Protein AF-A0A5E4BQX2-F1 (afdb_monomer)

Structure (mmCIF, N/CA/C/O backbone):
data_AF-A0A5E4BQX2-F1
#
_entry.id   AF-A0A5E4BQX2-F1
#
loop_
_atom_site.group_PDB
_atom_site.id
_atom_site.type_symbol
_atom_site.label_atom_id
_atom_site.label_alt_id
_atom_site.label_comp_id
_atom_site.label_asym_id
_atom_site.label_entity_id
_atom_site.label_seq_id
_atom_site.pdbx_PDB_ins_code
_atom_site.Cartn_x
_atom_site.Cartn_y
_atom_site.Cartn_z
_atom_site.occupancy
_atom_site.B_iso_or_equiv
_atom_site.auth_seq_id
_atom_site.auth_comp_id
_atom_site.auth_asym_id
_atom_site.auth_atom_id
_atom_site.pdbx_PDB_model_num
ATOM 1 N N . MET A 1 1 ? 11.439 10.051 -59.048 1.00 25.05 1 MET A N 1
ATOM 2 C CA . MET A 1 1 ? 12.408 10.274 -57.954 1.00 25.05 1 MET A CA 1
ATOM 3 C C . MET A 1 1 ? 11.651 10.339 -56.633 1.00 25.05 1 MET A C 1
ATOM 5 O O . MET A 1 1 ? 10.939 11.315 -56.433 1.00 25.05 1 MET A O 1
ATOM 9 N N . PRO A 1 2 ? 11.728 9.311 -55.774 1.00 29.28 2 PRO A N 1
ATOM 10 C CA . PRO A 1 2 ? 11.222 9.378 -54.408 1.00 29.28 2 PRO A CA 1
ATOM 11 C C . PRO A 1 2 ? 12.263 10.013 -53.472 1.00 29.28 2 PRO A C 1
ATOM 13 O O . PRO A 1 2 ? 13.463 9.804 -53.636 1.00 29.28 2 PRO A O 1
ATOM 16 N N . LEU A 1 3 ? 11.793 10.791 -52.496 1.00 24.75 3 LEU A N 1
ATOM 17 C CA . LEU A 1 3 ? 12.626 11.412 -51.460 1.00 24.75 3 LEU A CA 1
ATOM 18 C C . LEU A 1 3 ? 13.238 10.340 -50.529 1.00 24.75 3 LEU A C 1
ATOM 20 O O . LEU A 1 3 ? 12.574 9.336 -50.255 1.00 24.75 3 LEU A O 1
ATOM 24 N N . PRO A 1 4 ? 14.475 10.528 -50.028 1.00 33.22 4 PRO A N 1
ATOM 25 C CA . PRO A 1 4 ? 15.143 9.542 -49.183 1.00 33.22 4 PRO A CA 1
ATOM 26 C C . PRO A 1 4 ? 14.468 9.407 -47.812 1.00 33.22 4 PRO A C 1
ATOM 28 O O . PRO A 1 4 ? 13.877 10.356 -47.291 1.00 33.22 4 PRO A O 1
ATOM 31 N N . LEU A 1 5 ? 14.578 8.215 -47.215 1.00 31.66 5 LEU A N 1
ATOM 32 C CA . LEU A 1 5 ? 13.945 7.889 -45.938 1.00 31.66 5 LEU A CA 1
ATOM 33 C C . LEU A 1 5 ? 14.363 8.873 -44.834 1.00 31.66 5 LEU A C 1
ATOM 35 O O . LEU A 1 5 ? 15.545 9.068 -44.547 1.00 31.66 5 LEU A O 1
ATOM 39 N N . ARG A 1 6 ? 13.362 9.442 -44.159 1.00 27.41 6 ARG A N 1
ATOM 40 C CA . ARG A 1 6 ? 13.540 10.292 -42.981 1.00 27.41 6 ARG A CA 1
ATOM 41 C C . ARG A 1 6 ? 13.937 9.407 -41.793 1.00 27.41 6 ARG A C 1
ATOM 43 O O . ARG A 1 6 ? 13.094 8.717 -41.225 1.00 27.41 6 ARG A O 1
ATOM 50 N N . TRP A 1 7 ? 15.224 9.402 -41.451 1.00 36.97 7 TRP A N 1
ATOM 51 C CA . TRP A 1 7 ? 15.783 8.638 -40.330 1.00 36.97 7 TRP A CA 1
ATOM 52 C C . TRP A 1 7 ? 15.070 8.982 -39.008 1.00 36.97 7 TRP A C 1
ATOM 54 O O . TRP A 1 7 ? 14.795 10.151 -38.736 1.00 36.97 7 TRP A O 1
ATOM 64 N N . PHE A 1 8 ? 14.782 7.983 -38.165 1.00 37.06 8 PHE A N 1
ATOM 65 C CA . PHE A 1 8 ? 14.185 8.196 -36.839 1.00 37.06 8 PHE A CA 1
ATOM 66 C C . PHE A 1 8 ? 15.278 8.427 -35.780 1.00 37.06 8 PHE A C 1
ATOM 68 O O . PHE A 1 8 ? 15.897 7.492 -35.279 1.00 37.06 8 PHE A O 1
ATOM 75 N N . TRP A 1 9 ? 15.480 9.689 -35.397 1.00 45.75 9 TRP A N 1
ATOM 76 C CA . TRP A 1 9 ? 16.615 10.178 -34.594 1.00 45.75 9 TRP A CA 1
ATOM 77 C C . TRP A 1 9 ? 16.699 9.699 -33.124 1.00 45.75 9 TRP A C 1
ATOM 79 O O . TRP A 1 9 ? 17.651 10.050 -32.429 1.00 45.75 9 TRP A O 1
ATOM 89 N N . LYS A 1 10 ? 15.753 8.889 -32.619 1.00 49.62 10 LYS A N 1
ATOM 90 C CA . LYS A 1 10 ? 15.571 8.635 -31.167 1.00 49.62 10 LYS A CA 1
ATOM 91 C C . LYS A 1 10 ? 16.731 7.887 -30.472 1.00 49.62 10 LYS A C 1
ATOM 93 O O . LYS A 1 10 ? 16.771 7.860 -29.248 1.00 49.62 10 LYS A O 1
ATOM 98 N N . ASN A 1 11 ? 17.668 7.306 -31.230 1.00 59.59 11 ASN A N 1
ATOM 99 C CA . A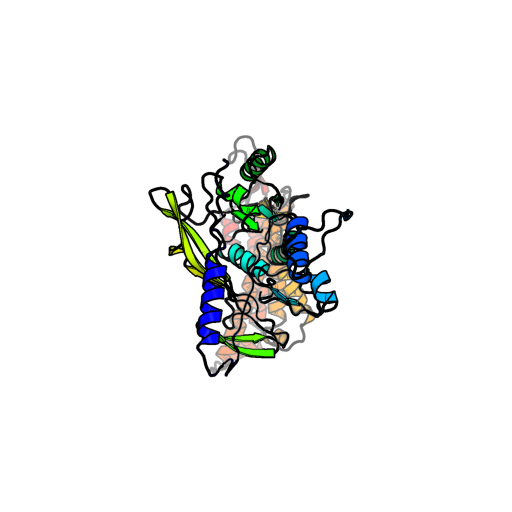SN A 1 11 ? 18.823 6.553 -30.711 1.00 59.59 11 ASN A CA 1
ATOM 100 C C . ASN A 1 11 ? 20.198 7.110 -31.147 1.00 59.59 11 ASN A C 1
ATOM 102 O O . ASN A 1 11 ? 21.220 6.526 -30.794 1.00 59.59 11 ASN A O 1
ATOM 106 N N . TYR A 1 12 ? 20.255 8.226 -31.888 1.00 67.25 12 TYR A N 1
ATOM 107 C CA . TYR A 1 12 ? 21.514 8.743 -32.456 1.00 67.25 12 TYR A CA 1
ATOM 108 C C . TYR A 1 12 ? 22.558 9.110 -31.383 1.00 67.25 12 TYR A C 1
ATOM 110 O O . TYR A 1 12 ? 23.755 8.932 -31.583 1.00 67.25 12 TYR A O 1
ATOM 118 N N . GLN A 1 13 ? 22.104 9.523 -30.196 1.00 67.81 13 GLN A N 1
ATOM 119 C CA . GLN A 1 13 ? 22.974 9.802 -29.050 1.00 67.81 13 GLN A CA 1
ATOM 120 C C . GLN A 1 13 ? 23.785 8.578 -28.583 1.00 67.81 13 GLN A C 1
ATOM 122 O O . GLN A 1 13 ? 24.919 8.761 -28.158 1.00 67.81 13 GLN A O 1
ATOM 127 N N . TYR A 1 14 ? 23.275 7.342 -28.708 1.00 71.44 14 TYR A N 1
ATOM 128 C CA . TYR A 1 14 ? 24.058 6.137 -28.369 1.00 71.44 14 TYR A CA 1
ATOM 129 C C . TYR A 1 14 ? 25.166 5.879 -29.379 1.00 71.44 14 TYR A C 1
ATOM 131 O O . TYR A 1 14 ? 26.259 5.491 -28.988 1.00 71.44 14 TYR A O 1
ATOM 139 N N . VAL A 1 15 ? 24.898 6.139 -30.661 1.00 76.25 15 VAL A N 1
ATOM 140 C CA . VAL A 1 15 ? 25.902 6.044 -31.727 1.00 76.25 15 VAL A CA 1
ATOM 141 C C . VAL A 1 15 ? 27.027 7.047 -31.483 1.00 76.25 15 VAL A C 1
ATOM 143 O O . VAL A 1 15 ? 28.188 6.661 -31.520 1.00 76.25 15 VAL A O 1
ATOM 146 N N . LEU A 1 16 ? 26.694 8.301 -31.157 1.00 77.62 16 LEU A N 1
ATOM 147 C CA . LEU A 1 16 ? 27.688 9.329 -30.833 1.00 77.62 16 LEU A CA 1
ATOM 148 C C . LEU A 1 16 ? 28.468 9.021 -29.547 1.00 77.62 16 LEU A C 1
ATOM 150 O O . LEU A 1 16 ? 29.689 9.134 -29.543 1.00 77.62 16 LEU A O 1
ATOM 154 N N . ALA A 1 17 ? 27.790 8.613 -28.470 1.00 79.31 17 ALA A N 1
ATOM 155 C CA . ALA A 1 17 ? 28.443 8.284 -27.203 1.00 79.31 17 ALA A CA 1
ATOM 156 C C . ALA A 1 17 ? 29.371 7.065 -27.335 1.00 79.31 17 ALA A C 1
ATOM 158 O O . ALA A 1 17 ? 30.470 7.068 -26.787 1.00 79.31 17 ALA A O 1
ATOM 159 N N . PHE A 1 18 ? 28.957 6.050 -28.100 1.00 80.06 18 PHE A N 1
ATOM 160 C CA . PHE A 1 18 ? 29.788 4.889 -28.408 1.00 80.06 18 PHE A CA 1
ATOM 161 C C . PHE A 1 18 ? 30.986 5.275 -29.284 1.00 80.06 18 PHE A C 1
ATOM 163 O O . PHE A 1 18 ? 32.112 4.945 -28.934 1.00 80.06 18 PHE A O 1
ATOM 170 N N . TYR A 1 19 ? 30.768 6.036 -30.363 1.00 83.56 19 TYR A N 1
ATOM 171 C CA . TYR A 1 19 ? 31.837 6.556 -31.225 1.00 83.56 19 TYR A CA 1
ATOM 172 C C . TYR A 1 19 ? 32.899 7.316 -30.416 1.00 83.56 19 TYR A C 1
ATOM 174 O O . TYR A 1 19 ? 34.086 7.014 -30.506 1.00 83.56 19 TYR A O 1
ATOM 182 N N . PHE A 1 20 ? 32.459 8.260 -29.579 1.00 83.94 20 PHE A N 1
ATOM 183 C CA . PHE A 1 20 ? 33.330 9.061 -28.723 1.00 83.94 20 PHE A CA 1
ATOM 184 C C . PHE A 1 20 ? 34.111 8.198 -27.722 1.00 83.94 20 PHE A C 1
ATOM 186 O O . PHE A 1 20 ? 35.317 8.369 -27.579 1.00 83.94 20 PHE A O 1
ATOM 193 N N . ALA A 1 21 ? 33.457 7.224 -27.080 1.00 85.12 21 ALA A N 1
ATOM 194 C CA . ALA A 1 21 ? 34.133 6.302 -26.170 1.00 85.12 21 ALA A CA 1
ATOM 195 C C . ALA A 1 21 ? 35.224 5.476 -26.877 1.00 85.12 21 ALA A C 1
ATOM 197 O O . ALA A 1 21 ? 36.289 5.266 -26.305 1.00 85.12 21 ALA A O 1
ATOM 198 N N . ILE A 1 22 ? 34.993 5.044 -28.123 1.00 84.81 22 ILE A N 1
ATOM 199 C CA . ILE A 1 22 ? 36.006 4.344 -28.924 1.00 84.81 22 ILE A CA 1
ATOM 200 C C . ILE A 1 22 ? 37.174 5.273 -29.295 1.00 84.81 22 ILE A C 1
ATOM 202 O O . ILE A 1 22 ? 38.322 4.838 -29.227 1.00 84.81 22 ILE A O 1
ATOM 206 N N . GLU A 1 23 ? 36.923 6.538 -29.659 1.00 87.19 23 GLU A N 1
ATOM 207 C CA . GLU A 1 23 ? 38.010 7.499 -29.910 1.00 87.19 23 GLU A CA 1
ATOM 208 C C . GLU A 1 23 ? 38.889 7.714 -28.675 1.00 87.19 23 GLU A C 1
ATOM 210 O O . GLU A 1 23 ? 40.111 7.669 -28.793 1.00 87.19 23 GLU A O 1
ATOM 215 N N . GLU A 1 24 ? 38.290 7.911 -27.499 1.00 89.25 24 GLU A N 1
ATOM 216 C CA . GLU A 1 24 ? 39.044 8.127 -26.261 1.00 89.25 24 GLU A CA 1
ATOM 217 C C . GLU A 1 24 ? 39.828 6.871 -25.844 1.00 89.25 24 GLU A C 1
ATOM 219 O O . GLU A 1 24 ? 41.005 6.977 -25.506 1.00 89.25 24 GLU A O 1
ATOM 224 N N . ILE A 1 25 ? 39.246 5.669 -25.974 1.00 85.69 25 ILE A N 1
ATOM 225 C CA . ILE A 1 25 ? 39.966 4.398 -25.750 1.00 85.69 25 ILE A CA 1
ATOM 226 C C . ILE A 1 25 ? 41.163 4.259 -26.703 1.00 85.69 25 ILE A C 1
ATOM 228 O O . ILE A 1 25 ? 42.237 3.846 -26.278 1.00 85.69 25 ILE A O 1
ATOM 232 N N . ASN A 1 26 ? 41.000 4.624 -27.978 1.00 88.38 26 ASN A N 1
ATOM 233 C CA . ASN A 1 26 ? 42.071 4.563 -28.978 1.00 88.38 26 ASN A CA 1
ATOM 234 C C . ASN A 1 26 ? 43.139 5.662 -28.802 1.00 88.38 26 ASN A C 1
ATOM 236 O O . ASN A 1 26 ? 44.220 5.556 -29.384 1.00 88.38 26 ASN A O 1
ATOM 240 N N . ARG A 1 27 ? 42.852 6.721 -28.030 1.00 87.81 27 ARG A N 1
ATOM 241 C CA . ARG A 1 27 ? 43.824 7.757 -27.634 1.00 87.81 27 ARG A CA 1
ATOM 242 C C . ARG A 1 27 ? 44.589 7.389 -26.361 1.00 87.81 27 ARG A C 1
ATOM 244 O O . ARG A 1 27 ? 45.719 7.849 -26.197 1.00 87.81 27 ARG A O 1
ATOM 251 N N . ASP A 1 28 ? 44.006 6.581 -25.476 1.00 86.06 28 ASP A N 1
ATOM 252 C CA . ASP A 1 28 ? 44.633 6.188 -24.214 1.00 86.06 28 ASP A CA 1
ATOM 253 C C . ASP A 1 28 ? 45.635 5.031 -24.389 1.00 86.06 28 ASP A C 1
ATOM 255 O O . ASP A 1 28 ? 45.292 3.847 -24.482 1.00 86.06 28 ASP A O 1
ATOM 259 N N . LEU A 1 29 ? 46.919 5.392 -24.356 1.00 82.94 29 LEU A N 1
ATOM 260 C CA . LEU A 1 29 ? 48.054 4.470 -24.431 1.00 82.94 29 LEU A CA 1
ATOM 261 C C . LEU A 1 29 ? 48.125 3.472 -23.258 1.00 82.94 29 LEU A C 1
ATOM 263 O O . LEU A 1 29 ? 48.863 2.491 -23.354 1.00 82.94 29 LEU A O 1
ATOM 267 N N . HIS A 1 30 ? 47.387 3.693 -22.165 1.00 86.25 30 HIS A N 1
ATOM 268 C CA . HIS A 1 30 ? 47.321 2.777 -21.025 1.00 86.25 30 HIS A CA 1
ATOM 269 C C . HIS A 1 30 ? 46.251 1.685 -21.172 1.00 86.25 30 HIS A C 1
ATOM 271 O O . HIS A 1 30 ? 46.345 0.671 -20.479 1.00 86.25 30 HIS A O 1
ATOM 277 N N . LEU A 1 31 ? 45.261 1.857 -22.059 1.00 79.62 31 LEU A N 1
ATOM 278 C CA . LEU A 1 31 ? 44.175 0.889 -22.253 1.00 79.62 31 LEU A CA 1
ATOM 279 C C . LEU A 1 31 ? 44.492 -0.138 -23.346 1.00 79.62 31 LEU A C 1
ATOM 281 O O . LEU A 1 31 ? 44.385 -1.339 -23.101 1.00 79.62 31 LEU A O 1
ATOM 285 N N . LEU A 1 32 ? 44.887 0.319 -24.539 1.00 80.19 32 LEU A N 1
ATOM 286 C CA . LEU A 1 32 ? 45.161 -0.535 -25.705 1.00 80.19 32 LEU A CA 1
ATOM 287 C C . LEU A 1 32 ? 46.446 -0.096 -26.443 1.00 80.19 32 LEU A C 1
ATOM 289 O O . LEU A 1 32 ? 46.388 0.387 -27.576 1.00 80.19 32 LEU A O 1
ATOM 293 N N . PRO A 1 33 ? 47.640 -0.263 -25.841 1.00 82.06 33 PRO A N 1
ATOM 294 C CA . PRO A 1 33 ? 48.893 0.123 -26.483 1.00 82.06 33 PRO A CA 1
ATOM 295 C C . PRO A 1 33 ? 49.104 -0.628 -27.808 1.00 82.06 33 PRO A C 1
ATOM 297 O O . PRO A 1 33 ? 49.122 -1.858 -27.847 1.00 82.06 33 PRO A O 1
ATOM 300 N N . ASN A 1 34 ? 49.317 0.129 -28.889 1.00 82.44 34 ASN A N 1
ATOM 301 C CA . ASN A 1 34 ? 49.533 -0.356 -30.261 1.00 82.44 34 ASN A CA 1
ATOM 302 C C . ASN A 1 34 ? 48.370 -1.164 -30.881 1.00 82.44 34 ASN A C 1
ATOM 304 O O . ASN A 1 34 ? 48.584 -1.881 -31.860 1.00 82.44 34 ASN A O 1
ATOM 308 N N . LEU A 1 35 ? 47.146 -1.038 -30.358 1.00 81.31 35 LEU A N 1
ATOM 309 C CA . LEU A 1 35 ? 45.944 -1.664 -30.915 1.00 81.31 35 LEU A CA 1
ATOM 310 C C . LEU A 1 35 ? 44.845 -0.616 -31.104 1.00 81.31 35 LEU A C 1
ATOM 312 O O . LEU A 1 35 ? 44.557 0.150 -30.192 1.00 81.31 35 LEU A O 1
ATOM 316 N N . THR A 1 36 ? 44.202 -0.603 -32.271 1.00 80.56 36 THR A N 1
ATOM 317 C CA . THR A 1 36 ? 43.040 0.254 -32.539 1.00 80.56 36 THR A CA 1
ATOM 318 C C . THR A 1 36 ? 41.756 -0.566 -32.559 1.00 80.56 36 THR A C 1
ATOM 320 O O . THR A 1 36 ? 41.630 -1.566 -33.267 1.00 80.56 36 THR A O 1
ATOM 323 N N . LEU A 1 37 ? 40.777 -0.131 -31.773 1.00 81.19 37 LEU A N 1
ATOM 324 C CA . LEU A 1 37 ? 39.457 -0.731 -31.694 1.00 81.19 37 LEU A CA 1
ATOM 325 C C . LEU A 1 37 ? 38.556 -0.145 -32.791 1.00 81.19 37 LEU A C 1
ATOM 327 O O . LEU A 1 37 ? 38.241 1.046 -32.783 1.00 81.19 37 LEU A O 1
ATOM 331 N N . GLY A 1 38 ? 38.161 -0.990 -33.743 1.00 76.44 38 GLY A N 1
ATOM 332 C CA . GLY A 1 38 ? 37.165 -0.686 -34.775 1.00 76.44 38 GLY A CA 1
ATOM 333 C C . GLY A 1 38 ? 35.771 -1.207 -34.413 1.00 76.44 38 GLY A C 1
ATOM 334 O O . GLY A 1 38 ? 35.614 -2.011 -33.495 1.00 76.44 38 GLY A O 1
ATOM 335 N N . PHE A 1 39 ? 34.746 -0.766 -35.144 1.00 76.25 39 PHE A N 1
ATOM 336 C CA . PHE A 1 39 ? 33.357 -1.183 -34.927 1.00 76.25 39 PHE A CA 1
ATOM 337 C C . PHE A 1 39 ? 32.517 -1.078 -36.207 1.00 76.25 39 PHE A C 1
ATOM 339 O O . PHE A 1 39 ? 32.824 -0.305 -37.113 1.00 76.25 39 PHE A O 1
ATOM 346 N N . HIS A 1 40 ? 31.401 -1.807 -36.236 1.00 68.25 40 HIS A N 1
ATOM 347 C CA . HIS A 1 40 ? 30.348 -1.679 -37.244 1.00 68.25 40 HIS A CA 1
ATOM 348 C C . HIS A 1 40 ? 29.014 -1.406 -36.542 1.00 68.25 40 HIS A C 1
ATOM 350 O O . HIS A 1 40 ? 28.720 -2.012 -35.512 1.00 68.25 40 HIS A O 1
ATOM 356 N N . ILE A 1 41 ? 28.207 -0.491 -37.086 1.00 69.38 41 ILE A N 1
ATOM 357 C CA . ILE A 1 41 ? 26.913 -0.102 -36.506 1.00 69.38 41 ILE A CA 1
ATOM 358 C C . ILE A 1 41 ? 25.794 -0.562 -37.428 1.00 69.38 41 ILE A C 1
ATOM 360 O O . ILE A 1 41 ? 25.755 -0.202 -38.602 1.00 69.38 41 ILE A O 1
ATOM 364 N N . PHE A 1 42 ? 24.857 -1.317 -36.863 1.00 67.56 42 PHE A N 1
ATOM 365 C CA . PHE A 1 42 ? 23.714 -1.872 -37.571 1.00 67.56 42 PHE A CA 1
ATOM 366 C C . PHE A 1 42 ? 22.396 -1.422 -36.930 1.00 67.56 42 PHE A C 1
ATOM 368 O O . PHE A 1 42 ? 22.298 -1.260 -35.712 1.00 67.56 42 PHE A O 1
ATOM 375 N N . ASN A 1 43 ? 21.362 -1.230 -37.752 1.00 61.16 43 ASN A N 1
ATOM 376 C CA . ASN A 1 43 ? 20.033 -0.843 -37.281 1.00 61.16 43 ASN A CA 1
ATOM 377 C C . ASN A 1 43 ? 19.231 -2.067 -36.818 1.00 61.16 43 ASN A C 1
ATOM 379 O O . ASN A 1 43 ? 18.913 -2.943 -37.617 1.00 61.16 43 ASN A O 1
ATOM 383 N N . ALA A 1 44 ? 18.812 -2.079 -35.552 1.00 61.56 44 ALA A N 1
ATOM 384 C CA . ALA A 1 44 ? 17.778 -2.994 -35.075 1.00 61.56 44 ALA A CA 1
ATOM 385 C C . ALA A 1 44 ? 16.385 -2.440 -35.428 1.00 61.56 44 ALA A C 1
ATOM 387 O O . ALA A 1 44 ? 16.020 -1.336 -35.015 1.00 61.56 44 ALA A O 1
ATOM 388 N N . PHE A 1 45 ? 15.601 -3.199 -36.196 1.00 58.94 45 PHE A N 1
ATOM 389 C CA . PHE A 1 45 ? 14.279 -2.789 -36.677 1.00 58.94 45 PHE A CA 1
ATOM 390 C C . PHE A 1 45 ? 13.151 -3.318 -35.772 1.00 58.94 45 PHE A C 1
ATOM 392 O O . PHE A 1 45 ? 13.336 -4.234 -34.977 1.00 58.94 45 PHE A O 1
ATOM 399 N N . HIS A 1 46 ? 11.936 -2.775 -35.906 1.00 53.94 46 HIS A N 1
ATOM 400 C CA . HIS A 1 46 ? 10.756 -3.166 -35.103 1.00 53.94 46 HIS A CA 1
ATOM 401 C C . HIS A 1 46 ? 10.130 -4.515 -35.507 1.00 53.94 46 HIS A C 1
ATOM 403 O O . HIS A 1 46 ? 8.935 -4.731 -35.337 1.00 53.94 46 HIS A O 1
ATOM 409 N N . SER A 1 47 ? 10.918 -5.404 -36.105 1.00 56.50 47 SER A N 1
ATOM 410 C CA . SER A 1 47 ? 10.492 -6.713 -36.581 1.00 56.50 47 SER A CA 1
ATOM 411 C C . SER A 1 47 ? 11.617 -7.697 -36.310 1.00 56.50 47 SER A C 1
ATOM 413 O O . SER A 1 47 ? 12.711 -7.523 -36.846 1.00 56.50 47 SER A O 1
ATOM 415 N N . ASP A 1 48 ? 11.340 -8.730 -35.513 1.00 60.47 48 ASP A N 1
ATOM 416 C CA . ASP A 1 48 ? 12.297 -9.792 -35.179 1.00 60.47 48 ASP A CA 1
ATOM 417 C C . ASP A 1 48 ? 12.975 -10.363 -36.428 1.00 60.47 48 ASP A C 1
ATOM 419 O O . ASP A 1 48 ? 14.181 -10.587 -36.428 1.00 60.47 48 ASP A O 1
ATOM 423 N N . HIS A 1 49 ? 12.203 -10.527 -37.509 1.00 59.34 49 HIS A N 1
ATOM 424 C CA . HIS A 1 49 ? 12.687 -10.949 -38.821 1.00 59.34 49 HIS A CA 1
ATOM 425 C C . HIS A 1 49 ? 13.784 -10.015 -39.345 1.00 59.34 49 HIS A C 1
ATOM 427 O O . HIS A 1 49 ? 14.887 -10.470 -39.614 1.00 59.34 49 HIS A O 1
ATOM 433 N N . ARG A 1 50 ? 13.526 -8.702 -39.412 1.00 59.66 50 ARG A N 1
ATOM 434 C CA . ARG A 1 50 ? 14.495 -7.709 -39.913 1.00 59.66 50 ARG A CA 1
ATOM 435 C C . ARG A 1 50 ? 15.724 -7.559 -39.025 1.00 59.66 50 ARG A C 1
ATOM 437 O O . ARG A 1 50 ? 16.819 -7.309 -39.526 1.00 59.66 50 ARG A O 1
ATOM 444 N N . THR A 1 51 ? 15.565 -7.707 -37.716 1.00 64.12 51 THR A N 1
ATOM 445 C CA . THR A 1 51 ? 16.698 -7.658 -36.782 1.00 64.12 51 THR A CA 1
ATOM 446 C C . THR A 1 51 ? 17.543 -8.933 -36.881 1.00 64.12 51 THR A C 1
ATOM 448 O O . THR A 1 51 ? 18.767 -8.847 -36.832 1.00 64.12 51 THR A O 1
ATOM 451 N N . LEU A 1 52 ? 16.922 -10.093 -37.125 1.00 67.31 52 LEU A N 1
ATOM 452 C CA . LEU A 1 52 ? 17.624 -11.337 -37.444 1.00 67.31 52 LEU A CA 1
ATOM 453 C C . LEU A 1 52 ? 18.328 -11.275 -38.807 1.00 67.31 52 LEU A C 1
ATOM 455 O O . LEU A 1 52 ? 19.488 -11.658 -38.890 1.00 67.31 52 LEU A O 1
ATOM 459 N N . GLU A 1 53 ? 17.674 -10.756 -39.851 1.00 66.12 53 GLU A N 1
ATOM 460 C CA . GLU A 1 53 ? 18.288 -10.514 -41.169 1.00 66.12 53 GLU A CA 1
ATOM 461 C C . GLU A 1 53 ? 19.550 -9.656 -41.028 1.00 66.12 53 GLU A C 1
ATOM 463 O O . GLU A 1 53 ? 20.593 -9.989 -41.578 1.00 66.12 53 GLU A O 1
ATOM 468 N N . THR A 1 54 ? 19.483 -8.597 -40.217 1.00 64.81 54 THR A N 1
ATOM 469 C CA . THR A 1 54 ? 20.627 -7.715 -39.946 1.00 64.81 54 THR A CA 1
ATOM 470 C C . THR A 1 54 ? 21.756 -8.434 -39.190 1.00 64.81 54 THR A C 1
ATOM 472 O O . THR A 1 54 ? 22.927 -8.227 -39.497 1.00 64.81 54 THR A O 1
ATOM 475 N N . ALA A 1 55 ? 21.431 -9.305 -38.228 1.00 68.81 55 ALA A N 1
ATOM 476 C CA . ALA A 1 55 ? 22.428 -10.104 -37.509 1.00 68.81 55 ALA A CA 1
ATOM 477 C C . ALA A 1 55 ? 23.082 -11.178 -38.402 1.00 68.81 55 ALA A C 1
ATOM 479 O O . ALA A 1 55 ? 24.281 -11.424 -38.288 1.00 68.81 55 ALA A O 1
ATOM 480 N N . LEU A 1 56 ? 22.315 -11.786 -39.313 1.00 67.31 56 LEU A N 1
ATOM 481 C CA . LEU A 1 56 ? 22.822 -12.742 -40.301 1.00 67.31 56 LEU A CA 1
ATOM 482 C C . LEU A 1 56 ? 23.722 -12.062 -41.340 1.00 67.31 56 LEU A C 1
ATOM 484 O O . LEU A 1 56 ? 24.768 -12.615 -41.658 1.00 67.31 56 LEU A O 1
ATOM 488 N N . LEU A 1 57 ? 23.364 -10.856 -41.798 1.00 67.56 57 LEU A N 1
ATOM 489 C CA . LEU A 1 57 ? 24.193 -10.028 -42.684 1.00 67.56 57 LEU A CA 1
ATOM 490 C C . LEU A 1 57 ? 25.559 -9.714 -42.044 1.00 67.56 57 LEU A C 1
ATOM 492 O O . LEU A 1 57 ? 26.601 -9.822 -42.683 1.00 67.56 57 LEU A O 1
ATOM 496 N N . TRP A 1 58 ? 25.569 -9.368 -40.752 1.00 67.25 58 TRP A N 1
ATOM 497 C CA . TRP A 1 58 ? 26.818 -9.147 -40.019 1.00 67.25 58 TRP A CA 1
ATOM 498 C C . TRP A 1 58 ? 27.679 -10.418 -39.929 1.00 67.25 58 TRP A C 1
ATOM 500 O O . TRP A 1 58 ? 28.883 -10.353 -40.168 1.00 67.25 58 TRP A O 1
ATOM 510 N N . LEU A 1 59 ? 27.072 -11.570 -39.624 1.00 66.62 59 LEU A N 1
ATOM 511 C CA . LEU A 1 59 ? 27.782 -12.851 -39.521 1.00 66.62 59 LEU A CA 1
ATOM 512 C C . LEU A 1 59 ? 28.289 -13.388 -40.866 1.00 66.62 59 LEU A C 1
ATOM 514 O O . LEU A 1 59 ? 29.300 -14.087 -40.882 1.00 66.62 59 LEU A O 1
ATOM 518 N N . SER A 1 60 ? 27.607 -13.096 -41.978 1.00 65.06 60 SER A N 1
ATOM 519 C CA . SER A 1 60 ? 28.061 -13.502 -43.314 1.00 65.06 60 SER A CA 1
ATOM 520 C C . SER A 1 60 ? 29.218 -12.650 -43.836 1.00 65.06 60 SER A C 1
ATOM 522 O O . SER A 1 60 ? 29.932 -13.096 -44.730 1.00 65.06 60 SER A O 1
ATOM 524 N N . GLY A 1 61 ? 29.404 -11.436 -43.299 1.00 56.62 61 GLY A N 1
ATOM 525 C CA . GLY A 1 61 ? 30.376 -10.460 -43.803 1.00 56.62 61 GLY A CA 1
ATOM 526 C C . GLY A 1 61 ? 30.039 -9.910 -45.195 1.00 56.62 61 GLY A C 1
ATOM 527 O O . GLY A 1 61 ? 30.868 -9.228 -45.794 1.00 56.62 61 GLY A O 1
ATOM 528 N N . ASP A 1 62 ? 28.842 -10.210 -45.702 1.00 51.81 62 ASP A N 1
ATOM 529 C CA . ASP A 1 62 ? 28.406 -9.935 -47.072 1.00 51.81 62 ASP A CA 1
ATOM 530 C C . ASP A 1 62 ? 27.381 -8.789 -47.094 1.00 51.81 62 ASP A C 1
ATOM 532 O O . ASP A 1 62 ? 26.647 -8.581 -46.127 1.00 51.81 62 ASP A O 1
ATOM 536 N N . THR A 1 63 ? 27.332 -8.021 -48.180 1.00 46.78 63 THR A N 1
ATOM 537 C CA . THR A 1 63 ? 26.481 -6.824 -48.301 1.00 46.78 63 THR A CA 1
ATOM 538 C C . THR A 1 63 ? 25.260 -7.017 -49.199 1.00 46.78 63 THR A C 1
ATOM 540 O O . THR A 1 63 ? 24.391 -6.140 -49.218 1.00 46.78 63 THR A O 1
ATOM 543 N N . GLU A 1 64 ? 25.138 -8.156 -49.891 1.00 42.06 64 GLU A N 1
ATOM 544 C CA . GLU A 1 64 ? 24.002 -8.463 -50.769 1.00 42.06 64 GLU A CA 1
ATOM 545 C C . GLU A 1 64 ? 23.065 -9.556 -50.215 1.00 42.06 64 GLU A C 1
ATOM 547 O O . GLU A 1 64 ? 23.459 -10.493 -49.521 1.00 42.06 64 GLU A O 1
ATOM 552 N N . PHE A 1 65 ? 21.770 -9.430 -50.525 1.00 44.62 65 PHE A N 1
ATOM 553 C CA . PHE A 1 65 ? 20.741 -10.386 -50.108 1.00 44.62 65 PHE A CA 1
ATOM 554 C C . PHE A 1 65 ? 20.785 -11.662 -50.961 1.00 44.62 65 PHE A C 1
ATOM 556 O O . PHE A 1 65 ? 20.547 -11.599 -52.165 1.00 44.62 65 PHE A O 1
ATOM 563 N N . LEU A 1 66 ? 20.937 -12.831 -50.329 1.00 40.94 66 LEU A N 1
ATOM 564 C CA . LEU A 1 66 ? 20.702 -14.137 -50.961 1.00 40.94 66 LEU A CA 1
ATOM 565 C C . LEU A 1 66 ? 19.184 -14.425 -51.034 1.00 40.94 66 LEU A C 1
ATOM 567 O O . LEU A 1 66 ? 18.570 -14.737 -50.011 1.00 40.94 66 LEU A O 1
ATOM 571 N N . PRO A 1 67 ? 18.531 -14.356 -52.212 1.00 38.97 67 PRO A N 1
ATOM 572 C CA . PRO A 1 67 ? 17.079 -14.164 -52.297 1.00 38.97 67 PRO A CA 1
ATOM 573 C C . PRO A 1 67 ? 16.254 -15.466 -52.269 1.00 38.97 67 PRO A C 1
ATOM 575 O O . PRO A 1 67 ? 15.106 -15.465 -52.710 1.00 38.97 67 PRO A O 1
ATOM 578 N N . ASN A 1 68 ? 16.822 -16.596 -51.823 1.00 29.73 68 ASN A N 1
ATOM 579 C CA . ASN A 1 68 ? 16.279 -17.924 -52.147 1.00 29.73 68 ASN A CA 1
ATOM 580 C C . ASN A 1 68 ? 16.197 -18.926 -50.977 1.00 29.73 68 ASN A C 1
ATOM 582 O O . ASN A 1 68 ? 16.335 -20.132 -51.177 1.00 29.73 68 ASN A O 1
ATOM 586 N N . TYR A 1 69 ? 15.948 -18.450 -49.753 1.00 41.25 69 TYR A N 1
ATOM 587 C CA . TYR A 1 69 ? 15.611 -19.311 -48.612 1.00 41.25 69 TYR A CA 1
ATOM 588 C C . TYR A 1 69 ? 14.305 -18.850 -47.949 1.00 41.25 69 TYR A C 1
ATOM 590 O O . TYR A 1 69 ? 14.061 -17.657 -47.777 1.00 41.25 69 TYR A O 1
ATOM 598 N N . LYS A 1 70 ? 13.432 -19.808 -47.613 1.00 29.52 70 LYS A N 1
ATOM 599 C CA . LYS A 1 70 ? 12.080 -19.555 -47.095 1.00 29.52 70 LYS A CA 1
ATOM 600 C C . LYS A 1 70 ? 11.947 -20.179 -45.707 1.00 29.52 70 LYS A C 1
ATOM 602 O O . LYS A 1 70 ? 11.655 -21.366 -45.587 1.00 29.52 70 LYS A O 1
ATOM 607 N N . CYS A 1 71 ? 12.188 -19.392 -44.661 1.00 36.19 71 CYS A N 1
ATOM 608 C CA . CYS A 1 71 ? 12.093 -19.869 -43.281 1.00 36.19 71 CYS A CA 1
ATOM 609 C C . CYS A 1 71 ? 10.646 -19.837 -42.771 1.00 36.19 71 CYS A C 1
ATOM 611 O O . CYS A 1 71 ? 9.949 -18.835 -42.944 1.00 36.19 71 CYS A O 1
ATOM 613 N N . GLN A 1 72 ? 10.196 -20.909 -42.114 1.00 30.16 72 GLN A N 1
ATOM 614 C CA . GLN A 1 72 ? 8.958 -20.886 -41.331 1.00 30.16 72 GLN A CA 1
ATOM 615 C C . GLN A 1 72 ? 9.222 -20.381 -39.905 1.00 30.16 72 GLN A C 1
ATOM 617 O O . GLN A 1 72 ? 10.297 -20.545 -39.338 1.00 30.16 72 GLN A O 1
ATOM 622 N N . THR A 1 73 ? 8.221 -19.707 -39.349 1.00 38.78 73 THR A N 1
ATOM 623 C CA . THR A 1 73 ? 8.317 -18.846 -38.166 1.00 38.78 73 THR A CA 1
ATOM 624 C C . THR A 1 73 ? 8.531 -19.576 -36.840 1.00 38.78 73 THR A C 1
ATOM 626 O O . THR A 1 73 ? 7.650 -20.325 -36.420 1.00 38.78 73 THR A O 1
ATOM 629 N N . GLN A 1 74 ? 9.583 -19.193 -36.105 1.00 34.81 74 GLN A N 1
ATOM 630 C CA . GLN A 1 74 ? 9.530 -18.863 -34.666 1.00 34.81 74 GLN A CA 1
ATOM 631 C C . GLN A 1 74 ? 10.789 -18.066 -34.252 1.00 34.81 74 GLN A C 1
ATOM 633 O O . GLN A 1 74 ? 11.911 -18.532 -34.432 1.00 34.81 74 GLN A O 1
ATOM 638 N N . SER A 1 75 ? 10.626 -16.852 -33.710 1.00 40.53 75 SER A N 1
ATOM 639 C CA . SER A 1 75 ? 11.735 -15.935 -33.396 1.00 40.53 75 SER A CA 1
ATOM 640 C C . SER A 1 75 ? 12.243 -16.056 -31.949 1.00 40.53 75 SER A C 1
ATOM 642 O O . SER A 1 75 ? 11.711 -15.453 -31.023 1.00 40.53 75 SER A O 1
ATOM 644 N N . LYS A 1 76 ? 13.352 -16.781 -31.756 1.00 42.66 76 LYS A N 1
ATOM 645 C CA . LYS A 1 76 ? 14.234 -16.689 -30.568 1.00 42.66 76 LYS A CA 1
ATOM 646 C C . LYS A 1 76 ? 15.700 -16.670 -31.016 1.00 42.66 76 LYS A C 1
ATOM 648 O O . LYS A 1 76 ? 16.434 -17.634 -30.812 1.00 42.66 76 LYS A O 1
ATOM 653 N N . ALA A 1 77 ? 16.084 -15.621 -31.744 1.00 54.00 77 ALA A N 1
ATOM 654 C CA . ALA A 1 77 ? 17.013 -15.818 -32.858 1.00 54.00 77 ALA A CA 1
ATOM 655 C C . ALA A 1 77 ? 18.331 -15.020 -32.857 1.00 54.00 77 ALA A C 1
ATOM 657 O O . ALA A 1 77 ? 19.124 -15.257 -33.754 1.00 54.00 77 ALA A O 1
ATOM 658 N N . ILE A 1 78 ? 18.616 -14.121 -31.903 1.00 52.53 78 ILE A N 1
ATOM 659 C CA . ILE A 1 78 ? 19.921 -13.409 -31.872 1.00 52.53 78 ILE A CA 1
ATOM 660 C C . ILE A 1 78 ? 20.817 -13.921 -30.744 1.00 52.53 78 ILE A C 1
ATOM 662 O O . ILE A 1 78 ? 21.905 -14.414 -31.029 1.00 52.53 78 ILE A O 1
ATOM 666 N N . GLY A 1 79 ? 20.322 -13.929 -29.498 1.00 50.22 79 GLY A N 1
ATOM 667 C CA . GLY A 1 79 ? 21.041 -14.506 -28.354 1.00 50.22 79 GLY A CA 1
ATOM 668 C C . GLY A 1 79 ? 21.519 -15.934 -28.636 1.00 50.22 79 GLY A C 1
ATOM 669 O O . GLY A 1 79 ? 22.716 -16.198 -28.610 1.00 50.22 79 GLY A O 1
ATOM 670 N N . THR A 1 80 ? 20.585 -16.809 -29.025 1.00 57.06 80 THR A N 1
ATOM 671 C CA . THR A 1 80 ? 20.830 -18.216 -29.384 1.00 57.06 80 THR A CA 1
ATOM 672 C C . THR A 1 80 ? 21.728 -18.390 -30.613 1.00 57.06 80 THR A C 1
ATOM 674 O O . THR A 1 80 ? 22.518 -19.324 -30.661 1.00 57.06 80 THR A O 1
ATOM 677 N N . LEU A 1 81 ? 21.620 -17.511 -31.617 1.00 63.06 81 LEU A N 1
ATOM 678 C CA . LEU A 1 81 ? 22.431 -17.598 -32.837 1.00 63.06 81 LEU A CA 1
ATOM 679 C C . LEU A 1 81 ? 23.898 -17.305 -32.531 1.00 63.06 81 LEU A C 1
ATOM 681 O O . LEU A 1 81 ? 24.775 -18.056 -32.937 1.00 63.06 81 LEU A O 1
ATOM 685 N N . LEU A 1 82 ? 24.165 -16.244 -31.774 1.00 60.69 82 LEU A N 1
ATOM 686 C CA . LEU A 1 82 ? 25.521 -15.853 -31.401 1.00 60.69 82 LEU A CA 1
ATOM 687 C C . LEU A 1 82 ? 26.131 -16.765 -30.326 1.00 60.69 82 LEU A C 1
ATOM 689 O O . LEU A 1 82 ? 27.350 -16.923 -30.300 1.00 60.69 82 LEU A O 1
ATOM 693 N N . GLU A 1 83 ? 25.305 -17.451 -29.530 1.00 59.75 83 GLU A N 1
ATOM 694 C CA . GLU A 1 83 ? 25.735 -18.554 -28.658 1.00 59.75 83 GLU A CA 1
ATOM 695 C C . GLU A 1 83 ? 26.320 -19.733 -29.462 1.00 59.75 83 GLU A C 1
ATOM 697 O O . GLU A 1 83 ? 27.353 -20.280 -29.078 1.00 59.75 83 GLU A O 1
ATOM 702 N N . LEU A 1 84 ? 25.746 -20.082 -30.627 1.00 63.03 84 LEU A N 1
ATOM 703 C CA . LEU A 1 84 ? 26.307 -21.122 -31.513 1.00 63.03 84 LEU A CA 1
ATOM 704 C C . LEU A 1 84 ? 27.722 -20.767 -31.999 1.00 63.03 84 LEU A C 1
ATOM 706 O O . LEU A 1 84 ? 28.576 -21.647 -32.111 1.00 63.03 84 LEU A O 1
ATOM 710 N N . TYR A 1 85 ? 27.981 -19.479 -32.243 1.00 63.09 85 TYR A N 1
ATOM 711 C CA . TYR A 1 85 ? 29.301 -18.955 -32.611 1.00 63.09 85 TYR A CA 1
ATOM 712 C C . TYR A 1 85 ? 30.186 -18.608 -31.399 1.00 63.09 85 TYR A C 1
ATOM 714 O O . TYR A 1 85 ? 31.314 -18.158 -31.589 1.00 63.09 85 TYR A O 1
ATOM 722 N N . LYS A 1 86 ? 29.701 -18.817 -30.162 1.00 64.38 86 LYS A N 1
ATOM 723 C CA . LYS A 1 86 ? 30.365 -18.452 -28.893 1.00 64.38 86 LYS A CA 1
ATOM 724 C C . LYS A 1 86 ? 30.823 -16.987 -28.837 1.00 64.38 86 LYS A C 1
ATOM 726 O O . LYS A 1 86 ? 31.849 -16.666 -28.237 1.00 64.38 86 LYS A O 1
ATOM 731 N N . MET A 1 87 ? 30.073 -16.100 -29.489 1.00 62.53 87 MET A N 1
ATOM 732 C CA . MET A 1 87 ? 30.371 -14.672 -29.542 1.00 62.53 87 MET A CA 1
ATOM 733 C C . MET A 1 87 ? 29.849 -13.988 -28.270 1.00 62.53 87 MET A C 1
ATOM 735 O O . MET A 1 87 ? 28.636 -14.018 -28.032 1.00 62.53 87 MET A O 1
ATOM 739 N N . PRO A 1 88 ? 30.717 -13.358 -27.451 1.00 64.19 88 PRO A N 1
ATOM 740 C CA . PRO A 1 88 ? 30.289 -12.701 -26.224 1.00 64.19 88 PRO A CA 1
ATOM 741 C C . PRO A 1 88 ? 29.390 -11.500 -26.543 1.00 64.19 88 PRO A C 1
ATOM 743 O O . PRO A 1 88 ? 29.777 -10.576 -27.255 1.00 64.19 88 PRO A O 1
ATOM 746 N N . GLN A 1 89 ? 28.180 -11.514 -25.993 1.00 65.12 89 GLN A N 1
ATOM 747 C CA . GLN A 1 89 ? 27.152 -10.498 -26.184 1.00 65.12 89 GLN A CA 1
ATOM 748 C C . GLN A 1 89 ? 26.950 -9.670 -24.924 1.00 65.12 89 GLN A C 1
ATOM 750 O O . GLN A 1 89 ? 26.985 -10.160 -23.799 1.00 65.12 89 GLN A O 1
ATOM 755 N N . VAL A 1 90 ? 26.720 -8.385 -25.141 1.00 67.00 90 VAL A N 1
ATOM 756 C CA . VAL A 1 90 ? 26.996 -7.326 -24.176 1.00 67.00 90 VAL A CA 1
ATOM 757 C C . VAL A 1 90 ? 25.769 -6.406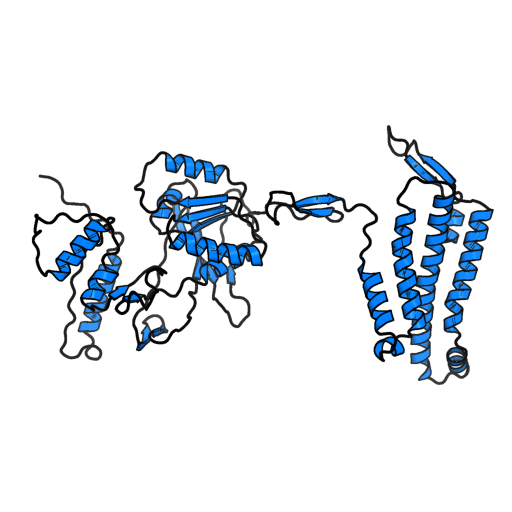 -24.231 1.00 67.00 90 VAL A C 1
ATOM 759 O O . VAL A 1 90 ? 25.692 -5.504 -25.064 1.00 67.00 90 VAL A O 1
ATOM 762 N N . THR A 1 91 ? 24.724 -6.717 -23.445 1.00 66.50 91 THR A N 1
ATOM 763 C CA . THR A 1 91 ? 23.385 -6.103 -23.592 1.00 66.50 91 THR A CA 1
ATOM 764 C C . THR A 1 91 ? 23.147 -4.928 -22.646 1.00 66.50 91 THR A C 1
ATOM 766 O O . THR A 1 91 ? 23.424 -4.990 -21.445 1.00 66.50 91 THR A O 1
ATOM 769 N N . TYR A 1 92 ? 22.595 -3.844 -23.204 1.00 66.06 92 TYR A N 1
ATOM 770 C CA . TYR A 1 92 ? 22.311 -2.596 -22.498 1.00 66.06 92 TYR A CA 1
ATOM 771 C C . TYR A 1 92 ? 20.837 -2.194 -22.543 1.00 66.06 92 TYR A C 1
ATOM 773 O O . TYR A 1 92 ? 20.121 -2.522 -23.486 1.00 66.06 92 TYR A O 1
ATOM 781 N N . GLY A 1 93 ? 20.400 -1.437 -21.532 1.00 63.09 93 GLY A N 1
ATOM 782 C CA . GLY A 1 93 ? 19.017 -0.983 -21.379 1.00 63.09 93 GLY A CA 1
ATOM 783 C C . GLY A 1 93 ? 18.325 -1.623 -20.177 1.00 63.09 93 GLY A C 1
ATOM 784 O O . GLY A 1 93 ? 18.944 -1.841 -19.141 1.00 63.09 93 GLY A O 1
ATOM 785 N N . THR A 1 94 ? 17.028 -1.893 -20.311 1.00 60.06 94 THR A N 1
ATOM 786 C CA . THR A 1 94 ? 16.192 -2.521 -19.274 1.00 60.06 94 THR A CA 1
ATOM 787 C C . THR A 1 94 ? 16.575 -3.980 -19.036 1.00 60.06 94 THR A C 1
ATOM 789 O O . THR A 1 94 ? 16.859 -4.699 -19.996 1.00 60.06 94 THR A O 1
ATOM 792 N N . PHE A 1 95 ? 16.488 -4.444 -17.788 1.00 66.50 95 PHE A N 1
ATOM 793 C CA . PHE A 1 95 ? 16.687 -5.852 -17.445 1.00 66.50 95 PHE A CA 1
ATOM 794 C C . PHE A 1 95 ? 15.686 -6.754 -18.179 1.00 66.50 95 PHE A C 1
ATOM 796 O O . PHE A 1 95 ? 14.493 -6.452 -18.258 1.00 66.50 95 PHE A O 1
ATOM 803 N N . ASP A 1 96 ? 16.175 -7.874 -18.711 1.00 67.94 96 ASP A N 1
ATOM 804 C CA . ASP A 1 96 ? 15.337 -8.894 -19.329 1.00 67.94 96 ASP A CA 1
ATOM 805 C C . ASP A 1 96 ? 15.462 -10.219 -18.565 1.00 67.94 96 ASP A C 1
ATOM 807 O O . ASP A 1 96 ? 16.525 -10.848 -18.603 1.00 67.94 96 ASP A O 1
ATOM 811 N N . PRO A 1 97 ? 14.402 -10.673 -17.870 1.00 65.12 97 PRO A N 1
ATOM 812 C CA . PRO A 1 97 ? 14.455 -11.911 -17.104 1.00 65.12 97 PRO A CA 1
ATOM 813 C C . PRO A 1 97 ? 14.668 -13.144 -17.990 1.00 65.12 97 PRO A C 1
ATOM 815 O O . PRO A 1 97 ? 15.263 -14.113 -17.521 1.00 65.12 97 PRO A O 1
ATOM 818 N N . MET A 1 98 ? 14.254 -13.115 -19.263 1.00 64.62 98 MET A N 1
ATOM 819 C CA . MET A 1 98 ? 14.466 -14.235 -20.192 1.00 64.62 98 MET A CA 1
ATOM 820 C C . MET A 1 98 ? 15.933 -14.386 -20.599 1.00 64.62 98 MET A C 1
ATOM 822 O O . MET A 1 98 ? 16.350 -15.477 -20.966 1.00 64.62 98 MET A O 1
ATOM 826 N N . LEU A 1 99 ? 16.719 -13.313 -20.492 1.00 63.41 99 LEU A N 1
ATOM 827 C CA . LEU A 1 99 ? 18.151 -13.285 -20.790 1.00 63.41 99 LEU A CA 1
ATOM 828 C C . LEU A 1 99 ? 19.020 -13.499 -19.536 1.00 63.41 99 LEU A C 1
ATOM 830 O O . LEU A 1 99 ? 20.234 -13.325 -19.590 1.00 63.41 99 LEU A O 1
ATOM 834 N N . SER A 1 100 ? 18.402 -13.845 -18.398 1.00 63.47 100 SER A N 1
ATOM 835 C CA . SER A 1 100 ? 19.090 -14.050 -17.115 1.00 63.47 100 SER A CA 1
ATOM 836 C C . SER A 1 100 ? 19.374 -15.519 -16.769 1.00 63.47 100 SER A C 1
ATOM 838 O O . SER A 1 100 ? 20.038 -15.786 -15.767 1.00 63.47 100 SER A O 1
ATOM 840 N N . ASP A 1 101 ? 18.896 -16.462 -17.589 1.00 65.94 101 ASP A N 1
ATOM 841 C CA . ASP A 1 101 ? 19.172 -17.893 -17.430 1.00 65.94 101 ASP A CA 1
ATOM 842 C C . ASP A 1 101 ? 20.568 -18.245 -17.974 1.00 65.94 101 ASP A C 1
ATOM 844 O O . ASP A 1 101 ? 20.792 -18.341 -19.184 1.00 65.94 101 ASP A O 1
ATOM 848 N N . THR A 1 102 ? 21.513 -18.433 -17.051 1.00 58.69 102 THR A N 1
ATOM 849 C CA . THR A 1 102 ? 22.914 -18.752 -17.355 1.00 58.69 102 THR A CA 1
ATOM 850 C C . THR A 1 102 ? 23.118 -20.126 -17.980 1.00 58.69 102 THR A C 1
ATOM 852 O O . THR A 1 102 ? 24.172 -20.344 -18.571 1.00 58.69 102 THR A O 1
ATOM 855 N N . ASP A 1 103 ? 22.143 -21.030 -17.867 1.00 63.50 103 ASP A N 1
ATOM 856 C CA . ASP A 1 103 ? 22.251 -22.380 -18.424 1.00 63.50 103 ASP A CA 1
ATOM 857 C C . ASP A 1 103 ? 21.825 -22.403 -19.907 1.00 63.50 103 ASP A C 1
ATOM 859 O O . ASP A 1 103 ? 22.190 -23.317 -20.646 1.00 63.50 103 ASP A O 1
ATOM 863 N N . GLN A 1 104 ? 21.098 -21.370 -20.363 1.00 61.84 104 GLN A N 1
ATOM 864 C CA . GLN A 1 104 ? 20.679 -21.184 -21.761 1.00 61.84 104 GLN A CA 1
ATOM 865 C C . GLN A 1 104 ? 21.541 -20.173 -22.537 1.00 61.84 104 GLN A C 1
ATOM 867 O O . GLN A 1 104 ? 21.659 -20.302 -23.755 1.00 61.84 104 GLN A O 1
ATOM 872 N N . PHE A 1 105 ? 22.141 -19.181 -21.865 1.00 64.38 105 PHE A N 1
ATOM 873 C CA . PHE A 1 105 ? 22.896 -18.094 -22.507 1.00 64.38 105 PHE A CA 1
ATOM 874 C C . PHE A 1 105 ? 24.267 -17.866 -21.842 1.00 64.38 105 PHE A C 1
ATOM 876 O O . PHE A 1 105 ? 24.483 -16.895 -21.112 1.00 64.38 105 PHE A O 1
ATOM 883 N N . LEU A 1 106 ? 25.210 -18.778 -22.089 1.00 63.78 106 LEU A N 1
ATOM 884 C CA . LEU A 1 106 ? 26.570 -18.761 -21.526 1.00 63.78 106 LEU A CA 1
ATOM 885 C C . LEU A 1 106 ? 27.421 -17.573 -22.013 1.00 63.78 106 LEU A C 1
ATOM 887 O O . LEU A 1 106 ? 28.276 -17.079 -21.270 1.00 63.78 106 LEU A O 1
ATOM 891 N N . SER A 1 107 ? 27.173 -17.105 -23.237 1.00 64.56 107 SER A N 1
ATOM 892 C CA . SER A 1 107 ? 27.895 -16.011 -23.893 1.00 64.56 107 SER A CA 1
ATOM 893 C C . SER A 1 107 ? 27.232 -14.640 -23.693 1.00 64.56 107 SER A C 1
ATOM 895 O O . SER A 1 107 ? 27.693 -13.659 -24.272 1.00 64.56 107 SER A O 1
ATOM 897 N N . LEU A 1 108 ? 26.153 -14.531 -22.907 1.00 65.31 108 LEU A N 1
ATOM 898 C CA . LEU A 1 108 ? 25.366 -13.301 -22.760 1.00 65.31 108 LEU A CA 1
ATOM 899 C C . LEU A 1 108 ? 25.605 -12.596 -21.415 1.00 65.31 108 LEU A C 1
ATOM 901 O O . LEU A 1 108 ? 25.482 -13.186 -20.342 1.00 65.31 108 LEU A O 1
ATOM 905 N N . TYR A 1 109 ? 25.899 -11.297 -21.473 1.00 66.88 109 TYR A N 1
ATOM 906 C CA . TYR A 1 109 ? 26.259 -10.470 -20.321 1.00 66.88 109 TYR A CA 1
ATOM 907 C C . TYR A 1 109 ? 25.376 -9.210 -20.240 1.00 66.88 109 TYR A C 1
ATOM 909 O O . TYR A 1 109 ? 25.676 -8.205 -20.893 1.00 66.88 109 TYR A O 1
ATOM 917 N N . PRO A 1 110 ? 24.287 -9.230 -19.446 1.00 64.88 110 PRO A N 1
ATOM 918 C CA . PRO A 1 110 ? 23.466 -8.045 -19.205 1.00 64.88 110 PRO A CA 1
ATOM 919 C C . PRO A 1 110 ? 24.128 -7.072 -18.215 1.00 64.88 110 PRO A C 1
ATOM 921 O O . PRO A 1 110 ? 24.574 -7.488 -17.147 1.00 64.88 110 PRO A O 1
ATOM 924 N N . MET A 1 111 ? 24.134 -5.767 -18.532 1.00 60.78 111 MET A N 1
ATOM 925 C CA . MET A 1 111 ? 24.467 -4.707 -17.550 1.00 60.78 111 MET A CA 1
ATOM 926 C C . MET A 1 111 ? 23.385 -4.504 -16.508 1.00 60.78 111 MET A C 1
ATOM 928 O O . MET A 1 111 ? 23.656 -4.067 -15.394 1.00 60.78 111 MET A O 1
ATOM 932 N N . ALA A 1 112 ? 22.136 -4.662 -16.943 1.00 61.62 112 ALA A N 1
ATOM 933 C CA . ALA A 1 112 ? 21.008 -4.105 -16.232 1.00 61.62 112 ALA A CA 1
ATOM 934 C C . ALA A 1 112 ? 20.908 -4.753 -14.842 1.00 61.62 112 ALA A C 1
ATOM 936 O O . ALA A 1 112 ? 20.819 -5.985 -14.768 1.00 61.62 112 ALA A O 1
ATOM 937 N N . PRO A 1 113 ? 20.914 -3.965 -13.749 1.00 62.53 113 PRO A N 1
ATOM 938 C CA . PRO A 1 113 ? 20.726 -4.518 -12.418 1.00 62.53 113 PRO A CA 1
ATOM 939 C C . PRO A 1 113 ? 19.383 -5.247 -12.367 1.00 62.53 113 PRO A C 1
ATOM 941 O O . PRO A 1 113 ? 18.408 -4.842 -13.006 1.00 62.53 113 PRO A O 1
ATOM 944 N N . LYS A 1 114 ? 19.325 -6.352 -11.618 1.00 63.38 114 LYS A N 1
ATOM 945 C CA . LYS A 1 114 ? 18.108 -7.161 -11.544 1.00 63.38 114 LYS A CA 1
ATOM 946 C C . LYS A 1 114 ? 16.980 -6.327 -10.941 1.00 63.38 114 LYS A C 1
ATOM 948 O O . LYS A 1 114 ? 17.040 -5.965 -9.765 1.00 63.38 114 LYS A O 1
ATOM 953 N N . ASP A 1 115 ? 15.914 -6.133 -11.713 1.00 65.06 115 ASP A N 1
ATOM 954 C CA . ASP A 1 115 ? 14.791 -5.225 -11.414 1.00 65.06 115 ASP A CA 1
ATOM 955 C C . ASP A 1 115 ? 13.841 -5.724 -10.295 1.00 65.06 115 ASP A C 1
ATOM 957 O O . ASP A 1 115 ? 12.661 -5.394 -10.217 1.00 65.06 115 ASP A O 1
ATOM 961 N N . SER A 1 116 ? 14.365 -6.569 -9.402 1.00 64.56 116 SER A N 1
ATOM 962 C CA . SER A 1 116 ? 13.646 -7.222 -8.302 1.00 64.56 116 SER A CA 1
ATOM 963 C C . SER A 1 116 ? 13.187 -6.277 -7.187 1.00 64.56 116 SER A C 1
ATOM 965 O O . SER A 1 116 ? 12.409 -6.690 -6.330 1.00 64.56 116 SER A O 1
ATOM 967 N N . SER A 1 117 ? 13.667 -5.032 -7.171 1.00 75.69 117 SER A N 1
ATOM 968 C CA . SER A 1 117 ? 13.286 -4.016 -6.188 1.00 75.69 117 SER A CA 1
ATOM 969 C C . SER A 1 117 ? 12.144 -3.106 -6.658 1.00 75.69 117 SER A C 1
ATOM 971 O O . SER A 1 117 ? 11.526 -2.479 -5.802 1.00 75.69 117 SER A O 1
ATOM 973 N N . LEU A 1 118 ? 11.798 -3.066 -7.953 1.00 79.69 118 LEU A N 1
ATOM 974 C CA . LEU A 1 118 ? 10.818 -2.113 -8.497 1.00 79.69 118 LEU A CA 1
ATOM 975 C C . LEU A 1 118 ? 9.420 -2.315 -7.904 1.00 79.69 118 LEU A C 1
ATOM 977 O O . LEU A 1 118 ? 8.770 -1.359 -7.495 1.00 79.69 118 LEU A O 1
ATOM 981 N N . ALA A 1 119 ? 8.969 -3.566 -7.799 1.00 84.56 119 ALA A N 1
ATOM 982 C CA . ALA A 1 119 ? 7.688 -3.906 -7.177 1.00 84.56 119 ALA A CA 1
ATOM 983 C C . ALA A 1 119 ? 7.604 -3.415 -5.719 1.00 84.56 119 ALA A C 1
ATOM 985 O O . ALA A 1 119 ? 6.581 -2.879 -5.296 1.00 84.56 119 ALA A O 1
ATOM 986 N N . HIS A 1 120 ? 8.698 -3.557 -4.967 1.00 85.56 120 HIS A N 1
ATOM 987 C CA . HIS A 1 120 ? 8.784 -3.107 -3.582 1.00 85.56 120 HIS A CA 1
ATOM 988 C C . HIS A 1 120 ? 8.846 -1.572 -3.491 1.00 85.56 120 HIS A C 1
ATOM 990 O O . HIS A 1 120 ? 8.089 -0.995 -2.718 1.00 85.56 120 HIS A O 1
ATOM 996 N N . ALA A 1 121 ? 9.642 -0.911 -4.342 1.00 84.62 121 ALA A N 1
ATOM 997 C CA . ALA A 1 121 ? 9.726 0.548 -4.441 1.00 84.62 121 ALA A CA 1
ATOM 998 C C . ALA A 1 121 ? 8.360 1.187 -4.746 1.00 84.62 121 ALA A C 1
ATOM 1000 O O . ALA A 1 121 ? 7.932 2.113 -4.057 1.00 84.62 121 ALA A O 1
ATOM 1001 N N . MET A 1 122 ? 7.633 0.635 -5.725 1.00 88.00 122 MET A N 1
ATOM 1002 C CA . MET A 1 122 ? 6.285 1.082 -6.073 1.00 88.00 122 MET A CA 1
ATOM 1003 C C . MET A 1 122 ? 5.311 0.905 -4.901 1.00 88.00 122 MET A C 1
ATOM 1005 O O . MET A 1 122 ? 4.546 1.818 -4.614 1.00 88.00 122 MET A O 1
ATOM 1009 N N . VAL A 1 123 ? 5.344 -0.219 -4.173 1.00 88.69 123 VAL A N 1
ATOM 1010 C CA . VAL A 1 123 ? 4.481 -0.401 -2.988 1.00 88.69 123 VAL A CA 1
ATOM 1011 C C . VAL A 1 123 ? 4.883 0.532 -1.841 1.00 88.69 123 VAL A C 1
ATOM 1013 O O . VAL A 1 123 ? 3.997 1.086 -1.194 1.00 88.69 123 VAL A O 1
ATOM 1016 N N . SER A 1 124 ? 6.175 0.791 -1.614 1.00 89.12 124 SER A N 1
ATOM 1017 C CA . SER A 1 124 ? 6.623 1.808 -0.650 1.00 89.12 124 SER A CA 1
ATOM 1018 C C . SER A 1 124 ? 6.081 3.201 -0.988 1.00 89.12 124 SER A C 1
ATOM 1020 O O . SER A 1 124 ? 5.621 3.898 -0.085 1.00 89.12 124 SER A O 1
ATOM 1022 N N . LEU A 1 125 ? 6.063 3.577 -2.272 1.00 89.12 125 LEU A N 1
ATOM 1023 C CA . LEU A 1 125 ? 5.479 4.832 -2.755 1.00 89.12 125 LEU A CA 1
ATOM 1024 C C . LEU A 1 125 ? 3.966 4.910 -2.480 1.00 89.12 125 LEU A C 1
ATOM 1026 O O . LEU A 1 125 ? 3.487 5.919 -1.966 1.00 89.12 125 LEU A O 1
ATOM 1030 N N . LEU A 1 126 ? 3.215 3.834 -2.755 1.00 89.00 126 LEU A N 1
ATOM 1031 C CA . LEU A 1 126 ? 1.779 3.775 -2.444 1.00 89.00 126 LEU A CA 1
ATOM 1032 C C . LEU A 1 126 ? 1.511 3.928 -0.939 1.00 89.00 126 LEU A C 1
ATOM 1034 O O . LEU A 1 126 ? 0.576 4.624 -0.546 1.00 89.00 126 LEU A O 1
ATOM 1038 N N . LEU A 1 127 ? 2.323 3.283 -0.095 1.00 88.44 127 LEU A N 1
ATOM 1039 C CA . LEU A 1 127 ? 2.171 3.327 1.361 1.00 88.44 127 LEU A CA 1
ATOM 1040 C C . LEU A 1 127 ? 2.487 4.705 1.944 1.00 88.44 127 LEU A C 1
ATOM 1042 O O . LEU A 1 127 ? 1.784 5.132 2.857 1.00 88.44 127 LEU A O 1
ATOM 1046 N N . HIS A 1 128 ? 3.491 5.401 1.404 1.00 88.69 128 HIS A N 1
ATOM 1047 C CA . HIS A 1 128 ? 3.847 6.762 1.810 1.00 88.69 128 HIS A CA 1
ATOM 1048 C C . HIS A 1 128 ? 2.659 7.728 1.657 1.00 88.69 128 HIS A C 1
ATOM 1050 O O . HIS A 1 128 ? 2.301 8.408 2.613 1.00 88.69 128 HIS A O 1
ATOM 1056 N N . PHE A 1 129 ? 1.957 7.684 0.519 1.00 87.56 129 PHE A N 1
ATOM 1057 C CA . PHE A 1 129 ? 0.760 8.502 0.272 1.00 87.56 129 PHE A CA 1
ATOM 1058 C C . PHE A 1 129 ? -0.564 7.884 0.776 1.00 87.56 129 PHE A C 1
ATOM 1060 O O . PHE A 1 129 ? -1.645 8.427 0.539 1.00 87.56 129 PHE A O 1
ATOM 1067 N N . GLY A 1 130 ? -0.524 6.736 1.466 1.00 88.94 130 GLY A N 1
ATOM 1068 C CA . GLY A 1 130 ? -1.719 6.062 1.996 1.00 88.94 130 GLY A CA 1
ATOM 1069 C C . GLY A 1 130 ? -2.670 5.487 0.931 1.00 88.94 130 GLY A C 1
ATOM 1070 O O . GLY A 1 130 ? -3.850 5.245 1.207 1.00 88.94 130 GLY A O 1
ATOM 1071 N N . TRP A 1 131 ? -2.186 5.262 -0.291 1.00 91.00 131 TRP A N 1
ATOM 1072 C CA . TRP A 1 131 ? -2.968 4.743 -1.412 1.00 91.00 131 TRP A CA 1
ATOM 1073 C C . TRP A 1 131 ? -3.168 3.229 -1.294 1.00 91.00 131 TRP A C 1
ATOM 1075 O O . TRP A 1 131 ? -2.230 2.440 -1.377 1.00 91.00 131 TRP A O 1
ATOM 1085 N N . THR A 1 132 ? -4.423 2.805 -1.120 1.00 91.31 132 THR A N 1
ATOM 1086 C CA . THR A 1 132 ? -4.786 1.386 -0.921 1.00 91.31 132 THR A CA 1
ATOM 1087 C C . THR A 1 132 ? -5.658 0.814 -2.036 1.00 91.31 132 THR A C 1
ATOM 1089 O O . THR A 1 132 ? -5.914 -0.389 -2.048 1.00 91.31 132 THR A O 1
ATOM 1092 N N . TRP A 1 133 ? -6.094 1.644 -2.986 1.00 92.94 133 TRP A N 1
ATOM 1093 C CA . TRP A 1 133 ? -6.940 1.263 -4.118 1.00 92.94 133 TRP A CA 1
ATOM 1094 C C . TRP A 1 133 ? -6.369 1.849 -5.408 1.00 92.94 133 TRP A C 1
ATOM 1096 O O . TRP A 1 133 ? -6.407 3.064 -5.596 1.00 92.94 133 TRP A O 1
ATOM 1106 N N . VAL A 1 134 ? -5.813 1.004 -6.277 1.00 90.06 134 VAL A N 1
ATOM 1107 C CA . VAL A 1 134 ? -5.119 1.431 -7.508 1.00 90.06 134 VAL A CA 1
ATOM 1108 C C . VAL A 1 134 ? -5.598 0.647 -8.728 1.00 90.06 134 VAL A C 1
ATOM 1110 O O . VAL A 1 134 ? -6.013 -0.504 -8.601 1.00 90.06 134 VAL A O 1
ATOM 1113 N N . ALA A 1 135 ? -5.523 1.233 -9.921 1.00 85.75 135 ALA A N 1
ATOM 1114 C CA . ALA A 1 135 ? -5.656 0.481 -11.173 1.00 85.75 135 ALA A CA 1
ATOM 1115 C C . ALA A 1 135 ? -4.270 0.138 -11.736 1.00 85.75 135 ALA A C 1
ATOM 1117 O O . ALA A 1 135 ? -3.361 0.964 -11.672 1.00 85.75 135 ALA A O 1
ATOM 1118 N N . LEU A 1 136 ? -4.113 -1.070 -12.280 1.00 86.38 136 LEU A N 1
ATOM 1119 C CA . LEU A 1 136 ? -2.867 -1.551 -12.876 1.00 86.38 136 LEU A CA 1
ATOM 1120 C C . LEU A 1 136 ? -3.004 -1.659 -14.395 1.00 86.38 136 LEU A C 1
ATOM 1122 O O . LEU A 1 136 ? -3.937 -2.287 -14.893 1.00 86.38 136 LEU A O 1
ATOM 1126 N N . PHE A 1 137 ? -2.028 -1.119 -15.115 1.00 79.56 137 PHE A N 1
ATOM 1127 C CA . PHE A 1 137 ? -1.927 -1.177 -16.569 1.00 79.56 137 PHE A CA 1
ATOM 1128 C C . PHE A 1 137 ? -0.541 -1.708 -16.937 1.00 79.56 137 PHE A C 1
ATOM 1130 O O . PHE A 1 137 ? 0.471 -1.060 -16.675 1.00 79.56 137 PHE A O 1
ATOM 1137 N N . LEU A 1 138 ? -0.486 -2.925 -17.472 1.00 81.06 138 LEU A N 1
ATOM 1138 C CA . LEU A 1 138 ? 0.745 -3.715 -17.566 1.00 81.06 138 LEU A CA 1
ATOM 1139 C C . LEU A 1 138 ? 0.975 -4.179 -19.003 1.00 81.06 138 LEU A C 1
ATOM 1141 O O . LEU A 1 138 ? 0.015 -4.560 -19.666 1.00 81.06 138 LEU A O 1
ATOM 1145 N N . SER A 1 139 ? 2.216 -4.199 -19.487 1.00 77.94 139 SER A N 1
ATOM 1146 C CA . SER A 1 139 ? 2.545 -4.791 -20.790 1.00 77.94 139 SER A CA 1
ATOM 1147 C C . SER A 1 139 ? 2.093 -6.255 -20.887 1.00 77.94 139 SER A C 1
ATOM 1149 O O . SER A 1 139 ? 2.245 -7.036 -19.946 1.00 77.94 139 SER A O 1
ATOM 1151 N N . ASP A 1 140 ? 1.527 -6.640 -22.035 1.00 79.69 140 ASP A N 1
ATOM 1152 C CA . ASP A 1 140 ? 1.130 -8.025 -22.319 1.00 79.69 140 ASP A CA 1
ATOM 1153 C C . ASP A 1 140 ? 2.323 -8.855 -22.814 1.00 79.69 140 ASP A C 1
ATOM 1155 O O . ASP A 1 140 ? 2.353 -9.373 -23.930 1.00 79.69 140 ASP A O 1
ATOM 1159 N N . ASP A 1 141 ? 3.350 -8.922 -21.972 1.00 74.50 141 ASP A N 1
ATOM 1160 C CA . ASP A 1 141 ? 4.566 -9.693 -22.179 1.00 74.50 141 ASP A CA 1
ATOM 1161 C C . ASP A 1 141 ? 5.018 -10.389 -20.886 1.00 74.50 141 ASP A C 1
ATOM 1163 O O . ASP A 1 141 ? 4.427 -10.256 -19.810 1.00 74.50 141 ASP A O 1
ATOM 1167 N N . LEU A 1 142 ? 6.088 -11.180 -20.992 1.00 76.75 142 LEU A N 1
ATOM 1168 C CA . LEU A 1 142 ? 6.628 -11.932 -19.857 1.00 76.75 142 LEU A CA 1
ATOM 1169 C C . LEU A 1 142 ? 7.177 -11.013 -18.750 1.00 76.75 142 LEU A C 1
ATOM 1171 O O . LEU A 1 142 ? 7.150 -11.401 -17.582 1.00 76.75 142 LEU A O 1
ATOM 1175 N N . LYS A 1 143 ? 7.618 -9.794 -19.096 1.00 75.75 143 LYS A N 1
ATOM 1176 C CA . LYS A 1 143 ? 8.081 -8.770 -18.145 1.00 75.75 143 LYS A CA 1
ATOM 1177 C C . LYS A 1 143 ? 6.915 -8.233 -17.320 1.00 75.75 143 LYS A C 1
ATOM 1179 O O . LYS A 1 143 ? 6.960 -8.314 -16.093 1.00 75.75 143 LYS A O 1
ATOM 1184 N N . GL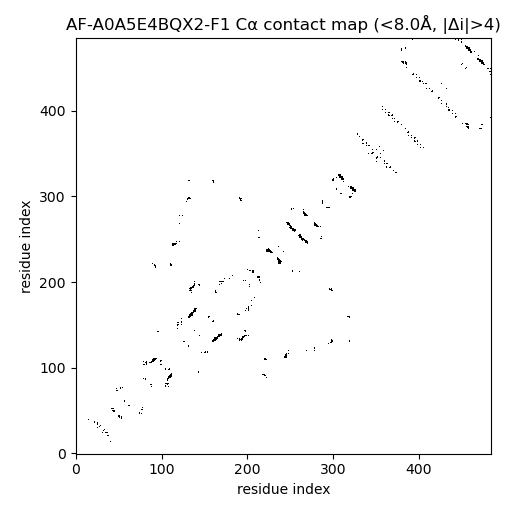Y A 1 144 ? 5.839 -7.800 -17.979 1.00 79.31 144 GLY A N 1
ATOM 1185 C CA . GLY A 1 144 ? 4.618 -7.332 -17.328 1.00 79.31 144 GLY A CA 1
ATOM 1186 C C . GLY A 1 144 ? 3.970 -8.414 -16.464 1.00 79.31 144 GLY A C 1
ATOM 1187 O O . GLY A 1 144 ? 3.569 -8.137 -15.335 1.00 79.31 144 GLY A O 1
ATOM 1188 N N . GLU A 1 145 ? 3.942 -9.672 -16.920 1.00 84.31 145 GLU A N 1
ATOM 1189 C CA . GLU A 1 145 ? 3.460 -10.804 -16.113 1.00 84.31 145 GLU A CA 1
ATOM 1190 C C . GLU A 1 145 ? 4.340 -11.121 -14.897 1.00 84.31 145 GLU A C 1
ATOM 1192 O O . GLU A 1 145 ? 3.806 -11.486 -13.846 1.00 84.31 145 GLU A O 1
ATOM 1197 N N . GLN A 1 146 ? 5.665 -10.990 -15.000 1.00 82.88 146 GLN A N 1
ATOM 1198 C CA . GLN A 1 146 ? 6.551 -11.151 -13.849 1.00 82.88 146 GLN A CA 1
ATOM 1199 C C . GLN A 1 146 ? 6.348 -10.012 -12.844 1.00 82.88 146 GLN A C 1
ATOM 1201 O O . GLN A 1 146 ? 6.043 -10.279 -11.681 1.00 82.88 146 GLN A O 1
ATOM 1206 N N . PHE A 1 147 ? 6.407 -8.759 -13.303 1.00 84.00 147 PHE A N 1
ATOM 1207 C CA . PHE A 1 147 ? 6.166 -7.589 -12.461 1.00 84.00 147 PHE A CA 1
ATOM 1208 C C . PHE A 1 147 ? 4.791 -7.658 -11.778 1.00 84.00 147 PHE A C 1
ATOM 1210 O O . PHE A 1 147 ? 4.685 -7.384 -10.586 1.00 84.00 147 PHE A O 1
ATOM 1217 N N . ARG A 1 148 ? 3.746 -8.138 -12.470 1.00 87.62 148 ARG A N 1
ATOM 1218 C CA . ARG A 1 148 ? 2.413 -8.376 -11.887 1.00 87.62 148 ARG A CA 1
ATOM 1219 C C . ARG A 1 148 ? 2.436 -9.339 -10.699 1.00 87.62 148 ARG A C 1
ATOM 1221 O O . ARG A 1 148 ? 1.670 -9.148 -9.754 1.00 87.62 148 ARG A O 1
ATOM 1228 N N . ARG A 1 149 ? 3.245 -10.403 -10.755 1.00 88.44 149 ARG A N 1
ATOM 1229 C CA . ARG A 1 149 ? 3.359 -11.402 -9.675 1.00 88.44 149 ARG A CA 1
ATOM 1230 C C . ARG A 1 149 ? 4.095 -10.813 -8.479 1.00 88.44 149 ARG A C 1
ATOM 1232 O O . ARG A 1 149 ? 3.574 -10.884 -7.367 1.00 88.44 149 ARG A O 1
ATOM 1239 N N . ASP A 1 150 ? 5.240 -10.188 -8.736 1.00 86.81 150 ASP A N 1
ATOM 1240 C CA . ASP A 1 150 ? 6.105 -9.601 -7.713 1.00 86.81 150 ASP A CA 1
ATOM 1241 C C . ASP A 1 150 ? 5.387 -8.437 -7.002 1.00 86.81 150 ASP A C 1
ATOM 1243 O O . ASP A 1 150 ? 5.311 -8.399 -5.771 1.00 86.81 150 ASP A O 1
ATOM 1247 N N . LEU A 1 151 ? 4.733 -7.555 -7.769 1.00 87.75 151 LEU A N 1
ATOM 1248 C CA . LEU A 1 151 ? 3.903 -6.468 -7.248 1.00 87.75 151 LEU A CA 1
ATOM 1249 C C . LEU A 1 151 ? 2.720 -7.000 -6.434 1.00 87.75 151 LEU A C 1
ATOM 1251 O O . LEU A 1 151 ? 2.490 -6.533 -5.322 1.00 87.75 151 LEU A O 1
ATOM 1255 N N . LYS A 1 152 ? 1.987 -8.008 -6.930 1.00 89.31 152 LYS A N 1
ATOM 1256 C CA . LYS A 1 152 ? 0.850 -8.581 -6.191 1.00 89.31 152 LYS A CA 1
ATOM 1257 C C . LYS A 1 152 ? 1.282 -9.190 -4.852 1.00 89.31 152 LYS A C 1
ATOM 1259 O O . LYS A 1 152 ? 0.533 -9.074 -3.883 1.00 89.31 152 LYS A O 1
ATOM 1264 N N . ALA A 1 153 ? 2.459 -9.814 -4.778 1.00 89.12 153 ALA A N 1
ATOM 1265 C CA . ALA A 1 153 ? 2.985 -10.365 -3.530 1.00 89.12 153 ALA A CA 1
ATOM 1266 C C . ALA A 1 153 ? 3.251 -9.265 -2.483 1.00 89.12 153 ALA A C 1
ATOM 1268 O O . ALA A 1 153 ? 2.780 -9.373 -1.348 1.00 89.12 153 ALA A O 1
ATOM 1269 N N . GLU A 1 154 ? 3.924 -8.175 -2.868 1.00 89.00 154 GLU A N 1
ATOM 1270 C CA . GLU A 1 154 ? 4.168 -7.039 -1.967 1.00 89.00 154 GLU A CA 1
ATOM 1271 C C . GLU A 1 154 ? 2.883 -6.254 -1.637 1.00 89.00 154 GLU A C 1
ATOM 1273 O O . GLU A 1 154 ? 2.700 -5.848 -0.491 1.00 89.00 154 GLU A O 1
ATOM 1278 N N . MET A 1 155 ? 1.939 -6.099 -2.572 1.00 88.50 155 MET A N 1
ATOM 1279 C CA . MET A 1 155 ? 0.644 -5.455 -2.302 1.00 88.50 155 MET A CA 1
ATOM 1280 C C . MET A 1 155 ? -0.179 -6.226 -1.260 1.00 88.50 155 MET A C 1
ATOM 1282 O O . MET A 1 155 ? -0.692 -5.624 -0.318 1.00 88.50 155 MET A O 1
ATOM 1286 N N . VAL A 1 156 ? -0.269 -7.559 -1.375 1.00 87.12 156 VAL A N 1
ATOM 1287 C CA . VAL A 1 156 ? -1.007 -8.407 -0.416 1.00 87.12 156 VAL A CA 1
ATOM 1288 C C . VAL A 1 156 ? -0.405 -8.317 0.987 1.00 87.12 156 VAL A C 1
ATOM 1290 O O . VAL A 1 156 ? -1.142 -8.182 1.961 1.00 87.12 156 VAL A O 1
ATOM 1293 N N . LYS A 1 157 ? 0.927 -8.337 1.091 1.00 87.62 157 LYS A N 1
ATOM 1294 C CA . LYS A 1 157 ? 1.666 -8.200 2.356 1.00 87.62 157 LYS A CA 1
ATOM 1295 C C . LYS A 1 157 ? 1.392 -6.873 3.072 1.00 87.62 157 LYS A C 1
ATOM 1297 O O . LYS A 1 157 ? 1.390 -6.843 4.298 1.00 87.62 157 LYS A O 1
ATOM 1302 N N . ASN A 1 158 ? 1.142 -5.802 2.317 1.00 86.62 158 ASN A N 1
ATOM 1303 C CA . ASN A 1 158 ? 0.949 -4.450 2.844 1.00 86.62 158 ASN A CA 1
ATOM 1304 C C . ASN A 1 158 ? -0.516 -3.955 2.792 1.00 86.62 158 ASN A C 1
ATOM 1306 O O . ASN A 1 158 ? -0.787 -2.790 3.074 1.00 86.62 158 ASN A O 1
ATOM 1310 N N . GLY A 1 159 ? -1.479 -4.826 2.465 1.00 85.06 159 GLY A N 1
ATOM 1311 C CA . GLY A 1 159 ? -2.913 -4.497 2.481 1.00 85.06 159 GLY A CA 1
ATOM 1312 C C . GLY A 1 159 ? -3.404 -3.614 1.324 1.00 85.06 159 GLY A C 1
ATOM 1313 O O . GLY A 1 159 ? -4.506 -3.069 1.399 1.00 85.06 159 GLY A O 1
ATOM 1314 N N . THR A 1 160 ? -2.620 -3.477 0.254 1.00 89.44 160 THR A N 1
ATOM 1315 C CA . THR A 1 160 ? -2.982 -2.717 -0.950 1.00 89.44 160 THR A CA 1
ATOM 1316 C C . THR A 1 160 ? -3.806 -3.579 -1.912 1.00 89.44 160 THR A C 1
ATOM 1318 O O . THR A 1 160 ? -3.527 -4.761 -2.116 1.00 89.44 160 THR A O 1
ATOM 1321 N N . CYS A 1 161 ? -4.808 -2.983 -2.551 1.00 90.94 161 CYS A N 1
ATOM 1322 C CA . CYS A 1 161 ? -5.719 -3.647 -3.476 1.00 90.94 161 CYS A CA 1
ATOM 1323 C C . CYS A 1 161 ? -5.673 -3.075 -4.892 1.00 90.94 161 CYS A C 1
ATOM 1325 O O . CYS A 1 161 ? -5.324 -1.917 -5.114 1.00 90.94 161 CYS A O 1
ATOM 1327 N N . VAL A 1 162 ? -6.162 -3.884 -5.832 1.00 90.12 162 VAL A N 1
ATOM 1328 C CA . VAL A 1 162 ? -6.304 -3.529 -7.241 1.00 90.12 162 VAL A CA 1
ATOM 1329 C C . VAL A 1 162 ? -7.784 -3.398 -7.609 1.00 90.12 162 VAL A C 1
ATOM 1331 O O . VAL A 1 162 ? -8.558 -4.326 -7.379 1.00 90.12 162 VAL A O 1
ATOM 1334 N N . ALA A 1 163 ? -8.152 -2.260 -8.196 1.00 88.50 163 ALA A N 1
ATOM 1335 C CA . ALA A 1 163 ? -9.489 -1.954 -8.701 1.00 88.50 163 ALA A CA 1
ATOM 1336 C C . ALA A 1 163 ? -9.760 -2.597 -10.068 1.00 88.50 163 ALA A C 1
ATOM 1338 O O . ALA A 1 163 ? -10.842 -3.118 -10.326 1.00 88.50 163 ALA A O 1
ATOM 1339 N N . LEU A 1 164 ? -8.752 -2.545 -10.939 1.00 86.31 164 LEU A N 1
ATOM 1340 C CA . LEU A 1 164 ? -8.773 -3.030 -12.312 1.00 86.31 164 LEU A CA 1
ATOM 1341 C C . LEU A 1 164 ? -7.351 -3.453 -12.701 1.00 86.31 164 LEU A C 1
ATOM 1343 O O . LEU A 1 164 ? -6.382 -2.830 -12.270 1.00 86.31 164 LEU A O 1
ATOM 1347 N N . THR A 1 165 ? -7.213 -4.504 -13.507 1.00 86.31 165 THR A N 1
ATOM 1348 C CA . THR A 1 165 ? -5.949 -4.857 -14.171 1.00 86.31 165 THR A CA 1
ATOM 1349 C C . THR A 1 165 ? -6.205 -4.961 -15.662 1.00 86.31 165 THR A C 1
ATOM 1351 O O . THR A 1 165 ? -6.996 -5.801 -16.081 1.00 86.31 165 THR A O 1
ATOM 1354 N N . GLU A 1 166 ? -5.525 -4.135 -16.448 1.00 80.69 166 GLU A N 1
ATOM 1355 C CA . GLU A 1 166 ? -5.590 -4.146 -17.908 1.00 80.69 166 GLU A CA 1
ATOM 1356 C C . GLU A 1 166 ? -4.223 -4.452 -18.516 1.00 80.69 166 GLU A C 1
ATOM 1358 O O . GLU A 1 166 ? -3.173 -4.135 -17.947 1.00 80.69 166 GLU A O 1
ATOM 1363 N N . LYS A 1 167 ? -4.257 -5.080 -19.692 1.00 80.56 167 LYS A N 1
ATOM 1364 C CA . LYS A 1 167 ? -3.079 -5.515 -20.444 1.00 80.56 167 LYS A CA 1
ATOM 1365 C C . LYS A 1 167 ? -2.864 -4.635 -21.673 1.00 80.56 167 LYS A C 1
ATOM 1367 O O . LYS A 1 167 ? -3.781 -4.439 -22.468 1.00 80.56 167 LYS A O 1
ATOM 1372 N N . LEU A 1 168 ? -1.650 -4.116 -21.827 1.00 70.62 168 LEU A N 1
ATOM 1373 C CA . LEU A 1 168 ? -1.241 -3.202 -22.890 1.00 70.62 168 LEU A CA 1
ATOM 1374 C C . LEU A 1 168 ? -0.518 -3.992 -23.998 1.00 70.62 168 LEU A C 1
ATOM 1376 O O . LEU A 1 168 ? 0.529 -4.584 -23.725 1.00 70.62 168 LEU A O 1
ATOM 1380 N N . PRO A 1 169 ? -1.027 -4.023 -25.242 1.00 65.56 169 PRO A N 1
ATOM 1381 C CA . PRO A 1 169 ? -0.391 -4.764 -26.327 1.00 65.56 169 PRO A CA 1
ATOM 1382 C C . PRO A 1 169 ? 0.929 -4.103 -26.750 1.00 65.56 169 PRO A C 1
ATOM 1384 O O . PRO A 1 169 ? 0.951 -2.937 -27.133 1.00 65.56 169 PRO A O 1
ATOM 1387 N N . VAL A 1 170 ? 2.019 -4.873 -26.749 1.00 59.25 170 VAL A N 1
ATOM 1388 C CA . VAL A 1 170 ? 3.390 -4.360 -26.957 1.00 59.25 170 VAL A CA 1
ATOM 1389 C C . VAL A 1 170 ? 3.673 -3.904 -28.400 1.00 59.25 170 VAL A C 1
ATOM 1391 O O . VAL A 1 170 ? 4.555 -3.083 -28.638 1.00 59.25 170 VAL A O 1
ATOM 1394 N N . THR A 1 171 ? 2.931 -4.420 -29.384 1.00 53.12 171 THR A N 1
ATOM 1395 C CA . THR A 1 171 ? 3.298 -4.351 -30.813 1.00 53.12 171 THR A CA 1
ATOM 1396 C C . THR A 1 171 ? 2.401 -3.475 -31.690 1.00 53.12 171 THR A C 1
ATOM 1398 O O . THR A 1 171 ? 2.630 -3.402 -32.898 1.00 53.12 171 THR A O 1
ATOM 1401 N N . LYS A 1 172 ? 1.374 -2.811 -31.143 1.00 48.84 172 LYS A N 1
ATOM 1402 C CA . LYS A 1 172 ? 0.463 -2.008 -31.973 1.00 48.84 172 LYS A CA 1
ATOM 1403 C C . LYS A 1 172 ? 1.047 -0.636 -32.298 1.00 48.84 172 LYS A C 1
ATOM 1405 O O . LYS A 1 172 ? 1.232 0.206 -31.425 1.00 48.84 172 LYS A O 1
ATOM 1410 N N . THR A 1 173 ? 1.262 -0.395 -33.588 1.00 44.19 173 THR A N 1
ATOM 1411 C CA . THR A 1 173 ? 1.326 0.958 -34.140 1.00 44.19 173 THR A CA 1
ATOM 1412 C C . THR A 1 173 ? 0.004 1.694 -33.898 1.00 44.19 173 THR A C 1
ATOM 1414 O O . THR A 1 173 ? -1.071 1.097 -33.916 1.00 44.19 173 THR A O 1
ATOM 1417 N N . MET A 1 174 ? 0.130 3.000 -33.671 1.00 43.00 174 MET A N 1
ATOM 1418 C CA . MET A 1 174 ? -0.933 3.972 -33.397 1.00 43.00 174 MET A CA 1
ATOM 1419 C C . MET A 1 174 ? -2.134 3.873 -34.364 1.00 43.00 174 MET A C 1
ATOM 1421 O O . MET A 1 174 ? -1.941 3.624 -35.555 1.00 43.00 174 MET A O 1
ATOM 1425 N N . TYR A 1 175 ? -3.333 4.175 -33.844 1.00 45.25 175 TYR A N 1
ATOM 1426 C CA . TYR A 1 175 ? -4.656 4.173 -34.497 1.00 45.25 175 TYR A CA 1
ATOM 1427 C C . TYR A 1 175 ? -5.349 2.807 -34.624 1.00 45.25 175 TYR A C 1
ATOM 1429 O O . TYR A 1 175 ? -5.412 2.202 -35.695 1.00 45.25 175 TYR A O 1
ATOM 1437 N N . GLY A 1 176 ? -6.014 2.385 -33.544 1.00 51.28 176 GLY A N 1
ATOM 1438 C CA . GLY A 1 176 ? -7.054 1.355 -33.602 1.00 51.28 176 GLY A CA 1
ATOM 1439 C C . GLY A 1 176 ? -8.219 1.620 -32.646 1.00 51.28 176 GLY A C 1
ATOM 1440 O O . GLY A 1 176 ? -8.082 2.302 -31.638 1.00 51.28 176 GLY A O 1
ATOM 1441 N N . THR A 1 177 ? -9.378 1.006 -32.903 1.00 47.50 177 THR A N 1
ATOM 1442 C CA . THR A 1 177 ? -10.568 1.075 -32.021 1.00 47.50 177 THR A CA 1
ATOM 1443 C C . THR A 1 177 ? -10.303 0.630 -30.575 1.00 47.50 177 THR A C 1
ATOM 1445 O O . THR A 1 177 ? -11.038 1.020 -29.668 1.00 47.50 177 THR A O 1
ATOM 1448 N N . GLY A 1 178 ? -9.231 -0.136 -30.343 1.00 52.03 178 GLY A N 1
ATOM 1449 C CA . GLY A 1 178 ? -8.748 -0.490 -29.008 1.00 52.03 178 GLY A CA 1
ATOM 1450 C C . GLY A 1 178 ? -8.391 0.723 -28.142 1.00 52.03 178 GLY A C 1
ATOM 1451 O O . GLY A 1 178 ? -8.699 0.707 -26.953 1.00 52.03 178 GLY A O 1
ATOM 1452 N N . ASP A 1 179 ? -7.852 1.795 -28.726 1.00 52.94 179 ASP A N 1
ATOM 1453 C CA . ASP A 1 179 ? -7.384 2.980 -27.990 1.00 52.94 179 ASP A CA 1
ATOM 1454 C C . ASP A 1 179 ? -8.564 3.731 -27.338 1.00 52.94 179 ASP A C 1
ATOM 1456 O O . ASP A 1 179 ? -8.494 4.167 -26.188 1.00 52.94 179 ASP A O 1
ATOM 1460 N N . ILE A 1 180 ? -9.715 3.766 -28.022 1.00 53.62 180 ILE A N 1
ATOM 1461 C CA . ILE A 1 180 ? -10.978 4.301 -27.488 1.00 53.62 180 ILE A CA 1
ATOM 1462 C C . ILE A 1 180 ? -11.475 3.441 -26.316 1.00 53.62 180 ILE A C 1
ATOM 1464 O O . ILE A 1 180 ? -11.922 3.977 -25.301 1.00 53.62 180 ILE A O 1
ATOM 1468 N N . THR A 1 181 ? -11.378 2.109 -26.421 1.00 57.78 181 THR A N 1
ATOM 1469 C CA . THR A 1 181 ? -11.775 1.211 -25.320 1.00 57.78 181 THR A CA 1
ATOM 1470 C C . THR A 1 181 ? -10.823 1.274 -24.127 1.00 57.78 181 THR A C 1
ATOM 1472 O O . THR A 1 181 ? -11.251 1.098 -22.992 1.00 57.78 181 THR A O 1
ATOM 1475 N N . PHE A 1 182 ? -9.542 1.557 -24.358 1.00 60.22 182 PHE A N 1
ATOM 1476 C CA . PHE A 1 182 ? -8.556 1.772 -23.307 1.00 60.22 182 PHE A CA 1
ATOM 1477 C C . PHE A 1 182 ? -8.858 3.061 -22.529 1.00 60.22 182 PHE A C 1
ATOM 1479 O O . PHE A 1 182 ? -9.025 3.027 -21.309 1.00 60.22 182 PHE A O 1
ATOM 1486 N N . MET A 1 183 ? -9.064 4.173 -23.242 1.00 59.31 183 MET A N 1
ATOM 1487 C CA . MET A 1 183 ? -9.461 5.451 -22.643 1.00 59.31 183 MET A CA 1
ATOM 1488 C C . MET A 1 183 ? -10.808 5.375 -21.910 1.00 59.31 183 MET A C 1
ATOM 1490 O O . MET A 1 183 ? -10.965 5.975 -20.844 1.00 59.31 183 MET A O 1
ATOM 1494 N N . SER A 1 184 ? -11.778 4.606 -22.419 1.00 60.56 184 SER A N 1
ATOM 1495 C CA . SER A 1 184 ? -13.043 4.400 -21.706 1.00 60.56 184 SER A CA 1
ATOM 1496 C C . SER A 1 184 ? -12.865 3.577 -20.424 1.00 60.56 184 SER A C 1
ATOM 1498 O O . SER A 1 184 ? -13.481 3.912 -19.416 1.00 60.56 184 SER A O 1
ATOM 1500 N N . ARG A 1 185 ? -11.979 2.571 -20.405 1.00 65.38 185 ARG A N 1
ATOM 1501 C CA . ARG A 1 185 ? -11.654 1.786 -19.197 1.00 65.38 185 ARG A CA 1
ATOM 1502 C C . ARG A 1 185 ? -10.916 2.603 -18.138 1.00 65.38 185 ARG A C 1
ATOM 1504 O O . ARG A 1 185 ? -11.259 2.482 -16.966 1.00 65.38 185 ARG A O 1
ATOM 1511 N N . ILE A 1 186 ? -9.991 3.487 -18.531 1.00 64.81 186 ILE A N 1
ATOM 1512 C CA . ILE A 1 186 ? -9.388 4.478 -17.617 1.00 64.81 186 ILE A CA 1
ATOM 1513 C C . ILE A 1 186 ? -10.491 5.319 -16.961 1.00 64.81 186 ILE A C 1
ATOM 1515 O O . ILE A 1 186 ? -10.522 5.446 -15.740 1.00 64.81 186 ILE A O 1
ATOM 1519 N N . ARG A 1 187 ? -11.443 5.831 -17.755 1.00 63.00 187 ARG A N 1
ATOM 1520 C CA . ARG A 1 187 ? -12.548 6.674 -17.265 1.00 63.00 187 ARG A CA 1
ATOM 1521 C C . ARG A 1 187 ? -13.581 5.931 -16.402 1.00 63.00 187 ARG A C 1
ATOM 1523 O O . ARG A 1 187 ? -14.297 6.572 -15.641 1.00 63.00 187 ARG A O 1
ATOM 1530 N N . VAL A 1 188 ? -13.680 4.607 -16.530 1.00 65.94 188 VAL A N 1
ATOM 1531 C CA . VAL A 1 188 ? -14.589 3.738 -15.752 1.00 65.94 188 VAL A CA 1
ATOM 1532 C C . VAL A 1 188 ? -13.912 3.170 -14.489 1.00 65.94 188 VAL A C 1
ATOM 1534 O O . VAL A 1 188 ? -14.580 2.597 -13.628 1.00 65.94 188 VAL A O 1
ATOM 1537 N N . SER A 1 189 ? -12.598 3.361 -14.327 1.00 71.75 189 SER A N 1
ATOM 1538 C CA . SER A 1 189 ? -11.881 3.024 -13.095 1.00 71.75 189 SER A CA 1
ATOM 1539 C C . SER A 1 189 ? -12.435 3.793 -11.890 1.00 71.75 189 SER A C 1
ATOM 1541 O O . SER A 1 189 ? -12.648 5.000 -11.950 1.00 71.75 189 SER A O 1
ATOM 1543 N N . SER A 1 190 ? -12.610 3.098 -10.762 1.00 79.44 190 SER A N 1
ATOM 1544 C CA . SER A 1 190 ? -12.977 3.709 -9.471 1.00 79.44 190 SER A CA 1
ATOM 1545 C C . SER A 1 190 ? -11.767 4.125 -8.623 1.00 79.44 190 SER A C 1
ATOM 1547 O O . SER A 1 190 ? -11.933 4.558 -7.484 1.00 79.44 190 SER A O 1
ATOM 1549 N N . ALA A 1 191 ? -10.549 3.958 -9.144 1.00 83.31 191 ALA A N 1
ATOM 1550 C CA . ALA A 1 191 ? -9.317 4.397 -8.497 1.00 83.31 191 ALA A CA 1
ATOM 1551 C C . ALA A 1 191 ? -8.841 5.727 -9.094 1.00 83.31 191 ALA A C 1
ATOM 1553 O O . ALA A 1 191 ? -8.829 5.883 -10.316 1.00 83.31 191 ALA A O 1
ATOM 1554 N N . ASN A 1 192 ? -8.380 6.638 -8.234 1.00 81.62 192 ASN A N 1
ATOM 1555 C CA . ASN A 1 192 ? -7.767 7.909 -8.638 1.00 81.62 192 ASN A CA 1
ATOM 1556 C C . ASN A 1 192 ? -6.276 7.756 -8.982 1.00 81.62 192 ASN A C 1
ATOM 1558 O O . ASN A 1 192 ? -5.703 8.619 -9.635 1.00 81.62 192 ASN A O 1
ATOM 1562 N N . VAL A 1 193 ? -5.646 6.661 -8.541 1.00 84.06 193 VAL A N 1
ATOM 1563 C CA . VAL A 1 193 ? -4.223 6.364 -8.759 1.00 84.06 193 VAL A CA 1
ATOM 1564 C C . VAL A 1 193 ? -4.085 5.184 -9.716 1.00 84.06 193 VAL A C 1
ATOM 1566 O O . VAL A 1 193 ? -4.596 4.088 -9.457 1.00 84.06 193 VAL A O 1
ATOM 1569 N N . HIS A 1 194 ? -3.394 5.413 -10.832 1.00 81.25 194 HIS A N 1
ATOM 1570 C CA . HIS A 1 194 ? -3.157 4.431 -11.893 1.00 81.25 194 HIS A CA 1
ATOM 1571 C C . HIS A 1 194 ? -1.657 4.148 -12.002 1.00 81.25 194 HIS A C 1
ATOM 1573 O O . HIS A 1 194 ? -0.851 5.068 -12.097 1.00 81.25 194 HIS A O 1
ATOM 1579 N N . MET A 1 195 ? -1.281 2.871 -11.989 1.00 82.25 195 MET A N 1
ATOM 1580 C CA . MET A 1 195 ? 0.104 2.423 -12.128 1.00 82.25 195 MET A CA 1
ATOM 1581 C C . MET A 1 195 ? 0.300 1.829 -13.516 1.00 82.25 195 MET A C 1
ATOM 1583 O O . MET A 1 195 ? -0.383 0.867 -13.877 1.00 82.25 195 MET A O 1
ATOM 1587 N N . LEU A 1 196 ? 1.243 2.381 -14.275 1.00 76.69 196 LEU A N 1
ATOM 1588 C CA . LEU A 1 196 ? 1.609 1.899 -15.603 1.00 76.69 196 LEU A CA 1
ATOM 1589 C C . LEU A 1 196 ? 2.995 1.251 -15.558 1.00 76.69 196 LEU A C 1
ATOM 1591 O O . LEU A 1 196 ? 3.936 1.829 -15.020 1.00 76.69 196 LEU A O 1
ATOM 1595 N N . HIS A 1 197 ? 3.125 0.066 -16.151 1.00 80.31 197 HIS A N 1
ATOM 1596 C CA . HIS A 1 197 ? 4.403 -0.620 -16.335 1.00 80.31 197 HIS A CA 1
ATOM 1597 C C . HIS A 1 197 ? 4.468 -1.240 -17.735 1.00 80.31 197 HIS A C 1
ATOM 1599 O O . HIS A 1 197 ? 3.605 -2.030 -18.116 1.00 80.31 197 HIS A O 1
ATOM 1605 N N . GLY A 1 198 ? 5.501 -0.888 -18.498 1.00 70.62 198 GLY A N 1
ATOM 1606 C CA . GLY A 1 198 ? 5.743 -1.390 -19.848 1.00 70.62 198 GLY A CA 1
ATOM 1607 C C . GLY A 1 198 ? 6.863 -0.613 -20.539 1.00 70.62 198 GLY A C 1
ATOM 1608 O O . GLY A 1 198 ? 7.381 0.364 -19.998 1.00 70.62 198 GLY A O 1
ATOM 1609 N N . GLU A 1 199 ? 7.251 -1.032 -21.745 1.00 59.53 199 GLU A N 1
ATOM 1610 C CA . GLU A 1 199 ? 8.271 -0.314 -22.516 1.00 59.53 199 GLU A CA 1
ATOM 1611 C C . GLU A 1 199 ? 7.761 1.071 -22.956 1.00 59.53 199 GLU A C 1
ATOM 1613 O O . GLU A 1 199 ? 6.590 1.239 -23.299 1.00 59.53 199 GLU A O 1
ATOM 1618 N N . ALA A 1 200 ? 8.666 2.049 -23.052 1.00 53.28 200 ALA A N 1
ATOM 1619 C CA . ALA A 1 200 ? 8.409 3.427 -23.479 1.00 53.28 200 ALA A CA 1
ATOM 1620 C C . ALA A 1 200 ? 7.520 3.587 -24.731 1.00 53.28 200 ALA A C 1
ATOM 1622 O O . ALA A 1 200 ? 6.872 4.616 -24.877 1.00 53.28 200 ALA A O 1
ATOM 1623 N N . ARG A 1 201 ? 7.498 2.607 -25.650 1.00 48.53 201 ARG A N 1
ATOM 1624 C CA . ARG A 1 201 ? 6.617 2.610 -26.836 1.00 48.53 201 ARG A CA 1
ATOM 1625 C C . ARG A 1 201 ? 5.204 2.087 -26.559 1.00 48.53 201 ARG A C 1
ATOM 1627 O O . ARG A 1 201 ? 4.266 2.606 -27.146 1.00 48.53 201 ARG A O 1
ATOM 1634 N N . SER A 1 202 ? 5.048 1.133 -25.639 1.00 47.53 202 SER A N 1
ATOM 1635 C CA . SER A 1 202 ? 3.738 0.629 -25.179 1.00 47.53 202 SER A CA 1
ATOM 1636 C C . SER A 1 202 ? 2.968 1.667 -24.349 1.00 47.53 202 SER A C 1
ATOM 1638 O O . SER A 1 202 ? 1.767 1.531 -24.144 1.00 47.53 202 SER A O 1
ATOM 1640 N N . LEU A 1 203 ? 3.672 2.697 -23.864 1.00 48.94 203 LEU A N 1
ATOM 1641 C CA . LEU A 1 203 ? 3.133 3.805 -23.075 1.00 48.94 203 LEU A CA 1
ATOM 1642 C C . LEU A 1 203 ? 2.773 5.046 -23.923 1.00 48.94 203 LEU A C 1
ATOM 1644 O O . LEU A 1 203 ? 2.120 5.955 -23.419 1.00 48.94 203 LEU A O 1
ATOM 1648 N N . VAL A 1 204 ? 3.130 5.086 -25.217 1.00 42.09 204 VAL A N 1
ATOM 1649 C CA . VAL A 1 204 ? 2.803 6.213 -26.128 1.00 42.09 204 VAL A CA 1
ATOM 1650 C C . VAL A 1 204 ? 1.289 6.393 -26.302 1.00 42.09 204 VAL A C 1
ATOM 1652 O O . VAL A 1 204 ? 0.813 7.504 -26.503 1.00 42.09 204 VAL A O 1
ATOM 1655 N N . THR A 1 205 ? 0.510 5.322 -26.151 1.00 43.84 205 THR A N 1
ATOM 1656 C CA . THR A 1 205 ? -0.964 5.348 -26.122 1.00 43.84 205 THR A CA 1
ATOM 1657 C C . THR A 1 205 ? -1.540 6.181 -24.973 1.00 43.84 205 THR A C 1
ATOM 1659 O O . THR A 1 205 ? -2.700 6.577 -25.038 1.00 43.84 205 THR A O 1
ATOM 1662 N N . VAL A 1 206 ? -0.753 6.443 -23.926 1.00 46.19 206 VAL A N 1
ATOM 1663 C CA . VAL A 1 206 ? -1.140 7.240 -22.749 1.00 46.19 206 VAL A CA 1
ATOM 1664 C C . VAL A 1 206 ? -0.638 8.678 -22.878 1.00 46.19 206 VAL A C 1
ATOM 1666 O O . VAL A 1 206 ? -1.353 9.598 -22.507 1.00 46.19 206 VAL A O 1
ATOM 1669 N N . ASP A 1 207 ? 0.521 8.872 -23.511 1.00 39.81 207 ASP A N 1
ATOM 1670 C CA . ASP A 1 207 ? 1.126 10.172 -23.869 1.00 39.81 207 ASP A CA 1
ATOM 1671 C C . ASP A 1 207 ? 0.238 11.032 -24.805 1.00 39.81 207 ASP A C 1
ATOM 1673 O O . ASP A 1 207 ? 0.470 12.220 -25.009 1.00 39.81 207 ASP A O 1
ATOM 1677 N N . MET A 1 208 ? -0.801 10.428 -25.394 1.00 36.00 208 MET A N 1
ATOM 1678 C CA . MET A 1 208 ? -1.786 11.080 -26.271 1.00 36.00 208 MET A CA 1
ATOM 1679 C C . MET A 1 208 ? -3.138 11.340 -25.588 1.00 36.00 208 MET A C 1
ATOM 1681 O O . MET A 1 208 ? -4.045 11.906 -26.203 1.00 36.00 208 MET A O 1
ATOM 1685 N N . ALA A 1 209 ? -3.291 10.946 -24.322 1.00 41.59 209 ALA A N 1
ATOM 1686 C CA . ALA A 1 209 ? -4.426 11.338 -23.502 1.00 41.59 209 ALA A CA 1
ATOM 1687 C C . ALA A 1 209 ? -4.211 12.776 -22.992 1.00 41.59 209 ALA A C 1
ATOM 1689 O O . ALA A 1 209 ? -3.175 13.048 -22.383 1.00 41.59 209 ALA A O 1
ATOM 1690 N N . PRO A 1 210 ? -5.168 13.709 -23.169 1.00 35.94 210 PRO A N 1
ATOM 1691 C CA . PRO A 1 210 ? -5.021 15.057 -22.628 1.00 35.94 210 PRO A CA 1
ATOM 1692 C C . PRO A 1 210 ? -4.925 14.995 -21.096 1.00 35.94 210 PRO A C 1
ATOM 1694 O O . PRO A 1 210 ? -5.911 14.693 -20.424 1.00 35.94 210 PRO A O 1
ATOM 1697 N N . GLY A 1 211 ? -3.732 15.273 -20.561 1.00 44.78 211 GLY A N 1
ATOM 1698 C CA . GLY A 1 211 ? -3.441 15.268 -19.123 1.00 44.78 211 GLY A CA 1
ATOM 1699 C C . GLY A 1 211 ? -2.371 14.275 -18.649 1.00 44.78 211 GLY A C 1
ATOM 1700 O O . GLY A 1 211 ? -2.018 14.337 -17.476 1.00 44.78 211 GLY A O 1
ATOM 1701 N N . PHE A 1 212 ? -1.822 13.411 -19.512 1.00 38.31 212 PHE A N 1
ATOM 1702 C CA . PHE A 1 212 ? -0.714 12.514 -19.154 1.00 38.31 212 PHE A CA 1
ATOM 1703 C C . PHE A 1 212 ? 0.512 12.760 -20.038 1.00 38.31 212 PHE A C 1
ATOM 1705 O O . PHE A 1 212 ? 0.432 12.641 -21.254 1.00 38.31 212 PHE A O 1
ATOM 1712 N N . PHE A 1 213 ? 1.653 13.051 -19.410 1.00 37.69 213 PHE A N 1
ATOM 1713 C CA . PHE A 1 213 ? 2.952 13.192 -20.071 1.00 37.69 213 PHE A CA 1
ATOM 1714 C C . PHE A 1 213 ? 3.916 12.155 -19.496 1.00 37.69 213 PHE A C 1
ATOM 1716 O O . PHE A 1 213 ? 4.096 12.092 -18.278 1.00 37.69 213 PHE A O 1
ATOM 1723 N N . LEU A 1 214 ? 4.551 11.348 -20.352 1.00 33.03 214 LEU A N 1
ATOM 1724 C CA . LEU A 1 214 ? 5.536 10.350 -19.923 1.00 33.03 214 LEU A CA 1
ATOM 1725 C C . LEU A 1 214 ? 6.886 10.583 -20.600 1.00 33.03 214 LEU A C 1
ATOM 1727 O O . LEU A 1 214 ? 7.035 10.495 -21.816 1.00 33.03 214 LEU A O 1
ATOM 1731 N N . THR A 1 215 ? 7.914 10.824 -19.790 1.00 28.86 215 THR A N 1
ATOM 1732 C CA . THR A 1 215 ? 9.301 10.994 -20.246 1.00 28.86 215 THR A CA 1
ATOM 1733 C C . THR A 1 215 ? 10.198 9.937 -19.598 1.00 28.86 215 THR A C 1
ATOM 1735 O O . THR A 1 215 ? 9.940 9.480 -18.489 1.00 28.86 215 THR A O 1
ATOM 1738 N N . THR A 1 216 ? 11.231 9.481 -20.313 1.00 28.80 216 THR A N 1
ATOM 1739 C CA . THR A 1 216 ? 11.967 8.250 -19.962 1.00 28.80 216 THR A CA 1
ATOM 1740 C C . THR A 1 216 ? 13.462 8.495 -19.748 1.00 28.80 216 THR A C 1
ATOM 1742 O O . THR A 1 216 ? 14.159 8.828 -20.709 1.00 28.80 216 THR A O 1
ATOM 1745 N N . GLY A 1 217 ? 13.955 8.277 -18.522 1.00 28.83 217 GLY A N 1
ATOM 1746 C CA . GLY A 1 217 ? 15.383 8.311 -18.150 1.00 28.83 217 GLY A CA 1
ATOM 1747 C C . GLY A 1 217 ? 16.117 6.967 -18.326 1.00 28.83 217 GLY A C 1
ATOM 1748 O O . GLY A 1 217 ? 15.483 5.948 -18.607 1.00 28.83 217 GLY A O 1
ATOM 1749 N N . LYS A 1 218 ? 17.459 6.961 -18.205 1.00 27.78 218 LYS A N 1
ATOM 1750 C CA . LYS A 1 218 ? 18.352 5.796 -18.447 1.00 27.78 218 LYS A CA 1
ATOM 1751 C C . LYS A 1 218 ? 19.663 5.853 -17.639 1.00 27.78 218 LYS A C 1
ATOM 1753 O O . LYS A 1 218 ? 20.169 6.944 -17.410 1.00 27.78 218 LYS A O 1
ATOM 1758 N N . VAL A 1 219 ? 20.241 4.683 -17.316 1.00 27.59 219 VAL A N 1
ATOM 1759 C CA . VAL A 1 219 ? 21.549 4.481 -16.633 1.00 27.59 219 VAL A CA 1
ATOM 1760 C C . VAL A 1 219 ? 22.272 3.218 -17.196 1.00 27.59 219 VAL A C 1
ATOM 1762 O O . VAL A 1 219 ? 21.613 2.355 -17.777 1.00 27.59 219 VAL A O 1
ATOM 1765 N N . HIS A 1 220 ? 23.610 3.111 -17.066 1.00 31.11 220 HIS A N 1
ATOM 1766 C CA . HIS A 1 220 ? 24.525 2.048 -17.583 1.00 31.11 220 HIS A CA 1
ATOM 1767 C C . HIS A 1 220 ? 25.563 1.637 -16.491 1.00 31.11 220 HIS A C 1
ATOM 1769 O O . HIS A 1 220 ? 25.881 2.548 -15.722 1.00 31.11 220 HIS A O 1
ATOM 1775 N N . PRO A 1 221 ? 26.111 0.380 -16.363 1.00 35.28 221 PRO A N 1
ATOM 1776 C CA . PRO A 1 221 ? 27.400 -0.034 -17.019 1.00 35.28 221 PRO A CA 1
ATOM 1777 C C . PRO A 1 221 ? 27.800 -1.573 -17.107 1.00 35.28 221 PRO A C 1
ATOM 1779 O O . PRO A 1 221 ? 27.152 -2.446 -16.535 1.00 35.28 221 PRO A O 1
ATOM 1782 N N . PHE A 1 222 ? 28.903 -1.902 -17.825 1.00 35.31 222 PHE A N 1
ATOM 1783 C CA . PHE A 1 222 ? 29.514 -3.249 -18.108 1.00 35.31 222 PHE A CA 1
ATOM 1784 C C . PHE A 1 222 ? 30.769 -3.555 -17.225 1.00 35.31 222 PHE A C 1
ATOM 1786 O O . PHE A 1 222 ? 31.140 -2.670 -16.471 1.00 35.31 222 PHE A O 1
ATOM 1793 N N . LEU A 1 223 ? 31.528 -4.687 -17.221 1.00 36.81 223 LEU A N 1
ATOM 1794 C CA . LEU A 1 223 ? 31.496 -6.048 -17.841 1.00 36.81 223 LEU A CA 1
ATOM 1795 C C . LEU A 1 223 ? 32.203 -7.097 -16.909 1.00 36.81 223 LEU A C 1
ATOM 1797 O O . LEU A 1 223 ? 32.881 -6.713 -15.959 1.00 36.81 223 LEU A O 1
ATOM 1801 N N . LYS A 1 224 ? 32.054 -8.418 -17.156 1.00 38.50 224 LYS A N 1
ATOM 1802 C CA . LYS A 1 224 ? 32.321 -9.545 -16.212 1.00 38.50 224 LYS A CA 1
ATOM 1803 C C . LYS A 1 224 ? 33.807 -9.804 -15.867 1.00 38.50 224 LYS A C 1
ATOM 1805 O O . LYS A 1 224 ? 34.663 -9.831 -16.739 1.00 38.50 224 LYS A O 1
ATOM 1810 N N . ASN A 1 225 ? 34.066 -10.076 -14.583 1.00 43.78 225 ASN A N 1
ATOM 1811 C CA . ASN A 1 225 ? 35.358 -10.155 -13.877 1.00 43.78 225 ASN A CA 1
ATOM 1812 C C . ASN A 1 225 ? 36.211 -8.871 -13.891 1.00 43.78 225 ASN A C 1
ATOM 1814 O O . ASN A 1 225 ? 37.425 -8.931 -13.707 1.00 43.78 225 ASN A O 1
ATOM 1818 N N . VAL A 1 226 ? 35.574 -7.704 -14.020 1.00 51.78 226 VAL A N 1
ATOM 1819 C CA . VAL A 1 226 ? 36.236 -6.394 -13.935 1.00 51.78 226 VAL A CA 1
ATOM 1820 C C . VAL A 1 226 ? 35.763 -5.655 -12.678 1.00 51.78 226 VAL A C 1
ATOM 1822 O O . VAL A 1 226 ? 34.581 -5.695 -12.326 1.00 51.78 226 VAL A O 1
ATOM 1825 N N . ARG A 1 227 ? 36.698 -4.986 -11.991 1.00 57.16 227 ARG A N 1
ATOM 1826 C CA . ARG A 1 227 ? 36.426 -4.019 -10.918 1.00 57.16 227 ARG A CA 1
ATOM 1827 C C . ARG A 1 227 ? 37.047 -2.685 -11.307 1.00 57.16 227 ARG A C 1
ATOM 1829 O O . ARG A 1 227 ? 38.262 -2.617 -11.461 1.00 57.16 227 ARG A O 1
ATOM 1836 N N . PHE A 1 228 ? 36.231 -1.654 -11.475 1.00 61.53 228 PHE A N 1
ATOM 1837 C CA . PHE A 1 228 ? 36.689 -0.315 -11.846 1.00 61.53 228 PHE A CA 1
ATOM 1838 C C . PHE A 1 228 ? 35.727 0.751 -11.323 1.00 61.53 228 PHE A C 1
ATOM 1840 O O . PHE A 1 228 ? 34.602 0.445 -10.926 1.00 61.53 228 PHE A O 1
ATOM 1847 N N . THR A 1 229 ? 36.180 2.000 -11.322 1.00 61.97 229 THR A N 1
ATOM 1848 C CA . THR A 1 229 ? 35.345 3.161 -11.011 1.00 61.97 229 THR A CA 1
ATOM 1849 C C . THR A 1 229 ? 34.980 3.855 -12.321 1.00 61.97 229 THR A C 1
ATOM 1851 O O . THR A 1 229 ? 35.866 4.084 -13.144 1.00 61.97 229 THR A O 1
ATOM 1854 N N . ASN A 1 230 ? 33.700 4.157 -12.554 1.00 62.47 230 ASN A N 1
ATOM 1855 C CA . ASN A 1 230 ? 33.294 4.920 -13.743 1.00 62.47 230 ASN A CA 1
ATOM 1856 C C . ASN A 1 230 ? 33.628 6.420 -13.606 1.00 62.47 230 ASN A C 1
ATOM 1858 O O . ASN A 1 230 ? 34.036 6.900 -12.548 1.00 62.47 230 ASN A O 1
ATOM 1862 N N . SER A 1 231 ? 33.391 7.184 -14.672 1.00 61.94 231 SER A N 1
ATOM 1863 C CA . SER A 1 231 ? 33.540 8.646 -14.686 1.00 61.94 231 SER A CA 1
ATOM 1864 C C . SER A 1 231 ? 32.558 9.407 -13.777 1.00 61.94 231 SER A C 1
ATOM 1866 O O . SER A 1 231 ? 32.718 10.614 -13.614 1.00 61.94 231 SER A O 1
ATOM 1868 N N . ALA A 1 232 ? 31.569 8.731 -13.180 1.00 53.72 232 ALA A N 1
ATOM 1869 C CA . ALA A 1 232 ? 30.643 9.289 -12.192 1.00 53.72 232 ALA A CA 1
ATOM 1870 C C . ALA A 1 232 ? 31.048 8.986 -10.730 1.00 53.72 232 ALA A C 1
ATOM 1872 O O . ALA A 1 232 ? 30.478 9.572 -9.814 1.00 53.72 232 ALA A O 1
ATOM 1873 N N . GLY A 1 233 ? 32.050 8.125 -10.503 1.00 52.03 233 GLY A N 1
ATOM 1874 C CA . GLY A 1 233 ? 32.535 7.739 -9.173 1.00 52.03 233 GLY A CA 1
ATOM 1875 C C . GLY A 1 233 ? 32.017 6.394 -8.640 1.00 52.03 233 GLY A C 1
ATOM 1876 O O . GLY A 1 233 ? 32.421 5.989 -7.551 1.00 52.03 233 GLY A O 1
ATOM 1877 N N . ASP A 1 234 ? 31.180 5.668 -9.386 1.00 51.56 234 ASP A N 1
ATOM 1878 C CA . ASP A 1 234 ? 30.592 4.401 -8.932 1.00 51.56 234 ASP A CA 1
ATOM 1879 C C . ASP A 1 234 ? 31.576 3.232 -9.041 1.00 51.56 234 ASP A C 1
ATOM 1881 O O . ASP A 1 234 ? 32.179 3.003 -10.094 1.00 51.56 234 ASP A O 1
ATOM 1885 N N . HIS A 1 235 ? 31.674 2.423 -7.982 1.00 54.38 235 HIS A N 1
ATOM 1886 C CA . HIS A 1 235 ? 32.427 1.168 -7.993 1.00 54.38 235 HIS A CA 1
ATOM 1887 C C . HIS A 1 235 ? 31.636 0.045 -8.672 1.00 54.38 235 HIS A C 1
ATOM 1889 O O . HIS A 1 235 ? 30.752 -0.581 -8.079 1.00 54.38 235 HIS A O 1
ATOM 1895 N N . ILE A 1 236 ? 32.009 -0.255 -9.912 1.00 55.78 236 ILE A N 1
ATOM 1896 C CA . ILE A 1 236 ? 31.408 -1.315 -10.712 1.00 55.78 236 ILE A CA 1
ATOM 1897 C C . ILE A 1 236 ? 32.159 -2.613 -10.441 1.00 55.78 236 ILE A C 1
ATOM 1899 O O . ILE A 1 236 ? 33.384 -2.681 -10.547 1.00 55.78 236 ILE A O 1
ATOM 1903 N N . SER A 1 237 ? 31.411 -3.664 -10.108 1.00 52.50 237 SER A N 1
ATOM 1904 C CA . SER A 1 237 ? 31.935 -5.023 -10.024 1.00 52.50 237 SER A CA 1
ATOM 1905 C C . SER A 1 237 ? 30.980 -5.979 -10.717 1.00 52.50 237 SER A C 1
ATOM 1907 O O . SER A 1 237 ? 29.786 -6.019 -10.429 1.00 52.50 237 SER A O 1
ATOM 1909 N N . LEU A 1 238 ? 31.523 -6.753 -11.642 1.00 51.97 238 LEU A N 1
ATOM 1910 C CA . LEU A 1 238 ? 30.781 -7.730 -12.422 1.00 51.97 238 LEU A CA 1
ATOM 1911 C C . LEU A 1 238 ? 31.647 -8.992 -12.429 1.00 51.97 238 LEU A C 1
ATOM 1913 O O . LEU A 1 238 ? 32.867 -8.886 -12.486 1.00 51.97 238 LEU A O 1
ATOM 1917 N N . GLY A 1 239 ? 31.065 -10.186 -12.317 1.00 43.72 239 GLY A N 1
ATOM 1918 C CA . GLY A 1 239 ? 31.835 -11.431 -12.133 1.00 43.72 239 GLY A CA 1
ATOM 1919 C C . GLY A 1 239 ? 31.239 -12.326 -11.065 1.00 43.72 239 GLY A C 1
ATOM 1920 O O . GLY A 1 239 ? 30.777 -13.431 -11.346 1.00 43.72 239 GLY A O 1
ATOM 1921 N N . GLU A 1 240 ? 31.173 -11.785 -9.858 1.00 42.72 240 GLU A N 1
ATOM 1922 C CA . GLU A 1 240 ? 30.467 -12.376 -8.731 1.00 42.72 240 GLU A CA 1
ATOM 1923 C C . GLU A 1 240 ? 28.979 -11.995 -8.786 1.00 42.72 240 GLU A C 1
ATOM 1925 O O . GLU A 1 240 ? 28.608 -10.996 -9.405 1.00 42.72 240 GLU A O 1
ATOM 1930 N N . LYS A 1 241 ? 28.105 -12.789 -8.152 1.00 50.78 241 LYS A N 1
ATOM 1931 C CA . LYS A 1 241 ? 26.661 -12.509 -8.057 1.00 50.78 241 LYS A CA 1
ATOM 1932 C C . LYS A 1 241 ? 26.403 -11.374 -7.054 1.00 50.78 241 LYS A C 1
ATOM 1934 O O . LYS A 1 241 ? 25.743 -11.588 -6.037 1.00 50.78 241 LYS A O 1
ATOM 1939 N N . SER A 1 242 ? 26.927 -10.177 -7.319 1.00 40.56 242 SER A N 1
ATOM 1940 C CA . SER A 1 242 ? 26.592 -8.985 -6.549 1.00 40.56 242 SER A CA 1
ATOM 1941 C C . SER A 1 242 ? 25.111 -8.681 -6.773 1.00 40.56 242 SER A C 1
ATOM 1943 O O . SER A 1 242 ? 24.670 -8.200 -7.813 1.00 40.56 242 SER A O 1
ATOM 1945 N N . SER A 1 243 ? 24.299 -8.992 -5.766 1.00 45.41 243 SER A N 1
ATOM 1946 C CA . SER A 1 243 ? 22.907 -8.563 -5.689 1.00 45.41 243 SER A CA 1
ATOM 1947 C C . SER A 1 243 ? 22.838 -7.067 -5.353 1.00 45.41 243 SER A C 1
A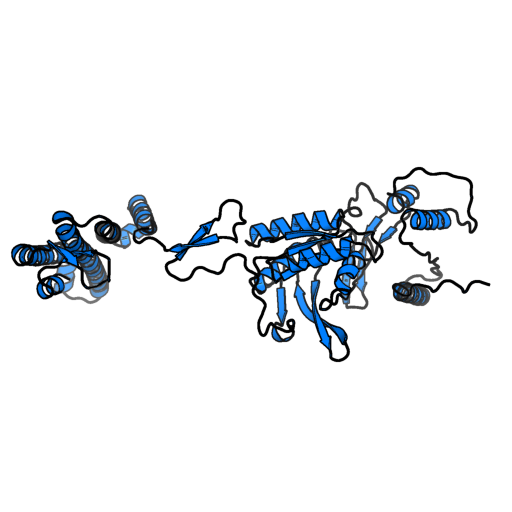TOM 1949 O O . SER A 1 243 ? 22.243 -6.687 -4.343 1.00 45.41 243 SER A O 1
ATOM 1951 N N . GLN A 1 244 ? 23.484 -6.230 -6.173 1.00 52.31 244 GLN A N 1
ATOM 1952 C CA . GLN A 1 244 ? 23.235 -4.796 -6.218 1.00 52.31 244 GLN A CA 1
ATOM 1953 C C . GLN A 1 244 ? 21.816 -4.621 -6.762 1.00 52.31 244 GLN A C 1
ATOM 1955 O O . GLN A 1 244 ? 21.524 -4.884 -7.929 1.00 52.31 244 GLN A O 1
ATOM 1960 N N . MET A 1 245 ? 20.906 -4.290 -5.854 1.00 57.09 245 MET A N 1
ATOM 1961 C CA . MET A 1 245 ? 19.521 -3.991 -6.187 1.00 57.09 245 MET A CA 1
ATOM 1962 C C . MET A 1 245 ? 19.471 -2.610 -6.833 1.00 57.09 245 MET A C 1
ATOM 1964 O O . MET A 1 245 ? 20.160 -1.701 -6.374 1.00 57.09 245 MET A O 1
ATOM 1968 N N . ALA A 1 246 ? 18.661 -2.452 -7.877 1.00 63.88 246 ALA A N 1
ATOM 1969 C CA . ALA A 1 246 ? 18.525 -1.168 -8.547 1.00 63.88 246 ALA A CA 1
ATOM 1970 C C . ALA A 1 246 ? 17.951 -0.111 -7.588 1.00 63.88 246 ALA A C 1
ATOM 1972 O O . ALA A 1 246 ? 16.925 -0.343 -6.940 1.00 63.88 246 ALA A O 1
ATOM 1973 N N . GLN A 1 247 ? 18.642 1.024 -7.517 1.00 71.94 247 GLN A N 1
ATOM 1974 C CA . GLN A 1 247 ? 18.183 2.279 -6.928 1.00 71.94 247 GLN A CA 1
ATOM 1975 C C . GLN A 1 247 ? 17.342 3.022 -7.973 1.00 71.94 247 GLN A C 1
ATOM 1977 O O . GLN A 1 247 ? 17.655 2.959 -9.164 1.00 71.94 247 GLN A O 1
ATOM 1982 N N . TYR A 1 248 ? 16.262 3.677 -7.548 1.00 77.75 248 TYR A N 1
ATOM 1983 C CA . TYR A 1 248 ? 15.309 4.315 -8.463 1.00 77.75 248 TYR A CA 1
ATOM 1984 C C . TYR A 1 248 ? 15.102 5.785 -8.123 1.00 77.75 248 TYR A C 1
ATOM 1986 O O . TYR A 1 248 ? 14.746 6.115 -6.993 1.00 77.75 248 TYR A O 1
ATOM 1994 N N . ASP A 1 249 ? 15.222 6.641 -9.131 1.00 79.12 249 ASP A N 1
ATOM 1995 C CA . ASP A 1 249 ? 14.830 8.043 -9.042 1.00 79.12 249 ASP A CA 1
ATOM 1996 C C . ASP A 1 249 ? 13.323 8.190 -9.244 1.00 79.12 249 ASP A C 1
ATOM 1998 O O . ASP A 1 249 ? 12.728 7.580 -10.137 1.00 79.12 249 ASP A O 1
ATOM 2002 N N . ILE A 1 250 ? 12.702 9.028 -8.417 1.00 80.31 250 ILE A N 1
ATOM 2003 C CA . ILE A 1 250 ? 11.279 9.345 -8.491 1.00 80.31 250 ILE A CA 1
ATOM 2004 C C . ILE A 1 250 ? 11.159 10.737 -9.094 1.00 80.31 250 ILE A C 1
ATOM 2006 O O . ILE A 1 250 ? 11.662 11.715 -8.536 1.00 80.31 250 ILE A O 1
ATOM 2010 N N . HIS A 1 251 ? 10.481 10.823 -10.235 1.00 79.00 251 HIS A N 1
ATOM 2011 C CA . HIS A 1 251 ? 10.240 12.075 -10.940 1.00 79.00 251 HIS A CA 1
ATOM 2012 C C . HIS A 1 251 ? 8.754 12.426 -10.948 1.00 79.00 251 HIS A C 1
ATOM 2014 O O . HIS A 1 251 ? 7.914 11.551 -11.150 1.00 79.00 251 HIS A O 1
ATOM 2020 N N . ASN A 1 252 ? 8.448 13.713 -10.793 1.00 76.69 252 ASN A N 1
ATOM 2021 C CA . ASN A 1 252 ? 7.132 14.268 -11.086 1.00 76.69 252 ASN A CA 1
ATOM 2022 C C . ASN A 1 252 ? 7.125 14.895 -12.489 1.00 76.69 252 ASN A C 1
ATOM 2024 O O . ASN A 1 252 ? 8.114 15.514 -12.887 1.00 76.69 252 ASN A O 1
ATOM 2028 N N . ALA A 1 253 ? 6.021 14.747 -13.221 1.00 70.81 253 ALA A N 1
ATOM 2029 C CA . ALA A 1 253 ? 5.831 15.329 -14.547 1.00 70.81 253 ALA A CA 1
ATOM 2030 C C . ALA A 1 253 ? 5.010 16.622 -14.430 1.00 70.81 253 ALA A C 1
ATOM 2032 O O . ALA A 1 253 ? 3.790 16.586 -14.282 1.00 70.81 253 ALA A O 1
ATOM 2033 N N . VAL A 1 254 ? 5.697 17.762 -14.473 1.00 65.06 254 VAL A N 1
ATOM 2034 C CA . VAL A 1 254 ? 5.122 19.097 -14.263 1.00 65.06 254 VAL A CA 1
ATOM 2035 C C . VAL A 1 254 ? 4.775 19.746 -15.602 1.00 65.06 254 VAL A C 1
ATOM 2037 O O . VAL A 1 254 ? 5.588 19.740 -16.527 1.00 65.06 254 VAL A O 1
ATOM 2040 N N . ASN A 1 255 ? 3.583 20.337 -15.701 1.00 64.19 255 ASN A N 1
ATOM 2041 C CA . ASN A 1 255 ? 3.100 21.005 -16.911 1.00 64.19 255 ASN A CA 1
ATOM 2042 C C . ASN A 1 255 ? 3.340 22.512 -16.842 1.00 64.19 255 ASN A C 1
ATOM 2044 O O . ASN A 1 255 ? 2.582 23.239 -16.202 1.00 64.19 255 ASN A O 1
ATOM 2048 N N . PHE A 1 256 ? 4.352 22.998 -17.559 1.00 56.41 256 PHE A N 1
ATOM 2049 C CA . PHE A 1 256 ? 4.610 24.431 -17.648 1.00 56.41 256 PHE A CA 1
ATOM 2050 C C . PHE A 1 256 ? 3.643 25.133 -18.622 1.00 56.41 256 PHE A C 1
ATOM 2052 O O . PHE A 1 256 ? 3.157 24.522 -19.587 1.00 56.41 256 PHE A O 1
ATOM 2059 N N . PRO A 1 257 ? 3.383 26.444 -18.428 1.00 45.69 257 PRO A N 1
ATOM 2060 C CA . PRO A 1 257 ? 2.698 27.267 -19.420 1.00 45.69 257 PRO A CA 1
ATOM 2061 C C . PRO A 1 257 ? 3.328 27.106 -20.813 1.00 45.69 257 PRO A C 1
ATOM 2063 O O . PRO A 1 257 ? 4.543 26.984 -20.939 1.00 45.69 257 PRO A O 1
ATOM 2066 N N . ALA A 1 258 ? 2.489 27.114 -21.853 1.00 43.62 258 ALA A N 1
ATOM 2067 C CA . ALA A 1 258 ? 2.817 26.742 -23.240 1.00 43.62 258 ALA A CA 1
ATOM 2068 C C . ALA A 1 258 ? 3.010 25.234 -23.533 1.00 43.62 258 ALA A C 1
ATOM 2070 O O . ALA A 1 258 ? 3.353 24.881 -24.659 1.00 43.62 258 ALA A O 1
ATOM 2071 N N . GLY A 1 259 ? 2.696 24.335 -22.590 1.00 50.78 259 GLY A N 1
ATOM 2072 C CA . GLY A 1 259 ? 2.524 22.902 -22.882 1.00 50.78 259 GLY A CA 1
ATOM 2073 C C . GLY A 1 259 ? 3.819 22.089 -22.954 1.00 50.78 259 GLY A C 1
ATOM 2074 O O . GLY A 1 259 ? 3.818 20.991 -23.509 1.00 50.78 259 GLY A O 1
ATOM 2075 N N . LEU A 1 260 ? 4.916 22.605 -22.391 1.00 52.62 260 LEU A N 1
ATOM 2076 C CA . LEU A 1 260 ? 6.107 21.804 -22.117 1.00 52.62 260 LEU A CA 1
ATOM 2077 C C . LEU A 1 260 ? 5.912 21.017 -20.812 1.00 52.62 260 LEU A C 1
ATOM 2079 O O . LEU A 1 260 ? 5.832 21.606 -19.734 1.00 52.62 260 LEU A O 1
ATOM 2083 N N . GLY A 1 261 ? 5.885 19.688 -20.912 1.00 59.12 261 GLY A N 1
ATOM 2084 C CA . GLY A 1 261 ? 6.039 18.800 -19.760 1.00 59.12 261 GLY A CA 1
ATOM 2085 C C . GLY A 1 261 ? 7.515 18.673 -19.369 1.00 59.12 261 GLY A C 1
ATOM 2086 O O . GLY A 1 261 ? 8.357 18.409 -20.230 1.00 59.12 261 GLY A O 1
ATOM 2087 N N . LEU A 1 262 ? 7.836 18.845 -18.086 1.00 62.47 262 LEU A N 1
ATOM 2088 C CA . LEU A 1 262 ? 9.188 18.711 -17.534 1.00 62.47 262 LEU A CA 1
ATOM 2089 C C . LEU A 1 262 ? 9.213 17.654 -16.421 1.00 62.47 262 LEU A C 1
ATOM 2091 O O . LEU A 1 262 ? 8.362 17.671 -15.535 1.00 62.47 262 LEU A O 1
ATOM 2095 N N . LEU A 1 263 ? 10.218 16.771 -16.427 1.00 64.44 263 LEU A N 1
ATOM 2096 C CA . LEU A 1 263 ? 10.483 15.891 -15.286 1.00 64.44 263 LEU A CA 1
ATOM 2097 C C . LEU A 1 263 ? 11.337 16.598 -14.237 1.00 64.44 263 LEU A C 1
ATOM 2099 O O . LEU A 1 263 ? 12.476 16.975 -14.508 1.00 64.44 263 LEU A O 1
ATOM 2103 N N . VAL A 1 264 ? 10.823 16.675 -13.014 1.00 67.44 264 VAL A N 1
ATOM 2104 C CA . VAL A 1 264 ? 11.550 17.148 -11.830 1.00 67.44 264 VAL A CA 1
ATOM 2105 C C . VAL A 1 264 ? 11.827 15.941 -10.933 1.00 67.44 264 VAL A C 1
ATOM 2107 O O . VAL A 1 264 ? 10.903 15.182 -10.655 1.00 67.44 264 VAL A O 1
ATOM 2110 N N . LYS A 1 265 ? 13.077 15.712 -10.497 1.00 77.88 265 LYS A N 1
ATOM 2111 C CA . LYS A 1 265 ? 13.375 14.670 -9.487 1.00 77.88 265 LYS A CA 1
ATOM 2112 C C . LYS A 1 265 ? 12.804 15.137 -8.146 1.00 77.88 265 LYS A C 1
ATOM 2114 O O . LYS A 1 265 ? 13.216 16.177 -7.644 1.00 77.88 265 LYS A O 1
ATOM 2119 N N . VAL A 1 266 ? 11.865 14.374 -7.593 1.00 83.25 266 VAL A N 1
ATOM 2120 C CA . VAL A 1 266 ? 11.171 14.666 -6.323 1.00 83.25 266 VAL A CA 1
ATOM 2121 C C . VAL A 1 266 ? 11.513 13.669 -5.218 1.00 83.25 266 VAL A C 1
ATOM 2123 O O . VAL A 1 266 ? 11.169 13.889 -4.062 1.00 83.25 266 VAL A O 1
ATOM 2126 N N . GLY A 1 267 ? 12.193 12.569 -5.542 1.00 81.50 267 GLY A N 1
ATOM 2127 C CA . GLY A 1 267 ? 12.568 11.563 -4.557 1.00 81.50 267 GLY A CA 1
ATOM 2128 C C . GLY A 1 267 ? 13.473 10.472 -5.109 1.00 81.50 267 GLY A C 1
ATOM 2129 O O . GLY A 1 267 ? 13.914 10.513 -6.259 1.00 81.50 267 GLY A O 1
ATOM 2130 N N . GLU A 1 268 ? 13.742 9.488 -4.262 1.00 84.56 268 GLU A N 1
ATOM 2131 C CA . GLU A 1 268 ? 14.650 8.380 -4.525 1.00 84.56 268 GLU A CA 1
ATOM 2132 C C . GLU A 1 268 ? 14.295 7.164 -3.658 1.00 84.56 268 GLU A C 1
ATOM 2134 O O . GLU A 1 268 ? 13.851 7.297 -2.512 1.00 84.56 268 GLU A O 1
ATOM 2139 N N . PHE A 1 269 ? 14.503 5.966 -4.203 1.00 82.19 269 PHE A N 1
ATOM 2140 C CA . PHE A 1 269 ? 14.354 4.701 -3.495 1.00 82.19 269 PHE A CA 1
ATOM 2141 C C . PHE A 1 269 ? 15.657 3.898 -3.507 1.00 82.19 269 PHE A C 1
ATOM 2143 O O . PHE A 1 269 ? 16.117 3.459 -4.564 1.00 82.19 269 PHE A O 1
ATOM 2150 N N . VAL A 1 270 ? 16.198 3.635 -2.317 1.00 82.19 270 VAL A N 1
ATOM 2151 C CA . VAL A 1 270 ? 17.394 2.821 -2.073 1.00 82.19 270 VAL A CA 1
ATOM 2152 C C . VAL A 1 270 ? 16.984 1.496 -1.411 1.00 82.19 270 VAL A C 1
ATOM 2154 O O . VAL A 1 270 ? 16.617 1.470 -0.226 1.00 82.19 270 VAL A O 1
ATOM 2157 N N . PRO A 1 271 ? 17.056 0.358 -2.126 1.00 73.81 271 PRO A N 1
ATOM 2158 C CA . PRO A 1 271 ? 16.733 -0.941 -1.552 1.00 73.81 271 PRO A CA 1
ATOM 2159 C C . PRO A 1 271 ? 17.684 -1.295 -0.402 1.00 73.81 271 PRO A C 1
ATOM 2161 O O . PRO A 1 271 ? 18.898 -1.158 -0.525 1.00 73.81 271 PRO A O 1
ATOM 2164 N N . ARG A 1 272 ? 17.138 -1.821 0.704 1.00 72.12 272 ARG A N 1
ATOM 2165 C CA . ARG A 1 272 ? 17.908 -2.231 1.900 1.00 72.12 272 ARG A CA 1
ATOM 2166 C C . ARG A 1 272 ? 18.765 -1.108 2.519 1.00 72.12 272 ARG A C 1
ATOM 2168 O O . ARG A 1 272 ? 19.852 -1.378 3.025 1.00 72.12 272 ARG A O 1
ATOM 2175 N N . SER A 1 273 ? 18.256 0.127 2.517 1.00 65.75 273 SER A N 1
ATOM 2176 C CA . SER A 1 273 ? 18.865 1.267 3.220 1.00 65.75 273 SER A CA 1
ATOM 2177 C C . SER A 1 273 ? 19.292 0.912 4.661 1.00 65.75 273 SER A C 1
ATOM 2179 O O . SER A 1 273 ? 18.467 0.402 5.430 1.00 65.75 273 SER A O 1
ATOM 2181 N N . PRO A 1 274 ? 20.543 1.213 5.070 1.00 56.44 274 PRO A N 1
ATOM 2182 C CA . PRO A 1 274 ? 21.043 0.917 6.415 1.00 56.44 274 PRO A CA 1
ATOM 2183 C C . PRO A 1 274 ? 20.354 1.740 7.516 1.00 56.44 274 PRO A C 1
ATOM 2185 O O . PRO A 1 274 ? 20.452 1.390 8.689 1.00 56.44 274 PRO A O 1
ATOM 2188 N N . LEU A 1 275 ? 19.631 2.806 7.151 1.00 58.53 275 LEU A N 1
ATOM 2189 C CA . LEU A 1 275 ? 18.860 3.654 8.066 1.00 58.53 275 LEU A CA 1
ATOM 2190 C C . LEU A 1 275 ? 17.413 3.161 8.271 1.00 58.53 275 LEU A C 1
ATOM 2192 O O . LEU A 1 275 ? 16.632 3.810 8.961 1.00 58.53 275 LEU A O 1
ATOM 2196 N N . GLY A 1 276 ? 17.016 2.043 7.653 1.00 56.72 276 GLY A N 1
ATOM 2197 C CA . GLY A 1 276 ? 15.663 1.474 7.760 1.00 56.72 276 GLY A CA 1
ATOM 2198 C C . GLY A 1 276 ? 14.581 2.210 6.957 1.00 56.72 276 GLY A C 1
ATOM 2199 O O . GLY A 1 276 ? 13.515 1.648 6.717 1.00 56.72 276 GLY A O 1
ATOM 2200 N N . GLN A 1 277 ? 14.861 3.424 6.480 1.00 63.03 277 GLN A N 1
ATOM 2201 C CA . GLN A 1 277 ? 14.036 4.165 5.526 1.00 63.03 277 GLN A CA 1
ATOM 2202 C C . GLN A 1 277 ? 14.673 4.057 4.137 1.00 63.03 277 GLN A C 1
ATOM 2204 O O . GLN A 1 277 ? 15.733 4.626 3.880 1.00 63.03 277 GLN A O 1
ATOM 2209 N N . GLY A 1 278 ? 14.057 3.253 3.266 1.00 80.81 278 GLY A N 1
ATOM 2210 C CA . GLY A 1 278 ? 14.503 3.047 1.882 1.00 80.81 278 GLY A CA 1
ATOM 2211 C C . GLY A 1 278 ? 13.924 4.038 0.874 1.00 80.81 278 GLY A C 1
ATOM 2212 O O . GLY A 1 278 ? 14.360 4.039 -0.266 1.00 80.81 278 GLY A O 1
ATOM 2213 N N . LEU A 1 279 ? 12.954 4.862 1.273 1.00 85.25 279 LEU A N 1
ATOM 2214 C CA . LEU A 1 279 ? 12.260 5.820 0.414 1.00 85.25 279 LEU A CA 1
ATOM 2215 C C . LEU A 1 279 ? 12.449 7.234 0.968 1.00 85.25 279 LEU A C 1
ATOM 2217 O O . LEU A 1 279 ? 12.170 7.460 2.145 1.00 85.25 279 LEU A O 1
ATOM 2221 N N . VAL A 1 280 ? 12.875 8.166 0.118 1.00 87.06 280 VAL A N 1
ATOM 2222 C CA . VAL A 1 280 ? 12.985 9.598 0.429 1.00 87.06 280 VAL A CA 1
ATOM 2223 C C . VAL A 1 280 ? 12.217 10.374 -0.636 1.00 87.06 280 VAL A C 1
ATOM 2225 O O . VAL A 1 280 ? 12.460 10.190 -1.825 1.00 87.06 280 VAL A O 1
ATOM 2228 N N . ILE A 1 281 ? 11.281 11.226 -0.220 1.00 86.81 281 ILE A N 1
ATOM 2229 C CA . ILE A 1 281 ? 10.440 12.045 -1.102 1.00 86.81 281 ILE A CA 1
ATOM 2230 C C . ILE A 1 281 ? 10.365 13.457 -0.524 1.00 86.81 281 ILE A C 1
ATOM 2232 O O . ILE A 1 281 ? 10.228 13.625 0.686 1.00 86.81 281 ILE A O 1
ATOM 2236 N N . ASN A 1 282 ? 10.439 14.459 -1.397 1.00 86.56 282 ASN A N 1
ATOM 2237 C CA . ASN A 1 282 ? 10.105 15.838 -1.086 1.00 86.56 282 ASN A CA 1
ATOM 2238 C C . ASN A 1 282 ? 8.702 16.156 -1.626 1.00 86.56 282 ASN A C 1
ATOM 2240 O O . ASN A 1 282 ? 8.539 16.461 -2.808 1.00 86.56 282 ASN A O 1
ATOM 2244 N N . GLU A 1 283 ? 7.693 16.070 -0.757 1.00 85.69 283 GLU A N 1
ATOM 2245 C CA . GLU A 1 283 ? 6.289 16.307 -1.122 1.00 85.69 283 GLU A CA 1
ATOM 2246 C C . GLU A 1 283 ? 6.035 17.749 -1.601 1.00 85.69 283 GLU A C 1
ATOM 2248 O O . GLU A 1 283 ? 5.181 17.959 -2.457 1.00 85.69 283 GLU A O 1
ATOM 2253 N N . GLU A 1 284 ? 6.818 18.734 -1.141 1.00 84.56 284 GLU A N 1
ATOM 2254 C CA . GLU A 1 284 ? 6.679 20.147 -1.540 1.00 84.56 284 GLU A CA 1
ATOM 2255 C C . GLU A 1 284 ? 7.046 20.401 -3.014 1.00 84.56 284 GLU A C 1
ATOM 2257 O O . GLU A 1 284 ? 6.642 21.408 -3.589 1.00 84.56 284 GLU A O 1
ATOM 2262 N N . MET A 1 285 ? 7.797 19.489 -3.644 1.00 79.75 285 MET A N 1
ATOM 2263 C CA . MET A 1 285 ? 8.152 19.554 -5.070 1.00 79.75 285 MET A CA 1
ATOM 2264 C C . MET A 1 285 ? 7.143 18.828 -5.980 1.00 79.75 285 MET A C 1
ATOM 2266 O O . MET A 1 285 ? 7.337 18.770 -7.198 1.00 79.75 285 MET A O 1
ATOM 2270 N N . ILE A 1 286 ? 6.079 18.245 -5.416 1.00 81.44 286 ILE A N 1
ATOM 2271 C CA . ILE A 1 286 ? 5.065 17.504 -6.170 1.00 81.44 286 ILE A CA 1
ATOM 2272 C C . ILE A 1 286 ? 3.877 18.417 -6.481 1.00 81.44 286 ILE A C 1
ATOM 2274 O O . ILE A 1 286 ? 3.002 18.648 -5.651 1.00 81.44 286 ILE A O 1
ATOM 2278 N N . GLU A 1 287 ? 3.810 18.891 -7.723 1.00 75.38 287 GLU A N 1
ATOM 2279 C CA . GLU A 1 287 ? 2.586 19.470 -8.276 1.00 75.38 287 GLU A CA 1
ATOM 2280 C C . GLU A 1 287 ? 1.581 18.369 -8.637 1.00 75.38 287 GLU A C 1
ATOM 2282 O O . GLU A 1 287 ? 1.901 17.446 -9.393 1.00 75.38 287 GLU A O 1
ATOM 2287 N N . TRP A 1 288 ? 0.357 18.490 -8.117 1.00 80.69 288 TRP A N 1
ATOM 2288 C CA . TRP A 1 288 ? -0.767 17.606 -8.427 1.00 80.69 288 TRP A CA 1
ATOM 2289 C C . TRP A 1 288 ? -1.623 18.155 -9.587 1.00 80.69 288 TRP A C 1
ATOM 2291 O O . TRP A 1 288 ? -1.647 19.365 -9.823 1.00 80.69 288 TRP A O 1
ATOM 2301 N N . PRO A 1 289 ? -2.371 17.298 -10.314 1.00 69.81 289 PRO A N 1
ATOM 2302 C CA . PRO A 1 289 ? -3.243 17.744 -11.399 1.00 69.81 289 PRO A CA 1
ATOM 2303 C C . PRO A 1 289 ? -4.332 18.734 -10.955 1.00 69.81 289 PRO A C 1
ATOM 2305 O O . PRO A 1 289 ? -4.852 18.662 -9.840 1.00 69.81 289 PRO A O 1
ATOM 2308 N N . ILE A 1 290 ? -4.741 19.608 -11.882 1.00 64.88 290 ILE A N 1
ATOM 2309 C CA . ILE A 1 290 ? -5.795 20.614 -11.676 1.00 64.88 290 ILE A CA 1
ATOM 2310 C C . ILE A 1 290 ? -7.061 19.952 -11.108 1.00 64.88 290 ILE A C 1
ATOM 2312 O O . ILE A 1 290 ? -7.651 19.074 -11.737 1.00 64.88 290 ILE A O 1
ATOM 2316 N N . GLY A 1 291 ? -7.483 20.403 -9.924 1.00 64.44 291 GLY A N 1
ATOM 2317 C CA . GLY A 1 291 ? -8.590 19.820 -9.154 1.00 64.44 291 GLY A CA 1
ATOM 2318 C C . GLY A 1 291 ? -8.158 19.178 -7.831 1.00 64.44 291 GLY A C 1
ATOM 2319 O O . GLY A 1 291 ? -9.010 18.957 -6.974 1.00 64.44 291 GLY A O 1
ATOM 2320 N N . PHE A 1 292 ? -6.857 18.951 -7.626 1.00 66.56 292 PHE A N 1
ATOM 2321 C CA . PHE A 1 292 ? -6.283 18.502 -6.358 1.00 66.56 292 PHE A CA 1
ATOM 2322 C C . PHE A 1 292 ? -5.404 19.600 -5.744 1.00 66.56 292 PHE A C 1
ATOM 2324 O O . PHE A 1 292 ? -4.398 19.995 -6.323 1.00 66.56 292 PHE A O 1
ATOM 2331 N N . THR A 1 293 ? -5.784 20.093 -4.563 1.00 70.25 293 THR A N 1
ATOM 2332 C CA . THR A 1 293 ? -4.970 21.017 -3.742 1.00 70.25 293 THR A CA 1
ATOM 2333 C C . THR A 1 293 ? -4.095 20.291 -2.719 1.00 70.25 293 THR A C 1
ATOM 2335 O O . THR A 1 293 ? -3.222 20.895 -2.111 1.00 70.25 293 THR A O 1
ATOM 2338 N N . GLU A 1 294 ? -4.358 19.002 -2.512 1.00 78.75 294 GLU A N 1
ATOM 2339 C CA . GLU A 1 294 ? -3.682 18.093 -1.588 1.00 78.75 294 GLU A CA 1
ATOM 2340 C C . GLU A 1 294 ? -3.550 16.721 -2.268 1.00 78.75 294 GLU A C 1
ATOM 2342 O O . GLU A 1 294 ? -4.258 16.436 -3.241 1.00 78.75 294 GLU A O 1
ATOM 2347 N N . THR A 1 295 ? -2.697 15.849 -1.726 1.00 81.75 295 THR A N 1
ATOM 2348 C CA . THR A 1 295 ? -2.465 14.484 -2.219 1.00 81.75 295 THR A CA 1
ATOM 2349 C C . THR A 1 295 ? -3.783 13.735 -2.496 1.00 81.75 295 THR A C 1
ATOM 2351 O O . THR A 1 295 ? -4.611 13.574 -1.589 1.00 81.75 295 THR A O 1
ATOM 2354 N N . PRO A 1 296 ? -4.010 13.234 -3.729 1.00 83.56 296 PRO A N 1
ATOM 2355 C CA . PRO A 1 296 ? -5.278 12.625 -4.121 1.00 83.56 296 PRO A CA 1
ATOM 2356 C C . PRO A 1 296 ? -5.566 11.372 -3.290 1.00 83.56 296 PRO A C 1
ATOM 2358 O O . PRO A 1 296 ? -4.739 10.471 -3.187 1.00 83.56 296 PRO A O 1
ATOM 2361 N N . ARG A 1 297 ? -6.767 11.254 -2.714 1.00 86.19 297 ARG A N 1
ATOM 2362 C CA . ARG A 1 297 ? -7.153 10.047 -1.962 1.00 86.19 297 ARG A CA 1
ATOM 2363 C C . ARG A 1 297 ? -7.582 8.927 -2.910 1.00 86.19 297 ARG A C 1
ATOM 2365 O O . ARG A 1 297 ? -8.488 9.120 -3.716 1.00 86.19 297 ARG A O 1
ATOM 2372 N N . SER A 1 298 ? -6.994 7.738 -2.762 1.00 90.12 298 SER A N 1
ATOM 2373 C CA . SER A 1 298 ? -7.378 6.534 -3.517 1.00 90.12 298 SER A CA 1
ATOM 2374 C C . SER A 1 298 ? -7.524 5.325 -2.582 1.00 90.12 298 SER A C 1
ATOM 2376 O O . SER A 1 298 ? -6.561 4.619 -2.270 1.00 90.12 298 SER A O 1
ATOM 2378 N N . VAL A 1 299 ? -8.752 5.122 -2.091 1.00 92.12 299 VAL A N 1
ATOM 2379 C CA . VAL A 1 299 ? -9.151 4.065 -1.142 1.00 92.12 299 VAL A CA 1
ATOM 2380 C C . VAL A 1 299 ? -10.496 3.463 -1.570 1.00 92.12 299 VAL A C 1
ATOM 2382 O O . VAL A 1 299 ? -11.341 4.188 -2.086 1.00 92.12 299 VAL A O 1
ATOM 2385 N N . CYS A 1 300 ? -10.716 2.160 -1.354 1.00 90.31 300 CYS A N 1
ATOM 2386 C CA . CYS A 1 300 ? -11.980 1.506 -1.738 1.00 90.31 300 CYS A CA 1
ATOM 2387 C C . CYS A 1 300 ? -13.120 1.860 -0.771 1.00 90.31 300 CYS A C 1
ATOM 2389 O O . CYS A 1 300 ? -14.216 2.230 -1.186 1.00 90.31 300 CYS A O 1
ATOM 2391 N N . SER A 1 301 ? -12.829 1.779 0.529 1.00 89.88 301 SER A N 1
ATOM 2392 C CA . SER A 1 301 ? -13.716 2.194 1.613 1.00 89.88 301 SER A CA 1
ATOM 2393 C C . SER A 1 301 ? -13.013 3.232 2.479 1.00 89.88 301 SER A C 1
ATOM 2395 O O . SER A 1 301 ? -11.834 3.082 2.808 1.00 89.88 301 SER A O 1
ATOM 2397 N N . GLN A 1 302 ? -13.739 4.274 2.887 1.00 88.75 302 GLN A N 1
ATOM 2398 C CA . GLN A 1 302 ? -13.231 5.235 3.868 1.00 88.75 302 GLN A CA 1
ATOM 2399 C C . GLN A 1 302 ? -13.016 4.555 5.228 1.00 88.75 302 GLN A C 1
ATOM 2401 O O . GLN A 1 302 ? -13.691 3.581 5.567 1.00 88.75 302 GLN A O 1
ATOM 2406 N N . SER A 1 303 ? -12.088 5.074 6.033 1.00 87.12 303 SER A N 1
ATOM 2407 C CA . SER A 1 303 ? -11.934 4.642 7.425 1.00 87.12 303 SER A CA 1
ATOM 2408 C C . SER A 1 303 ? -13.242 4.829 8.189 1.00 87.12 303 SER A C 1
ATOM 2410 O O . SER A 1 303 ? -13.830 5.908 8.156 1.00 87.12 303 SER A O 1
ATOM 2412 N N . CYS A 1 304 ? -13.691 3.786 8.889 1.00 84.81 304 CYS A N 1
ATOM 2413 C CA . CYS A 1 304 ? -14.917 3.874 9.670 1.00 84.81 304 CYS A CA 1
ATOM 2414 C C . CYS A 1 304 ? -14.777 4.922 10.784 1.00 84.81 304 CYS A C 1
ATOM 2416 O O . CYS A 1 304 ? -13.739 4.944 11.455 1.00 84.81 304 CYS A O 1
ATOM 2418 N N . PRO A 1 305 ? -15.805 5.758 11.013 1.00 84.75 305 PRO A N 1
ATOM 2419 C CA . PRO A 1 305 ? -15.813 6.669 12.146 1.00 84.75 305 PRO A CA 1
ATOM 2420 C C . PRO A 1 305 ? -15.829 5.882 13.471 1.00 84.75 305 PRO A C 1
ATOM 2422 O O . PRO A 1 305 ? -16.197 4.700 13.494 1.00 84.75 305 PRO A O 1
ATOM 2425 N N . PRO A 1 306 ? -15.467 6.520 14.599 1.00 80.38 306 PRO A N 1
ATOM 2426 C CA . PRO A 1 306 ? -15.623 5.921 15.921 1.00 80.38 306 PRO A CA 1
ATOM 2427 C C . PRO A 1 306 ? -17.038 5.357 16.126 1.00 80.38 306 PRO A C 1
ATOM 2429 O O . PRO A 1 306 ? -18.012 5.925 15.637 1.00 80.38 306 PRO A O 1
ATOM 2432 N N . ARG A 1 307 ? -17.149 4.257 16.885 1.00 76.31 307 ARG A N 1
ATOM 2433 C CA . ARG A 1 307 ? -18.374 3.444 17.092 1.00 76.31 307 ARG A CA 1
ATOM 2434 C C . ARG A 1 307 ? -18.811 2.560 15.911 1.00 76.31 307 ARG A C 1
ATOM 2436 O O . ARG A 1 307 ? -19.794 1.841 16.052 1.00 76.31 307 ARG A O 1
ATOM 2443 N N . PHE A 1 308 ? -18.083 2.535 14.794 1.00 83.69 308 PHE A N 1
ATOM 2444 C CA . PHE A 1 308 ? -18.340 1.611 13.682 1.00 83.69 308 PHE A CA 1
ATOM 2445 C C . PHE A 1 308 ? -17.186 0.614 13.513 1.00 83.69 308 PHE A C 1
ATOM 2447 O O . PHE A 1 308 ? -16.014 0.972 13.638 1.00 83.69 308 PHE A O 1
ATOM 2454 N N . ARG A 1 309 ? -17.509 -0.642 13.185 1.00 80.69 309 ARG A N 1
ATOM 2455 C CA . ARG A 1 309 ? -16.535 -1.687 12.835 1.00 80.69 309 ARG A CA 1
ATOM 2456 C C . ARG A 1 309 ? -16.525 -1.955 11.335 1.00 80.69 309 ARG A C 1
ATOM 2458 O O . ARG A 1 309 ? -17.557 -1.892 10.668 1.00 80.69 309 ARG A O 1
ATOM 2465 N N . LYS A 1 310 ? -15.348 -2.324 10.830 1.00 85.94 310 LYS A N 1
ATOM 2466 C CA . LYS A 1 310 ? -15.169 -2.847 9.473 1.00 85.94 310 LYS A CA 1
ATOM 2467 C C . LYS A 1 310 ? -15.727 -4.269 9.407 1.00 85.94 310 LYS A C 1
ATOM 2469 O O . LYS A 1 310 ? -15.355 -5.099 10.236 1.00 85.94 310 LYS A O 1
ATOM 2474 N N . ILE A 1 311 ? -16.563 -4.558 8.415 1.00 83.56 311 ILE A N 1
ATOM 2475 C CA . ILE A 1 311 ? -16.905 -5.928 8.011 1.00 83.56 311 ILE A CA 1
ATOM 2476 C C . ILE A 1 311 ? -16.511 -6.149 6.543 1.00 83.56 311 ILE A C 1
ATOM 2478 O O . ILE A 1 311 ? -16.719 -5.248 5.725 1.00 83.56 311 ILE A O 1
ATOM 2482 N N . PRO A 1 312 ? -15.923 -7.306 6.190 1.00 84.44 312 PRO A N 1
ATOM 2483 C CA . PRO A 1 312 ? -15.587 -7.609 4.803 1.00 84.44 312 PRO A CA 1
ATOM 2484 C C . PRO A 1 312 ? -16.863 -7.705 3.961 1.00 84.44 312 PRO A C 1
ATOM 2486 O O . PRO A 1 312 ? -17.888 -8.195 4.434 1.00 84.44 312 PRO A O 1
ATOM 2489 N N . GLN A 1 313 ? -16.802 -7.239 2.715 1.00 83.50 313 GLN A N 1
ATOM 2490 C CA . GLN A 1 313 ? -17.882 -7.425 1.748 1.00 83.50 313 GLN A CA 1
ATOM 2491 C C . GLN A 1 313 ? -17.627 -8.704 0.945 1.00 83.50 313 GLN A C 1
ATOM 2493 O O . GLN A 1 313 ? -16.556 -8.874 0.362 1.00 83.50 313 GLN A O 1
ATOM 2498 N N . GLU A 1 314 ? -18.602 -9.611 0.918 1.00 83.06 314 GLU A N 1
ATOM 2499 C CA . GLU A 1 314 ? -18.481 -10.877 0.196 1.00 83.06 314 GLU A CA 1
ATOM 2500 C C . GLU A 1 314 ? -18.276 -10.635 -1.310 1.00 83.06 314 GLU A C 1
ATOM 2502 O O . GLU A 1 314 ? -18.874 -9.737 -1.905 1.00 83.06 314 GLU A O 1
ATOM 2507 N N . GLY A 1 315 ? -17.349 -11.382 -1.916 1.00 80.00 315 GLY A N 1
ATOM 2508 C CA . GLY A 1 315 ? -16.935 -11.187 -3.309 1.00 80.00 315 GLY A CA 1
ATOM 2509 C C . GLY A 1 315 ? -16.072 -9.945 -3.590 1.00 80.00 315 GLY A C 1
ATOM 2510 O O . GLY A 1 315 ? -15.694 -9.744 -4.743 1.00 80.00 315 GLY A O 1
ATOM 2511 N N . ARG A 1 316 ? -15.720 -9.120 -2.588 1.00 85.19 316 ARG A N 1
ATOM 2512 C CA . ARG A 1 316 ? -14.849 -7.939 -2.763 1.00 85.19 316 ARG A CA 1
ATOM 2513 C C . ARG A 1 316 ? -13.476 -8.081 -2.075 1.00 85.19 316 ARG A C 1
ATOM 2515 O O . ARG A 1 316 ? -13.328 -8.876 -1.149 1.00 85.19 316 ARG A O 1
ATOM 2522 N N . PRO A 1 317 ? -12.448 -7.321 -2.512 1.00 85.31 317 PRO A N 1
ATOM 2523 C CA . PRO A 1 317 ? -11.123 -7.318 -1.881 1.00 85.31 317 PRO A CA 1
ATOM 2524 C C . PRO A 1 317 ? -11.129 -6.807 -0.427 1.00 85.31 317 PRO A C 1
ATOM 2526 O O . PRO A 1 317 ? -11.986 -6.019 -0.047 1.00 85.31 317 PRO A O 1
ATOM 2529 N N . VAL A 1 318 ? -10.126 -7.183 0.377 1.00 84.75 318 VAL A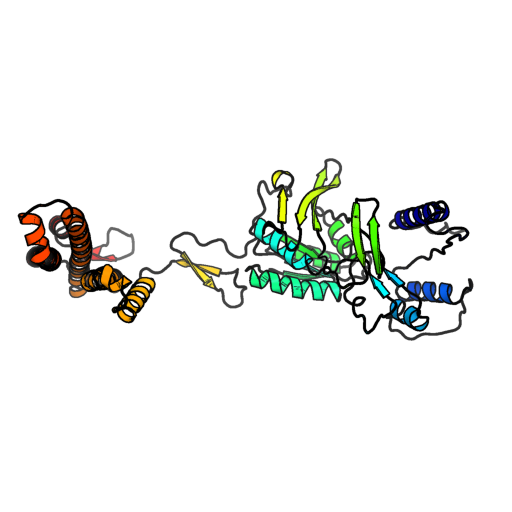 N 1
ATOM 2530 C CA . VAL A 1 318 ? -10.065 -6.920 1.839 1.00 84.75 318 VAL A CA 1
ATOM 2531 C C . VAL A 1 318 ? -10.100 -5.427 2.223 1.00 84.75 318 VAL A C 1
ATOM 2533 O O . VAL A 1 318 ? -10.639 -5.060 3.266 1.00 84.75 318 VAL A O 1
ATOM 2536 N N . CYS A 1 319 ? -9.568 -4.547 1.376 1.00 88.25 319 CYS A N 1
ATOM 2537 C CA . CYS A 1 319 ? -9.660 -3.085 1.509 1.00 88.25 319 CYS A CA 1
ATOM 2538 C C . CYS A 1 319 ? -11.083 -2.517 1.313 1.00 88.25 319 CYS A C 1
ATOM 2540 O O . CYS A 1 319 ? -11.329 -1.366 1.672 1.00 88.25 319 CYS A O 1
ATOM 2542 N N . CYS A 1 320 ? -11.998 -3.289 0.723 1.00 89.69 320 CYS A N 1
ATOM 2543 C CA . CYS A 1 320 ? -13.387 -2.927 0.475 1.00 89.69 320 CYS A CA 1
ATOM 2544 C C . CYS A 1 320 ? -14.260 -3.541 1.576 1.00 89.69 320 CYS A C 1
ATOM 2546 O O . CYS A 1 320 ? -14.681 -4.698 1.515 1.00 89.69 320 CYS A O 1
ATOM 2548 N N . PHE A 1 321 ? -14.515 -2.754 2.613 1.00 89.12 321 PHE A N 1
ATOM 2549 C CA . PHE A 1 321 ? -15.302 -3.144 3.780 1.00 89.12 321 PHE A CA 1
ATOM 2550 C C . PHE A 1 321 ? -16.510 -2.219 3.948 1.00 89.12 321 PHE A C 1
ATOM 2552 O O . PHE A 1 321 ? -16.453 -1.038 3.600 1.00 89.12 321 PHE A O 1
ATOM 2559 N N . ALA A 1 322 ? -17.596 -2.731 4.522 1.00 87.38 322 ALA A N 1
ATOM 2560 C CA . ALA A 1 322 ? -18.674 -1.881 5.014 1.00 87.38 322 ALA A CA 1
ATOM 2561 C C . ALA A 1 322 ? -18.371 -1.448 6.454 1.00 87.38 322 ALA A C 1
ATOM 2563 O O . ALA A 1 322 ? -17.807 -2.213 7.242 1.00 87.38 322 ALA A O 1
ATOM 2564 N N . CYS A 1 323 ? -18.766 -0.226 6.801 1.00 87.12 323 CYS A N 1
ATOM 2565 C CA . CYS A 1 323 ? -18.772 0.249 8.177 1.00 87.12 323 CYS A CA 1
ATOM 2566 C C . CYS A 1 323 ? -20.153 -0.016 8.766 1.00 87.12 323 CYS A C 1
ATOM 2568 O O . CYS A 1 323 ? -21.120 0.642 8.392 1.00 87.12 323 CYS A O 1
ATOM 2570 N N . VAL A 1 324 ? -20.247 -0.975 9.683 1.00 85.31 324 VAL A N 1
ATOM 2571 C CA . VAL A 1 324 ? -21.477 -1.231 10.443 1.00 85.31 324 VAL A CA 1
ATOM 2572 C C . VAL A 1 324 ? -21.314 -0.701 11.854 1.00 85.31 324 VAL A C 1
ATOM 2574 O O . VAL A 1 324 ? -20.224 -0.779 12.424 1.00 85.31 324 VAL A O 1
ATOM 2577 N N . PHE A 1 325 ? -22.390 -0.156 12.416 1.00 81.62 325 PHE A N 1
ATOM 2578 C CA . PHE A 1 325 ? -22.407 0.268 13.811 1.00 81.62 325 PHE A CA 1
ATOM 2579 C C . PHE A 1 325 ? -21.978 -0.909 14.694 1.00 81.62 325 PHE A C 1
ATOM 2581 O O . PHE A 1 325 ? -22.403 -2.044 14.464 1.00 81.62 325 PHE A O 1
ATOM 2588 N N . CYS A 1 326 ? -21.098 -0.669 15.664 1.00 71.62 326 CYS A N 1
ATOM 2589 C CA . CYS A 1 326 ? -20.806 -1.657 16.693 1.00 71.62 326 CYS A CA 1
ATOM 2590 C C . CYS A 1 326 ? -22.069 -1.805 17.548 1.00 71.62 326 CYS A C 1
ATOM 2592 O O . CYS A 1 326 ? -22.402 -0.846 18.242 1.00 71.62 326 CYS A O 1
ATOM 2594 N N . PRO A 1 327 ? -22.766 -2.958 17.535 1.00 62.53 327 PRO A N 1
ATOM 2595 C CA . PRO A 1 327 ? -23.867 -3.165 18.461 1.00 62.53 327 PRO A CA 1
ATOM 2596 C C . PRO A 1 327 ? -23.324 -3.052 19.884 1.00 62.53 327 PRO A C 1
ATOM 2598 O O . PRO A 1 327 ? -22.242 -3.580 20.180 1.00 62.53 327 PRO A O 1
ATOM 2601 N N . GLU A 1 328 ? -24.063 -2.379 20.758 1.00 52.22 328 GLU A N 1
ATOM 2602 C CA . GLU A 1 328 ? -23.754 -2.383 22.184 1.00 52.22 328 GLU A CA 1
ATOM 2603 C C . GLU A 1 328 ? -23.766 -3.842 22.680 1.00 52.22 328 GLU A C 1
ATOM 2605 O O . GLU A 1 328 ? -24.676 -4.603 22.352 1.00 52.22 328 GLU A O 1
ATOM 2610 N N . GLY A 1 329 ? -22.714 -4.267 23.394 1.00 55.09 329 GLY A N 1
ATOM 2611 C CA . GLY A 1 329 ? -22.601 -5.631 23.941 1.00 55.09 329 GLY A CA 1
ATOM 2612 C C . GLY A 1 329 ? -21.448 -6.513 23.439 1.00 55.09 329 GLY A C 1
ATOM 2613 O O . GLY A 1 329 ? -21.232 -7.584 24.004 1.00 55.09 329 GLY A O 1
ATOM 2614 N N . HIS A 1 330 ? -20.647 -6.105 22.446 1.00 49.19 330 HIS A N 1
ATOM 2615 C CA . HIS A 1 330 ? -19.424 -6.856 22.103 1.00 49.19 330 HIS A CA 1
ATOM 2616 C C . HIS A 1 330 ? -18.284 -6.589 23.106 1.00 49.19 330 HIS A C 1
ATOM 2618 O O . HIS A 1 330 ? -17.480 -5.672 22.944 1.00 49.19 330 HIS A O 1
ATOM 2624 N N . ILE A 1 331 ? -18.206 -7.427 24.143 1.00 52.78 331 ILE A N 1
ATOM 2625 C CA . ILE A 1 331 ? -17.185 -7.367 25.200 1.00 52.78 331 ILE A CA 1
ATOM 2626 C C . ILE A 1 331 ? -15.808 -7.801 24.663 1.00 52.78 331 ILE A C 1
ATOM 2628 O O . ILE A 1 331 ? -15.661 -8.870 24.067 1.00 52.78 331 ILE A O 1
ATOM 2632 N N . SER A 1 332 ? -14.766 -7.007 24.936 1.00 56.50 332 SER A N 1
ATOM 2633 C CA . SER A 1 332 ? -13.374 -7.405 24.684 1.00 56.50 332 SER A CA 1
ATOM 2634 C C . SER A 1 332 ? -12.968 -8.547 25.620 1.00 56.50 332 SER A C 1
ATOM 2636 O O . SER A 1 332 ? -12.857 -8.360 26.831 1.00 56.50 332 SER A O 1
ATOM 2638 N N . ASN A 1 333 ? -12.671 -9.725 25.064 1.00 63.56 333 ASN A N 1
ATOM 2639 C CA . ASN A 1 333 ? -12.258 -10.917 25.822 1.00 63.56 333 ASN A CA 1
ATOM 2640 C C . ASN A 1 333 ? -10.859 -10.783 26.486 1.00 63.56 333 ASN A C 1
ATOM 2642 O O . ASN A 1 333 ? -10.340 -11.729 27.079 1.00 63.56 333 ASN A O 1
ATOM 2646 N N . GLN A 1 334 ? -10.219 -9.612 26.395 1.00 69.94 334 GLN A N 1
ATOM 2647 C CA . GLN A 1 334 ? -8.893 -9.358 26.964 1.00 69.94 334 GLN A CA 1
ATOM 2648 C C . GLN A 1 334 ? -8.867 -9.490 28.494 1.00 69.94 334 GLN A C 1
ATOM 2650 O O . GLN A 1 334 ? -7.927 -10.075 29.025 1.00 69.94 334 GLN A O 1
ATOM 2655 N N . THR A 1 335 ? -9.883 -9.016 29.223 1.00 75.06 335 THR A N 1
ATOM 2656 C CA . THR A 1 335 ? -9.908 -9.116 30.697 1.00 75.06 335 THR A CA 1
ATOM 2657 C C . THR A 1 335 ? -10.047 -10.553 31.191 1.00 75.06 335 THR A C 1
ATOM 2659 O O . THR A 1 335 ? -9.353 -10.935 32.134 1.00 75.06 335 THR A O 1
ATOM 2662 N N . ALA A 1 336 ? -10.863 -11.378 30.532 1.00 78.69 336 ALA A N 1
ATOM 2663 C CA . ALA A 1 336 ? -10.969 -12.800 30.857 1.00 78.69 336 ALA A CA 1
ATOM 2664 C C . ALA A 1 336 ? -9.704 -13.582 30.449 1.00 78.69 336 ALA A C 1
ATOM 2666 O O . ALA A 1 336 ? -9.256 -14.449 31.201 1.00 78.69 336 ALA A O 1
ATOM 2667 N N . ALA A 1 337 ? -9.055 -13.228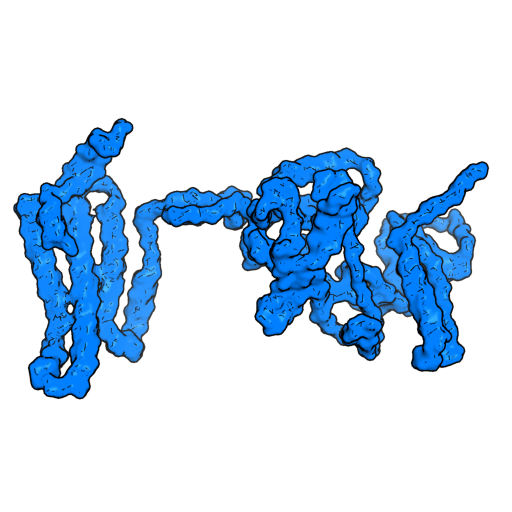 29.332 1.00 82.31 337 ALA A N 1
ATOM 2668 C CA . ALA A 1 337 ? -7.748 -13.780 28.967 1.00 82.31 337 ALA A CA 1
ATOM 2669 C C . ALA A 1 337 ? -6.661 -13.430 30.005 1.00 82.31 337 ALA A C 1
ATOM 2671 O O . ALA A 1 337 ? -5.914 -14.310 30.436 1.00 82.31 337 ALA A O 1
ATOM 2672 N N . VAL A 1 338 ? -6.608 -12.176 30.473 1.00 85.56 338 VAL A N 1
ATOM 2673 C CA . VAL A 1 338 ? -5.695 -11.732 31.544 1.00 85.56 338 VAL A CA 1
ATOM 2674 C C . VAL A 1 338 ? -5.980 -12.467 32.857 1.00 85.56 338 VAL A C 1
ATOM 2676 O O . VAL A 1 338 ? -5.040 -12.943 33.493 1.00 85.56 338 VAL A O 1
ATOM 2679 N N . LEU A 1 339 ? -7.252 -12.636 33.240 1.00 86.44 339 LEU A N 1
ATOM 2680 C CA . LEU A 1 339 ? -7.640 -13.445 34.401 1.00 86.44 339 LEU A CA 1
ATOM 2681 C C . LEU A 1 339 ? -7.170 -14.903 34.254 1.00 86.44 339 LEU A C 1
ATOM 2683 O O . LEU A 1 339 ? -6.569 -15.442 35.183 1.00 86.44 339 LEU A O 1
ATOM 2687 N N . GLY A 1 340 ? -7.360 -15.519 33.084 1.00 85.38 340 GLY A N 1
ATOM 2688 C CA . GLY A 1 340 ? -6.890 -16.875 32.790 1.00 85.38 340 GLY A CA 1
ATOM 2689 C C . GLY A 1 340 ? -5.369 -17.025 32.910 1.00 85.38 340 GLY A C 1
ATOM 2690 O O . GLY A 1 340 ? -4.887 -17.963 33.548 1.00 85.38 340 GLY A O 1
ATOM 2691 N N . VAL A 1 341 ? -4.598 -16.069 32.380 1.00 87.75 341 VAL A N 1
ATOM 2692 C CA . VAL A 1 341 ? -3.132 -16.028 32.535 1.00 87.75 341 VAL A CA 1
ATOM 2693 C C . VAL A 1 341 ? -2.736 -15.860 34.006 1.00 87.75 341 VAL A C 1
ATOM 2695 O O . VAL A 1 341 ? -1.831 -16.559 34.467 1.00 87.75 341 VAL A O 1
ATOM 2698 N N . PHE A 1 342 ? -3.422 -14.991 34.753 1.00 87.19 342 PHE A N 1
ATOM 2699 C CA . PHE A 1 342 ? -3.149 -14.722 36.168 1.00 87.19 342 PHE A CA 1
ATOM 2700 C C . PHE A 1 342 ? -3.439 -15.937 37.065 1.00 87.19 342 PHE A C 1
ATOM 2702 O O . PHE A 1 342 ? -2.654 -16.248 37.962 1.00 87.19 342 PHE A O 1
ATOM 2709 N N . VAL A 1 343 ? -4.529 -16.667 36.797 1.00 86.44 343 VAL A N 1
ATOM 2710 C CA . VAL A 1 343 ? -4.865 -17.920 37.494 1.00 86.44 343 VAL A CA 1
ATOM 2711 C C . VAL A 1 343 ? -3.892 -19.043 37.121 1.00 86.44 343 VAL A C 1
ATOM 2713 O O . VAL A 1 343 ? -3.415 -19.740 38.014 1.00 86.44 343 VAL A O 1
ATOM 2716 N N . LYS A 1 344 ? -3.526 -19.187 35.839 1.00 89.69 344 LYS A N 1
ATOM 2717 C CA . LYS A 1 344 ? -2.557 -20.202 35.384 1.00 89.69 344 LYS A CA 1
ATOM 2718 C C . LYS A 1 344 ? -1.167 -20.014 36.006 1.00 89.69 344 LYS A C 1
ATOM 2720 O O . LYS A 1 344 ? -0.511 -20.994 36.339 1.00 89.69 344 LYS A O 1
ATOM 2725 N N . HIS A 1 345 ? -0.730 -18.770 36.200 1.00 88.81 345 HIS A N 1
ATOM 2726 C CA . HIS A 1 345 ? 0.592 -18.433 36.746 1.00 88.81 345 HIS A CA 1
ATOM 2727 C C . HIS A 1 345 ? 0.550 -18.002 38.224 1.00 88.81 345 HIS A C 1
ATOM 2729 O O . HIS A 1 345 ? 1.459 -17.311 38.697 1.00 88.81 345 HIS A O 1
ATOM 2735 N N . ARG A 1 346 ? -0.484 -18.420 38.972 1.00 83.44 346 ARG A N 1
ATOM 2736 C CA . ARG A 1 346 ? -0.762 -17.995 40.359 1.00 83.44 346 ARG A CA 1
ATOM 2737 C C . ARG A 1 346 ? 0.395 -18.208 41.340 1.00 83.44 346 ARG A C 1
ATOM 2739 O O . ARG A 1 346 ? 0.491 -17.491 42.338 1.00 83.44 346 ARG A O 1
ATOM 2746 N N . ASP A 1 347 ? 1.268 -19.173 41.061 1.00 87.00 347 ASP A N 1
ATOM 2747 C CA . ASP A 1 347 ? 2.408 -19.511 41.912 1.00 87.00 347 ASP A CA 1
ATOM 2748 C C . ASP A 1 347 ? 3.723 -18.806 41.569 1.00 87.00 347 ASP A C 1
ATOM 2750 O O . ASP A 1 347 ? 4.685 -18.925 42.332 1.00 87.00 347 ASP A O 1
ATOM 2754 N N . THR A 1 348 ? 3.759 -18.017 40.494 1.00 88.00 348 THR A N 1
ATOM 2755 C CA . THR A 1 348 ? 4.940 -17.221 40.133 1.00 88.00 348 THR A CA 1
ATOM 2756 C C . THR A 1 348 ? 5.245 -16.136 41.180 1.00 88.00 348 THR A C 1
ATOM 2758 O O . THR A 1 348 ? 4.324 -15.598 41.810 1.00 88.00 348 THR A O 1
ATOM 2761 N N . PRO A 1 349 ? 6.527 -15.759 41.369 1.00 83.00 349 PRO A N 1
ATOM 2762 C CA . PRO A 1 349 ? 6.908 -14.716 42.326 1.00 83.00 349 PRO A CA 1
ATOM 2763 C C . PRO A 1 349 ? 6.260 -13.359 42.006 1.00 83.00 349 PRO A C 1
ATOM 2765 O O . PRO A 1 349 ? 5.883 -12.634 42.923 1.00 83.00 349 PRO A O 1
ATOM 2768 N N . ILE A 1 350 ? 6.039 -13.057 40.721 1.00 82.75 350 ILE A N 1
ATOM 2769 C CA . ILE A 1 350 ? 5.388 -11.827 40.241 1.00 82.75 350 ILE A CA 1
ATOM 2770 C C . ILE A 1 350 ? 3.938 -11.736 40.753 1.00 82.75 350 ILE A C 1
ATOM 2772 O O . ILE A 1 350 ? 3.531 -10.718 41.316 1.00 82.75 350 ILE A O 1
ATOM 2776 N N . VAL A 1 351 ? 3.159 -12.816 40.616 1.00 83.56 351 VAL A N 1
ATOM 2777 C CA . VAL A 1 351 ? 1.760 -12.864 41.079 1.00 83.56 351 VAL A CA 1
ATOM 2778 C C . VAL A 1 351 ? 1.668 -12.868 42.609 1.00 83.56 351 VAL A C 1
ATOM 2780 O O . VAL A 1 351 ? 0.774 -12.236 43.181 1.00 83.56 351 VAL A O 1
ATOM 2783 N N . LYS A 1 352 ? 2.613 -13.525 43.293 1.00 81.31 352 LYS A N 1
ATOM 2784 C CA . LYS A 1 352 ? 2.701 -13.519 44.763 1.00 81.31 352 LYS A CA 1
ATOM 2785 C C . LYS A 1 352 ? 3.011 -12.121 45.31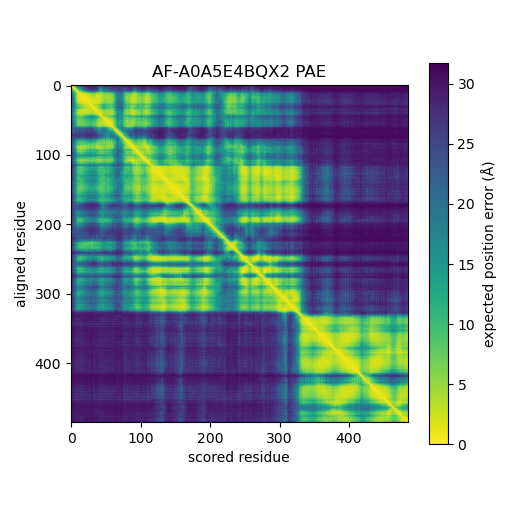6 1.00 81.31 352 LYS A C 1
ATOM 2787 O O . LYS A 1 352 ? 2.338 -11.702 46.257 1.00 81.31 352 LYS A O 1
ATOM 2792 N N . ALA A 1 353 ? 3.936 -11.381 44.700 1.00 79.44 353 ALA A N 1
ATOM 2793 C CA . ALA A 1 353 ? 4.290 -10.016 45.100 1.00 79.44 353 ALA A CA 1
ATOM 2794 C C . ALA A 1 353 ? 3.117 -9.020 44.968 1.00 79.44 353 ALA A C 1
ATOM 2796 O O . ALA A 1 353 ? 2.936 -8.162 45.826 1.00 79.44 353 ALA A O 1
ATOM 2797 N N . ASN A 1 354 ? 2.266 -9.165 43.945 1.00 76.69 354 ASN A N 1
ATOM 2798 C CA . ASN A 1 354 ? 1.119 -8.278 43.692 1.00 76.69 354 ASN A CA 1
ATOM 2799 C C . ASN A 1 354 ? -0.173 -8.704 44.433 1.00 76.69 354 ASN A C 1
ATOM 2801 O O . ASN A 1 354 ? -1.277 -8.459 43.951 1.00 76.69 354 ASN A O 1
ATOM 2805 N N . ASN A 1 355 ? -0.061 -9.383 45.582 1.00 80.00 355 ASN A N 1
ATOM 2806 C CA . ASN A 1 355 ? -1.179 -9.925 46.372 1.00 80.00 355 ASN A CA 1
ATOM 2807 C C . ASN A 1 355 ? -2.224 -10.682 45.518 1.00 80.00 355 ASN A C 1
ATOM 2809 O O . ASN A 1 355 ? -3.244 -10.137 45.078 1.00 80.00 355 ASN A O 1
ATOM 2813 N N . ARG A 1 356 ? -1.977 -11.986 45.336 1.00 82.19 356 ARG A N 1
ATOM 2814 C CA . ARG A 1 356 ? -2.815 -12.908 44.549 1.00 82.19 356 ARG A CA 1
ATOM 2815 C C . ARG A 1 356 ? -4.321 -12.841 44.845 1.00 82.19 356 ARG A C 1
ATOM 2817 O O . ARG A 1 356 ? -5.099 -13.098 43.940 1.00 82.19 356 ARG A O 1
ATOM 2824 N N . ALA A 1 357 ? -4.744 -12.529 46.074 1.00 84.25 357 ALA A N 1
ATOM 2825 C CA . ALA A 1 357 ? -6.164 -12.510 46.434 1.00 84.25 357 ALA A CA 1
ATOM 2826 C C . ALA A 1 357 ? -6.859 -11.245 45.910 1.00 84.25 357 ALA A C 1
ATOM 2828 O O . ALA A 1 357 ? -7.790 -11.345 45.114 1.00 84.25 357 ALA A O 1
ATOM 2829 N N . LEU A 1 358 ? -6.353 -10.062 46.281 1.00 86.56 358 LEU A N 1
ATOM 2830 C CA . LEU A 1 358 ? -6.918 -8.780 45.839 1.00 86.56 358 LEU A CA 1
ATOM 2831 C C . LEU A 1 358 ? -6.839 -8.617 44.313 1.00 86.56 358 LEU A C 1
ATOM 2833 O O . LEU A 1 358 ? -7.762 -8.098 43.697 1.00 86.56 358 LEU A O 1
ATOM 2837 N N . SER A 1 359 ? -5.761 -9.092 43.682 1.00 88.44 359 SER A N 1
ATOM 2838 C CA . SER A 1 359 ? -5.636 -9.070 42.218 1.00 88.44 359 SER A CA 1
ATOM 2839 C C . SER A 1 359 ? -6.685 -9.930 41.509 1.00 88.44 359 SER A C 1
ATOM 2841 O O . SER A 1 359 ? -7.270 -9.473 40.529 1.00 88.44 359 SER A O 1
ATOM 2843 N N . SER A 1 360 ? -6.955 -11.144 42.004 1.00 87.56 360 SER A N 1
ATOM 2844 C CA . SER A 1 360 ? -7.995 -12.000 41.426 1.00 87.56 360 SER A CA 1
ATOM 2845 C C . SER A 1 360 ? -9.391 -11.417 41.637 1.00 87.56 360 SER A C 1
ATOM 2847 O O . SER A 1 360 ? -10.172 -11.405 40.693 1.00 87.56 360 SER A O 1
ATOM 2849 N N . ILE A 1 361 ? -9.694 -10.891 42.833 1.00 88.31 361 ILE A N 1
ATOM 2850 C CA . ILE A 1 361 ? -10.989 -10.250 43.122 1.00 88.31 361 ILE A CA 1
ATOM 2851 C C . ILE A 1 361 ? -11.219 -9.063 42.179 1.00 88.31 361 ILE A C 1
ATOM 2853 O O . ILE A 1 361 ? -12.286 -8.972 41.584 1.00 88.31 361 ILE A O 1
ATOM 2857 N N . LEU A 1 362 ? -10.209 -8.210 41.965 1.00 89.94 362 LEU A N 1
ATOM 2858 C CA . LEU A 1 362 ? -10.311 -7.070 41.050 1.00 89.94 362 LEU A CA 1
ATOM 2859 C C . LEU A 1 362 ? -10.608 -7.508 39.609 1.00 89.94 362 LEU A C 1
ATOM 2861 O O . LEU A 1 362 ? -11.518 -6.973 38.985 1.00 89.94 362 LEU A O 1
ATOM 2865 N N . LEU A 1 363 ? -9.862 -8.487 39.084 1.00 89.56 363 LEU A N 1
ATOM 2866 C CA . LEU A 1 363 ? -10.061 -8.986 37.719 1.00 89.56 363 LEU A CA 1
ATOM 2867 C C . LEU A 1 363 ? -11.436 -9.646 37.544 1.00 89.56 363 LEU A C 1
ATOM 2869 O O . LEU A 1 363 ? -12.093 -9.401 36.536 1.00 89.56 363 LEU A O 1
ATOM 2873 N N . ILE A 1 364 ? -11.893 -10.416 38.537 1.00 88.94 364 ILE A N 1
ATOM 2874 C CA . ILE A 1 364 ? -13.231 -11.022 38.550 1.00 88.94 364 ILE A CA 1
ATOM 2875 C C . ILE A 1 364 ? -14.313 -9.931 38.577 1.00 88.94 364 ILE A C 1
ATOM 2877 O O . ILE A 1 364 ? -15.223 -9.956 37.748 1.00 88.94 364 ILE A O 1
ATOM 2881 N N . SER A 1 365 ? -14.185 -8.932 39.458 1.00 89.81 365 SER A N 1
ATOM 2882 C CA . SER A 1 365 ? -15.118 -7.799 39.544 1.00 89.81 365 SER A CA 1
ATOM 2883 C C . SER A 1 365 ? -15.194 -7.040 38.219 1.00 89.81 365 SER A C 1
ATOM 2885 O O . SER A 1 365 ? -16.285 -6.773 37.735 1.00 89.81 365 SER A O 1
ATOM 2887 N N . LEU A 1 366 ? -14.053 -6.775 37.572 1.00 87.56 366 LEU A N 1
ATOM 2888 C CA . LEU A 1 366 ? -14.012 -6.134 36.256 1.00 87.56 366 LEU A CA 1
ATOM 2889 C C . LEU A 1 366 ? -14.681 -6.988 35.171 1.00 87.56 366 LEU A C 1
ATOM 2891 O O . LEU A 1 366 ? -15.432 -6.445 34.365 1.00 87.56 366 LEU A O 1
ATOM 2895 N N . THR A 1 367 ? -14.470 -8.312 35.147 1.00 87.06 367 THR A N 1
ATOM 2896 C CA . THR A 1 367 ? -15.196 -9.183 34.203 1.00 87.06 367 THR A CA 1
ATOM 2897 C C . THR A 1 367 ? -16.704 -9.167 34.445 1.00 87.06 367 THR A C 1
ATOM 2899 O O . THR A 1 367 ? -17.460 -9.117 33.477 1.00 87.06 367 THR A O 1
ATOM 2902 N N . PHE A 1 368 ? -17.153 -9.114 35.705 1.00 87.12 368 PHE A N 1
ATOM 2903 C CA . PHE A 1 368 ? -18.570 -8.939 36.011 1.00 87.12 368 PHE A CA 1
ATOM 2904 C C . PHE A 1 368 ? -19.086 -7.549 35.615 1.00 87.12 368 PHE A C 1
ATOM 2906 O O . PHE A 1 368 ? -20.151 -7.500 35.018 1.00 87.12 368 PHE A O 1
ATOM 2913 N N . CYS A 1 369 ? -18.336 -6.451 35.800 1.00 85.44 369 CYS A N 1
ATOM 2914 C CA . CYS A 1 369 ? -18.734 -5.122 35.304 1.00 85.44 369 CYS A CA 1
ATOM 2915 C C . CYS A 1 369 ? -19.031 -5.138 33.797 1.00 85.44 369 CYS A C 1
ATOM 2917 O O . CYS A 1 369 ? -20.029 -4.572 33.357 1.00 85.44 369 CYS A O 1
ATOM 2919 N N . PHE A 1 370 ? -18.190 -5.810 33.001 1.00 81.62 370 PHE A N 1
ATOM 2920 C CA . PHE A 1 370 ? -18.444 -5.962 31.567 1.00 81.62 370 PHE A CA 1
ATOM 2921 C C . PHE A 1 370 ? -19.676 -6.833 31.289 1.00 81.62 370 PHE A C 1
ATOM 2923 O O . PHE A 1 370 ? -20.487 -6.467 30.442 1.00 81.62 370 PHE A O 1
ATOM 2930 N N . LEU A 1 371 ? -19.867 -7.938 32.015 1.00 83.38 371 LEU A N 1
ATOM 2931 C CA . LEU A 1 371 ? -21.058 -8.786 31.879 1.00 83.38 371 LEU A CA 1
ATOM 2932 C C . LEU A 1 371 ? -22.355 -8.078 32.313 1.00 83.38 371 LEU A C 1
ATOM 2934 O O . LEU A 1 371 ? -23.394 -8.335 31.714 1.00 83.38 371 LEU A O 1
ATOM 2938 N N . CYS A 1 372 ? -22.310 -7.142 33.269 1.00 83.62 372 CYS A N 1
ATOM 2939 C CA . CYS A 1 372 ? -23.466 -6.331 33.666 1.00 83.62 372 CYS A CA 1
ATOM 2940 C C . CYS A 1 372 ? -24.040 -5.519 32.496 1.00 83.62 372 CYS A C 1
ATOM 2942 O O . CYS A 1 372 ? -25.246 -5.298 32.463 1.00 83.62 372 CYS A O 1
ATOM 2944 N N . SER A 1 373 ? -23.224 -5.130 31.504 1.00 81.38 373 SER A N 1
ATOM 2945 C CA . SER A 1 373 ? -23.727 -4.451 30.296 1.00 81.38 373 SER A CA 1
ATOM 2946 C C . SER A 1 373 ? -24.735 -5.302 29.508 1.00 81.38 373 SER A C 1
ATOM 2948 O O . SER A 1 373 ? -25.648 -4.757 28.897 1.00 81.38 373 SER A O 1
ATOM 2950 N N . LEU A 1 374 ? -24.648 -6.636 29.594 1.00 81.06 374 LEU A N 1
ATOM 2951 C CA . LEU A 1 374 ? -25.598 -7.547 28.952 1.00 81.06 374 LEU A CA 1
ATOM 2952 C C . LEU A 1 374 ? -26.982 -7.520 29.618 1.00 81.06 374 LEU A C 1
ATOM 2954 O O . LEU A 1 374 ? -27.964 -7.850 28.964 1.00 81.06 374 LEU A O 1
ATOM 2958 N N . LEU A 1 375 ? -27.092 -7.091 30.884 1.00 77.50 375 LEU A N 1
ATOM 2959 C CA . LEU A 1 375 ? -28.391 -6.941 31.556 1.00 77.50 375 LEU A CA 1
ATOM 2960 C C . LEU A 1 375 ? -29.245 -5.835 30.919 1.00 77.50 375 LEU A C 1
ATOM 2962 O O . LEU A 1 375 ? -30.467 -5.875 31.036 1.00 77.50 375 LEU A O 1
ATOM 2966 N N . PHE A 1 376 ? -28.621 -4.875 30.229 1.00 75.88 376 PHE A N 1
ATOM 2967 C CA . PHE 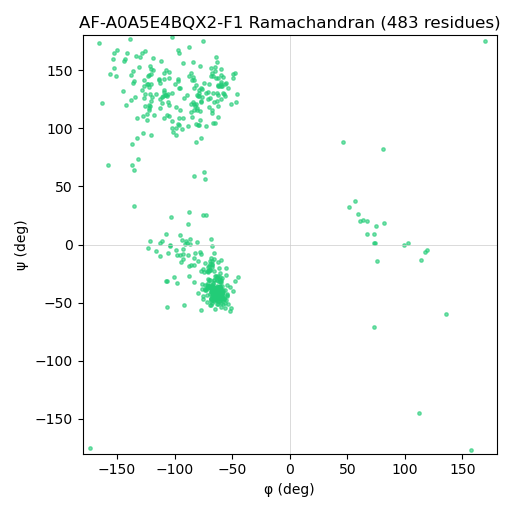A 1 376 ? -29.297 -3.814 29.476 1.00 75.88 376 PHE A CA 1
ATOM 2968 C C . PHE A 1 376 ? -29.743 -4.268 28.072 1.00 75.88 376 PHE A C 1
ATOM 2970 O O . PHE A 1 376 ? -30.461 -3.537 27.396 1.00 75.88 376 PHE A O 1
ATOM 2977 N N . ILE A 1 377 ? -29.363 -5.475 27.633 1.00 76.12 377 ILE A N 1
ATOM 2978 C CA . ILE A 1 377 ? -29.676 -6.009 26.302 1.00 76.12 377 ILE A CA 1
ATOM 2979 C C . ILE A 1 377 ? -30.830 -7.009 26.409 1.00 76.12 377 ILE A C 1
ATOM 2981 O O . ILE A 1 377 ? -30.646 -8.175 26.754 1.00 76.12 377 ILE A O 1
ATOM 2985 N N . GLY A 1 378 ? -32.039 -6.561 26.078 1.00 76.75 378 GLY A N 1
ATOM 2986 C CA . GLY A 1 378 ? -33.228 -7.409 26.051 1.00 76.75 378 GLY A CA 1
ATOM 2987 C C . GLY A 1 378 ? -34.519 -6.610 26.191 1.00 76.75 378 GLY A C 1
ATOM 2988 O O . GLY A 1 378 ? -34.504 -5.384 26.262 1.00 76.75 378 GLY A O 1
ATOM 2989 N N . ARG A 1 379 ? -35.657 -7.308 26.245 1.00 78.19 379 ARG A N 1
ATOM 2990 C CA . ARG A 1 379 ? -36.946 -6.676 26.552 1.00 78.19 379 ARG A CA 1
ATOM 2991 C C . ARG A 1 379 ? -37.026 -6.421 28.066 1.00 78.19 379 ARG A C 1
ATOM 2993 O O . ARG A 1 379 ? -36.911 -7.394 28.813 1.00 78.19 379 ARG A O 1
ATOM 3000 N N . PRO A 1 380 ? -37.233 -5.176 28.533 1.00 80.88 380 PRO A N 1
ATOM 3001 C CA . PRO A 1 380 ? -37.271 -4.882 29.961 1.00 80.88 380 PRO A CA 1
ATOM 3002 C C . PRO A 1 380 ? -38.485 -5.540 30.629 1.00 80.88 380 PRO A C 1
ATOM 3004 O O . PRO A 1 380 ? -39.621 -5.416 30.169 1.00 80.88 380 PRO A O 1
ATOM 3007 N N . GLY A 1 381 ? -38.225 -6.242 31.729 1.00 84.44 381 GLY A N 1
ATOM 3008 C CA . GLY A 1 381 ? -39.212 -6.769 32.664 1.00 84.44 381 GLY A CA 1
ATOM 3009 C C . GLY A 1 381 ? -38.858 -6.359 34.095 1.00 84.44 381 GLY A C 1
ATOM 3010 O O . GLY A 1 381 ? -37.723 -5.977 34.376 1.00 84.44 381 GLY A O 1
ATOM 3011 N N . THR A 1 382 ? -39.796 -6.481 35.034 1.00 83.56 382 THR A N 1
ATOM 3012 C CA . THR A 1 382 ? -39.607 -6.020 36.426 1.00 83.56 382 THR A CA 1
ATOM 3013 C C . THR A 1 382 ? -38.348 -6.606 37.077 1.00 83.56 382 THR A C 1
ATOM 3015 O O . THR A 1 382 ? -37.568 -5.886 37.695 1.00 83.56 382 THR A O 1
ATOM 3018 N N . ALA A 1 383 ? -38.092 -7.902 36.866 1.00 85.19 383 ALA A N 1
ATOM 3019 C CA . ALA A 1 383 ? -36.897 -8.568 37.377 1.00 85.19 383 ALA A CA 1
ATOM 3020 C C . ALA A 1 383 ? -35.594 -8.053 36.735 1.00 85.19 383 ALA A C 1
ATOM 3022 O O . ALA A 1 383 ? -34.591 -7.932 37.434 1.00 85.19 383 ALA A O 1
ATOM 3023 N N . THR A 1 384 ? -35.588 -7.721 35.437 1.00 83.88 384 THR A N 1
ATOM 3024 C CA . THR A 1 384 ? -34.378 -7.202 34.776 1.00 83.88 384 THR A CA 1
ATOM 3025 C C . THR A 1 384 ? -34.089 -5.766 35.194 1.00 83.88 384 THR A C 1
ATOM 3027 O O . THR A 1 384 ? -32.929 -5.461 35.432 1.00 83.88 384 THR A O 1
ATOM 3030 N N . CYS A 1 385 ? -35.107 -4.914 35.366 1.00 84.56 385 CYS A N 1
ATOM 3031 C CA . CYS A 1 385 ? -34.920 -3.541 35.856 1.00 84.56 385 CYS A CA 1
ATOM 3032 C C . CYS A 1 385 ? -34.306 -3.511 37.267 1.00 84.56 385 CYS A C 1
ATOM 3034 O O . CYS A 1 385 ? -33.364 -2.765 37.521 1.00 84.56 385 CYS A O 1
ATOM 3036 N N . ILE A 1 386 ? -34.788 -4.369 38.175 1.00 85.56 386 ILE A N 1
ATOM 3037 C CA . ILE A 1 386 ? -34.218 -4.511 39.525 1.00 85.56 386 ILE A CA 1
ATOM 3038 C C . ILE A 1 386 ? -32.776 -5.042 39.457 1.00 85.56 386 ILE A C 1
ATOM 3040 O O . ILE A 1 386 ? -31.893 -4.543 40.154 1.00 85.56 386 ILE A O 1
ATOM 3044 N N . LEU A 1 387 ? -32.523 -6.047 38.609 1.00 83.69 387 LEU A N 1
ATOM 3045 C CA . LEU A 1 387 ? -31.216 -6.696 38.512 1.00 83.69 387 LEU A CA 1
ATOM 3046 C C . LEU A 1 387 ? -30.153 -5.804 37.847 1.00 83.69 387 LEU A C 1
ATOM 3048 O O . LEU A 1 387 ? -29.008 -5.833 38.293 1.00 83.69 387 LEU A O 1
ATOM 3052 N N . GLN A 1 388 ? -30.507 -5.012 36.829 1.00 82.19 388 GLN A N 1
ATOM 3053 C CA . GLN A 1 388 ? -29.611 -4.061 36.149 1.00 82.19 388 GLN A CA 1
ATOM 3054 C C . GLN A 1 388 ? -28.918 -3.137 37.159 1.00 82.19 388 GLN A C 1
ATOM 3056 O O . GLN A 1 388 ? -27.690 -3.130 37.258 1.00 82.19 388 GLN A O 1
ATOM 3061 N N . GLU A 1 389 ? -29.712 -2.417 37.951 1.00 76.06 389 GLU A N 1
ATOM 3062 C CA . GLU A 1 389 ? -29.210 -1.377 38.851 1.00 76.06 389 GLU A CA 1
ATOM 3063 C C . GLU A 1 389 ? -28.532 -1.967 40.100 1.00 76.06 389 GLU A C 1
ATOM 3065 O O . GLU A 1 389 ? -27.423 -1.566 40.464 1.00 76.06 389 GLU A O 1
ATOM 3070 N N . ALA A 1 390 ? -29.136 -2.989 40.723 1.00 82.25 390 ALA A N 1
ATOM 3071 C CA . ALA A 1 390 ? -28.565 -3.627 41.910 1.00 82.25 390 ALA A CA 1
ATOM 3072 C C . ALA A 1 390 ? -27.221 -4.325 41.621 1.00 82.25 390 ALA A C 1
ATOM 3074 O O . ALA A 1 390 ? -26.304 -4.271 42.445 1.00 82.25 390 ALA A O 1
ATOM 3075 N N . THR A 1 391 ? -27.084 -4.962 40.450 1.00 85.12 391 THR A N 1
ATOM 3076 C CA . THR A 1 391 ? -25.847 -5.672 40.082 1.00 85.12 391 THR A CA 1
ATOM 3077 C C . THR A 1 391 ? -24.750 -4.699 39.661 1.00 85.12 391 THR A C 1
ATOM 3079 O O . THR A 1 391 ? -23.596 -4.900 40.038 1.00 85.12 391 THR A O 1
ATOM 3082 N N . PHE A 1 392 ? -25.083 -3.619 38.939 1.00 84.06 392 PHE A N 1
ATOM 3083 C CA . PHE A 1 392 ? -24.102 -2.594 38.573 1.00 84.06 392 PHE A CA 1
ATOM 3084 C C . PHE A 1 392 ? -23.467 -1.950 39.813 1.00 84.06 392 PHE A C 1
ATOM 3086 O O . PHE A 1 392 ? -22.242 -1.993 39.952 1.00 84.06 392 PHE A O 1
ATOM 3093 N N . GLY A 1 393 ? -24.286 -1.441 40.743 1.00 85.38 393 GLY A N 1
ATOM 3094 C CA . GLY A 1 393 ? -23.798 -0.804 41.969 1.00 85.38 393 GLY A CA 1
ATOM 3095 C C . GLY A 1 393 ? -22.923 -1.745 42.803 1.00 85.38 393 GLY A C 1
ATOM 3096 O O . GLY A 1 393 ? -21.776 -1.423 43.104 1.00 85.38 393 GLY A O 1
ATOM 3097 N N . LEU A 1 394 ? -23.409 -2.958 43.096 1.00 88.31 394 LEU A N 1
ATOM 3098 C CA . LEU A 1 394 ? -22.678 -3.925 43.924 1.00 88.31 394 LEU A CA 1
ATOM 3099 C C . LEU A 1 394 ? -21.310 -4.307 43.332 1.00 88.31 394 LEU A C 1
ATOM 3101 O O . LEU A 1 394 ? -20.305 -4.314 44.048 1.00 88.31 394 LEU A O 1
ATOM 3105 N N . VAL A 1 395 ? -21.249 -4.617 42.033 1.00 90.19 395 VAL A N 1
ATOM 3106 C CA . VAL A 1 395 ? -20.000 -5.038 41.376 1.00 90.19 395 VAL A CA 1
ATOM 3107 C C . VAL A 1 395 ? -19.024 -3.861 41.230 1.00 90.19 395 VAL A C 1
ATOM 3109 O O . VAL A 1 395 ? -17.810 -4.052 41.366 1.00 90.19 395 VAL A O 1
ATOM 3112 N N . PHE A 1 396 ? -19.527 -2.639 41.028 1.00 88.94 396 PHE A N 1
ATOM 3113 C CA . PHE A 1 396 ? -18.702 -1.432 41.018 1.00 88.94 396 PHE A CA 1
ATOM 3114 C C . PHE A 1 396 ? -18.084 -1.149 42.397 1.00 88.94 396 PHE A C 1
ATOM 3116 O O . PHE A 1 396 ? -16.866 -0.959 42.485 1.00 88.94 396 PHE A O 1
ATOM 3123 N N . THR A 1 397 ? -18.864 -1.230 43.485 1.00 91.62 397 THR A N 1
ATOM 3124 C CA . THR A 1 397 ? -18.342 -1.082 44.855 1.00 91.62 397 THR A CA 1
ATOM 3125 C C . THR A 1 397 ? -17.237 -2.098 45.139 1.00 91.62 397 THR A C 1
ATOM 3127 O O . THR A 1 397 ? -16.169 -1.713 45.613 1.00 91.62 397 THR A O 1
ATOM 3130 N N . VAL A 1 398 ? -17.427 -3.382 44.800 1.00 92.56 398 VAL A N 1
ATOM 3131 C CA . VAL A 1 398 ? -16.391 -4.414 45.006 1.00 92.56 398 VAL A CA 1
ATOM 3132 C C . VAL A 1 398 ? -15.097 -4.072 44.258 1.00 92.56 398 VAL A C 1
ATOM 3134 O O . VAL A 1 398 ? -14.009 -4.207 44.831 1.00 92.56 398 VAL A O 1
ATOM 3137 N N . ALA A 1 399 ? -15.179 -3.572 43.021 1.00 92.12 399 ALA A N 1
ATOM 3138 C CA . ALA A 1 399 ? -14.006 -3.154 42.257 1.00 92.12 399 ALA A CA 1
ATOM 3139 C C . ALA A 1 399 ? -13.267 -1.982 42.934 1.00 92.12 399 ALA A C 1
ATOM 3141 O O . ALA A 1 399 ? -12.062 -2.080 43.192 1.00 92.12 399 ALA A O 1
ATOM 3142 N N . VAL A 1 400 ? -13.984 -0.909 43.291 1.00 92.12 400 VAL A N 1
ATOM 3143 C CA . VAL A 1 400 ? -13.412 0.292 43.930 1.00 92.12 400 VAL A CA 1
ATOM 3144 C C . VAL A 1 400 ? -12.818 -0.035 45.304 1.00 92.12 400 VAL A C 1
ATOM 3146 O O . VAL A 1 400 ? -11.670 0.323 45.580 1.00 92.12 400 VAL A O 1
ATOM 3149 N N . SER A 1 401 ? -13.526 -0.792 46.144 1.00 93.12 401 SER A N 1
ATOM 3150 C CA . SER A 1 401 ? -13.030 -1.232 47.454 1.00 93.12 401 SER A CA 1
ATOM 3151 C C . SER A 1 401 ? -11.806 -2.141 47.347 1.00 93.12 401 SER A C 1
ATOM 3153 O O . SER A 1 401 ? -10.935 -2.097 48.216 1.00 93.12 401 SER A O 1
ATOM 3155 N N . THR A 1 402 ? -11.681 -2.927 46.273 1.00 90.94 402 THR A N 1
ATOM 3156 C CA . THR A 1 402 ? -10.488 -3.752 46.025 1.00 90.94 402 THR A CA 1
ATOM 3157 C C . THR A 1 402 ? -9.282 -2.903 45.611 1.00 90.94 402 THR A C 1
ATOM 3159 O O . THR A 1 402 ? -8.165 -3.158 46.074 1.00 90.94 402 THR A O 1
ATOM 3162 N N . VAL A 1 403 ? -9.486 -1.859 44.797 1.00 91.75 403 VAL A N 1
ATOM 3163 C CA . VAL A 1 403 ? -8.441 -0.865 44.489 1.00 91.75 403 VAL A CA 1
ATOM 3164 C C . VAL A 1 403 ? -8.020 -0.124 45.760 1.00 91.75 403 VAL A C 1
ATOM 3166 O O . VAL A 1 403 ? -6.826 -0.043 46.045 1.00 91.75 403 VAL A O 1
ATOM 3169 N N . LEU A 1 404 ? -8.975 0.331 46.577 1.00 91.25 404 LEU A N 1
ATOM 3170 C CA . LEU A 1 404 ? -8.702 0.983 47.859 1.00 91.25 404 LEU A CA 1
ATOM 3171 C C . LEU A 1 404 ? -7.900 0.069 48.801 1.00 91.25 404 LEU A C 1
ATOM 3173 O O . LEU A 1 404 ? -6.882 0.494 49.346 1.00 91.25 404 LEU A O 1
ATOM 3177 N N . ALA A 1 405 ? -8.291 -1.202 48.936 1.00 89.56 405 ALA A N 1
ATOM 3178 C CA . ALA A 1 405 ? -7.570 -2.188 49.739 1.00 89.56 405 ALA A CA 1
ATOM 3179 C C . ALA A 1 405 ? -6.129 -2.408 49.248 1.00 89.56 405 ALA A C 1
ATOM 3181 O O . ALA A 1 405 ? -5.205 -2.464 50.067 1.00 89.56 405 ALA A O 1
ATOM 3182 N N . LYS A 1 406 ? -5.899 -2.470 47.927 1.00 88.44 406 LYS A N 1
ATOM 3183 C CA . LYS A 1 406 ? -4.544 -2.515 47.352 1.00 88.44 406 LYS A CA 1
ATOM 3184 C C . LYS A 1 406 ? -3.739 -1.260 47.683 1.00 88.44 406 LYS A C 1
ATOM 3186 O O . LYS A 1 406 ? -2.631 -1.383 48.200 1.00 88.44 406 LYS A O 1
ATOM 3191 N N . THR A 1 407 ? -4.289 -0.075 47.432 1.00 88.25 407 THR A N 1
ATOM 3192 C CA . THR A 1 407 ? -3.615 1.210 47.672 1.00 88.25 407 THR A CA 1
ATOM 3193 C C . THR A 1 407 ? -3.243 1.378 49.144 1.00 88.25 407 THR A C 1
ATOM 3195 O O . THR A 1 407 ? -2.097 1.701 49.453 1.00 88.25 407 THR A O 1
ATOM 3198 N N . VAL A 1 408 ? -4.159 1.062 50.067 1.00 85.12 408 VAL A N 1
ATOM 3199 C CA . VAL A 1 408 ? -3.876 1.054 51.510 1.00 85.12 408 VAL A CA 1
ATOM 3200 C C . VAL A 1 408 ? -2.780 0.042 51.843 1.00 85.12 408 VAL A C 1
ATOM 3202 O O . VAL A 1 408 ? -1.847 0.398 52.554 1.00 85.12 408 VAL A O 1
ATOM 3205 N N . THR A 1 409 ? -2.825 -1.181 51.302 1.00 82.44 409 THR A N 1
ATOM 3206 C CA . THR A 1 409 ? -1.784 -2.203 51.538 1.00 82.44 409 THR A CA 1
ATOM 3207 C C . THR A 1 409 ? -0.396 -1.719 51.097 1.00 82.44 409 THR A C 1
ATOM 3209 O O . THR A 1 409 ? 0.573 -1.891 51.834 1.00 82.44 409 THR A O 1
ATOM 3212 N N . VAL A 1 410 ? -0.298 -1.065 49.935 1.00 83.12 410 VAL A N 1
ATOM 3213 C CA . VAL A 1 410 ? 0.959 -0.513 49.400 1.00 83.12 410 VAL A CA 1
ATOM 3214 C C . VAL A 1 410 ? 1.464 0.661 50.247 1.00 83.12 410 VAL A C 1
ATOM 3216 O O . VAL A 1 410 ? 2.621 0.655 50.663 1.00 83.12 410 VAL A O 1
ATOM 3219 N N . ILE A 1 411 ? 0.605 1.632 50.579 1.00 82.19 411 ILE A N 1
ATOM 3220 C CA . ILE A 1 411 ? 0.965 2.765 51.454 1.00 82.19 411 ILE A CA 1
ATOM 3221 C C . ILE A 1 411 ? 1.433 2.265 52.824 1.00 82.19 411 ILE A C 1
ATOM 3223 O O . ILE A 1 411 ? 2.405 2.778 53.377 1.00 82.19 411 ILE A O 1
ATOM 3227 N N . LEU A 1 412 ? 0.749 1.263 53.376 1.00 76.62 412 LEU A N 1
ATOM 3228 C CA . LEU A 1 412 ? 1.054 0.694 54.681 1.00 76.62 412 LEU A CA 1
ATOM 3229 C C . LEU A 1 412 ? 2.381 -0.079 54.652 1.00 76.62 412 LEU A C 1
ATOM 3231 O O . LEU A 1 412 ? 3.152 0.040 55.598 1.00 76.62 412 LEU A O 1
ATOM 3235 N N . ALA A 1 413 ? 2.698 -0.779 53.556 1.00 76.75 413 ALA A N 1
ATOM 3236 C CA . ALA A 1 413 ? 4.001 -1.412 53.352 1.00 76.75 413 ALA A CA 1
ATOM 3237 C C . ALA A 1 413 ? 5.142 -0.381 53.253 1.00 76.75 413 ALA A C 1
ATOM 3239 O O . ALA A 1 413 ? 6.145 -0.517 53.952 1.00 76.75 413 ALA A O 1
ATOM 3240 N N . PHE A 1 414 ? 4.976 0.690 52.468 1.00 75.25 414 PHE A N 1
ATOM 3241 C CA . PHE A 1 414 ? 5.990 1.747 52.364 1.00 75.25 414 PHE A CA 1
ATOM 3242 C C . PHE A 1 414 ? 6.159 2.554 53.659 1.00 75.25 414 PHE A C 1
ATOM 3244 O O . PHE A 1 414 ? 7.280 2.926 53.988 1.00 75.25 414 PHE A O 1
ATOM 3251 N N . LYS A 1 415 ? 5.091 2.792 54.435 1.00 66.38 415 LYS A N 1
ATOM 3252 C CA . LYS A 1 415 ? 5.170 3.524 55.716 1.00 66.38 415 LYS A CA 1
ATOM 3253 C C . LYS A 1 415 ? 5.721 2.704 56.889 1.00 66.38 415 LYS A C 1
ATOM 3255 O O . LYS A 1 415 ? 5.984 3.288 57.934 1.00 66.38 415 LYS A O 1
ATOM 3260 N N . VAL A 1 416 ? 5.934 1.391 56.751 1.00 60.81 416 VAL A N 1
ATOM 3261 C CA . VAL A 1 416 ? 6.567 0.552 57.796 1.00 60.81 416 VAL A CA 1
ATOM 3262 C C . VAL A 1 416 ? 8.060 0.860 57.976 1.00 60.81 416 VAL A C 1
ATOM 3264 O O . VAL A 1 416 ? 8.608 0.569 59.039 1.00 60.81 416 VAL A O 1
ATOM 3267 N N . THR A 1 417 ? 8.707 1.508 57.003 1.00 61.56 417 THR A N 1
ATOM 3268 C CA . THR A 1 417 ? 10.092 2.001 57.131 1.00 61.56 417 THR A CA 1
ATOM 3269 C C . THR A 1 417 ? 10.230 3.178 58.110 1.00 61.56 417 THR A C 1
ATOM 3271 O O . THR A 1 417 ? 11.338 3.460 58.556 1.00 61.56 417 THR A O 1
ATOM 3274 N N . ALA A 1 418 ? 9.121 3.819 58.511 1.00 59.09 418 ALA A N 1
ATOM 3275 C CA . ALA A 1 418 ? 9.070 4.827 59.571 1.00 59.09 418 ALA A CA 1
ATOM 3276 C C . ALA A 1 418 ? 8.326 4.273 60.816 1.00 59.09 418 ALA A C 1
ATOM 3278 O O . ALA A 1 418 ? 7.203 3.769 60.701 1.00 59.09 418 ALA A O 1
ATOM 3279 N N . PRO A 1 419 ? 8.903 4.330 62.033 1.00 53.50 419 PRO A N 1
ATOM 3280 C CA . PRO A 1 419 ? 8.460 3.479 63.142 1.00 53.50 419 PRO A CA 1
ATOM 3281 C C . PRO A 1 419 ? 7.210 3.997 63.882 1.00 53.50 419 PRO A C 1
ATOM 3283 O O . PRO A 1 419 ? 7.293 4.651 64.918 1.00 53.50 419 PRO A O 1
ATOM 3286 N N . GLY A 1 420 ? 6.018 3.616 63.410 1.00 64.38 420 GLY A N 1
ATOM 3287 C CA . GLY A 1 420 ? 4.743 3.841 64.110 1.00 64.38 420 GLY A CA 1
ATOM 3288 C C . GLY A 1 420 ? 4.161 2.574 64.756 1.00 64.38 420 GLY A C 1
ATOM 3289 O O . GLY A 1 420 ? 3.644 1.704 64.051 1.00 64.38 420 GLY A O 1
ATOM 3290 N N . ARG A 1 421 ? 4.134 2.482 66.101 1.00 62.59 421 ARG A N 1
ATOM 3291 C CA . ARG A 1 421 ? 3.633 1.297 66.853 1.00 62.59 421 ARG A CA 1
ATOM 3292 C C . ARG A 1 421 ? 2.199 0.882 66.462 1.00 62.59 421 ARG A C 1
ATOM 3294 O O . ARG A 1 421 ? 1.892 -0.308 66.421 1.00 62.59 421 ARG A O 1
ATOM 3301 N N . ARG A 1 422 ? 1.329 1.852 66.145 1.00 63.69 422 ARG A N 1
ATOM 3302 C CA . ARG A 1 422 ? -0.068 1.625 65.710 1.00 63.69 422 ARG A CA 1
ATOM 3303 C C . ARG A 1 422 ? -0.159 1.146 64.247 1.00 63.69 422 ARG A C 1
ATOM 3305 O O . ARG A 1 422 ? -0.994 0.302 63.938 1.00 63.69 422 ARG A O 1
ATOM 3312 N N . MET A 1 423 ? 0.743 1.615 63.378 1.00 60.72 423 MET A N 1
ATOM 3313 C CA . MET A 1 423 ? 0.785 1.287 61.943 1.00 60.72 423 MET A CA 1
ATOM 3314 C C . MET A 1 423 ? 1.168 -0.181 61.706 1.00 60.72 423 MET A C 1
ATOM 3316 O O . MET A 1 423 ? 0.481 -0.902 60.984 1.00 60.72 423 MET A O 1
ATOM 3320 N N . ARG A 1 424 ? 2.212 -0.658 62.404 1.00 61.41 424 ARG A N 1
ATOM 3321 C CA . ARG A 1 424 ? 2.676 -2.056 62.333 1.00 61.41 424 ARG A CA 1
ATOM 3322 C C . ARG A 1 424 ? 1.595 -3.048 62.778 1.00 61.41 424 ARG A C 1
ATOM 3324 O O . ARG A 1 424 ? 1.457 -4.104 62.172 1.00 61.41 424 ARG A O 1
ATOM 3331 N N . ARG A 1 425 ? 0.786 -2.693 63.789 1.00 63.69 425 ARG A N 1
ATOM 3332 C CA . ARG A 1 425 ? -0.356 -3.511 64.239 1.00 63.69 425 ARG A CA 1
ATOM 3333 C C . ARG A 1 425 ? -1.436 -3.637 63.157 1.00 63.69 425 ARG A C 1
ATOM 3335 O O . ARG A 1 425 ? -1.952 -4.729 62.978 1.00 63.69 425 ARG A O 1
ATOM 3342 N N . CYS A 1 426 ? -1.725 -2.561 62.421 1.00 62.59 426 CYS A N 1
ATOM 3343 C CA . CYS A 1 426 ? -2.736 -2.533 61.357 1.00 62.59 426 CYS A CA 1
ATOM 3344 C C . CYS A 1 426 ? -2.377 -3.440 60.160 1.00 62.59 426 CYS A C 1
ATOM 3346 O O . CYS A 1 426 ? -3.242 -4.111 59.596 1.00 62.59 426 CYS A O 1
ATOM 3348 N N . LEU A 1 427 ? -1.086 -3.508 59.803 1.00 63.69 427 LEU A N 1
ATOM 3349 C CA . LEU A 1 427 ? -0.604 -4.387 58.730 1.00 63.69 427 LEU A CA 1
ATOM 3350 C C . LEU A 1 427 ? -0.592 -5.862 59.166 1.00 63.69 427 LEU A C 1
ATOM 3352 O O . LEU A 1 427 ? -0.989 -6.733 58.399 1.00 63.69 427 LEU A O 1
ATOM 3356 N N . VAL A 1 428 ? -0.203 -6.136 60.416 1.00 61.56 428 VAL A N 1
ATOM 3357 C CA . VAL A 1 428 ? -0.197 -7.493 60.995 1.00 61.56 428 VAL A CA 1
ATOM 3358 C C . VAL A 1 428 ? -1.614 -8.025 61.259 1.00 61.56 428 VAL A C 1
ATOM 3360 O O . VAL A 1 428 ? -1.832 -9.226 61.154 1.00 61.56 428 VAL A O 1
ATOM 3363 N N . SER A 1 429 ? -2.597 -7.165 61.546 1.00 62.62 429 SER A N 1
ATOM 3364 C CA . SER A 1 429 ? -3.990 -7.580 61.778 1.00 62.62 429 SER A CA 1
ATOM 3365 C C . SER A 1 429 ? -4.797 -7.836 60.498 1.00 62.62 429 SER A C 1
ATOM 3367 O O . SER A 1 429 ? -5.995 -8.092 60.586 1.00 62.62 429 SER A O 1
ATOM 3369 N N . GLY A 1 430 ? -4.194 -7.708 59.309 1.00 69.62 430 GLY A N 1
ATOM 3370 C CA . GLY A 1 430 ? -4.888 -7.913 58.033 1.00 69.62 430 GLY A CA 1
ATOM 3371 C C . GLY A 1 430 ? -6.017 -6.913 57.753 1.00 69.62 430 GLY A C 1
ATOM 3372 O O . GLY A 1 430 ? -6.893 -7.205 56.941 1.00 69.62 430 GLY A O 1
ATOM 3373 N N . ALA A 1 431 ? -6.006 -5.737 58.398 1.00 72.06 431 ALA A N 1
ATOM 3374 C CA . ALA A 1 431 ? -7.095 -4.757 58.331 1.00 72.06 431 ALA A CA 1
ATOM 3375 C C . ALA A 1 431 ? -7.546 -4.370 56.899 1.00 72.06 431 ALA A C 1
ATOM 3377 O O . ALA A 1 431 ? -8.755 -4.248 56.695 1.00 72.06 431 ALA A O 1
ATOM 3378 N N . PRO A 1 432 ? -6.662 -4.249 55.880 1.00 78.62 432 PRO A N 1
ATOM 3379 C CA . PRO A 1 432 ? -7.091 -3.946 54.511 1.00 78.62 432 PRO A CA 1
ATOM 3380 C C . PRO A 1 432 ? -8.040 -4.984 53.892 1.00 78.62 432 PRO A C 1
ATOM 3382 O O . PRO A 1 432 ? -8.833 -4.633 53.023 1.00 78.62 432 PRO A O 1
ATOM 3385 N N . ASN A 1 433 ? -8.019 -6.240 54.355 1.00 76.56 433 ASN A N 1
ATOM 3386 C CA . ASN A 1 433 ? -8.915 -7.286 53.852 1.00 76.56 433 ASN A CA 1
ATOM 3387 C C . ASN A 1 433 ? -10.377 -7.079 54.292 1.00 76.56 433 ASN A C 1
ATOM 3389 O O . ASN A 1 433 ? -11.279 -7.614 53.654 1.00 76.56 433 ASN A O 1
ATOM 3393 N N . PHE A 1 434 ? -10.624 -6.288 55.344 1.00 85.44 434 PHE A N 1
ATOM 3394 C CA . PHE A 1 434 ? -11.975 -5.962 55.815 1.00 85.44 434 PHE A CA 1
ATOM 3395 C C . PHE A 1 434 ? -12.633 -4.806 55.044 1.00 85.44 434 PHE A C 1
ATOM 3397 O O . PHE A 1 434 ? -13.840 -4.620 55.169 1.00 85.44 434 PHE A O 1
ATOM 3404 N N . ILE A 1 435 ? -11.882 -4.068 54.214 1.00 87.69 435 ILE A N 1
ATOM 3405 C CA . ILE A 1 435 ? -12.397 -2.931 53.424 1.00 87.69 435 ILE A CA 1
ATOM 3406 C C . ILE A 1 435 ? -13.442 -3.389 52.397 1.00 87.69 435 ILE A C 1
ATOM 3408 O O . ILE A 1 435 ? -14.466 -2.739 52.217 1.00 87.69 435 ILE A O 1
ATOM 3412 N N . ILE A 1 436 ? -13.207 -4.523 51.730 1.00 90.69 436 ILE A N 1
ATOM 3413 C CA . ILE A 1 436 ? -14.135 -5.059 50.724 1.00 90.69 436 ILE A CA 1
ATOM 3414 C C . ILE A 1 436 ? -15.482 -5.458 51.356 1.00 90.69 436 ILE A C 1
ATOM 3416 O O . ILE A 1 436 ? -16.503 -4.934 50.904 1.00 90.69 436 ILE A O 1
ATOM 3420 N N . PRO A 1 437 ? -15.548 -6.321 52.395 1.00 89.50 437 PRO A N 1
ATOM 3421 C CA . PRO A 1 437 ? -16.828 -6.702 52.990 1.00 89.50 437 PRO A CA 1
ATOM 3422 C C . PRO A 1 437 ? -17.542 -5.543 53.699 1.00 89.50 437 PRO A C 1
ATOM 3424 O O . PRO A 1 437 ? -18.767 -5.505 53.644 1.00 89.50 437 PRO A O 1
ATOM 3427 N N . SER A 1 438 ? -16.837 -4.581 54.313 1.00 91.00 438 SER A N 1
ATOM 3428 C CA . SER A 1 438 ? -17.506 -3.441 54.961 1.00 91.00 438 SER A CA 1
ATOM 3429 C C . SER A 1 438 ? -18.178 -2.511 53.948 1.00 91.00 438 SER A C 1
ATOM 3431 O O . SER A 1 438 ? -19.355 -2.195 54.106 1.00 91.00 438 SER A O 1
ATOM 3433 N N . CYS A 1 439 ? -17.485 -2.132 52.869 1.00 91.88 439 CYS A N 1
ATOM 3434 C CA . CYS A 1 439 ? -18.078 -1.338 51.792 1.00 91.88 439 CYS A CA 1
ATOM 3435 C C . CYS A 1 439 ? -19.210 -2.091 51.078 1.00 91.88 439 CYS A C 1
ATOM 3437 O O . CYS A 1 439 ? -20.250 -1.500 50.802 1.00 91.88 439 CYS A O 1
ATOM 3439 N N . SER A 1 440 ? -19.047 -3.397 50.834 1.00 91.31 440 SER A N 1
ATOM 3440 C CA . SER A 1 440 ? -20.092 -4.221 50.205 1.00 91.31 440 SER A CA 1
ATOM 3441 C C . SER A 1 440 ? -21.348 -4.316 51.077 1.00 91.31 440 SER A C 1
ATOM 3443 O O . SER A 1 440 ? -22.457 -4.275 50.556 1.00 91.31 440 SER A O 1
ATOM 3445 N N . LEU A 1 441 ? -21.195 -4.401 52.405 1.00 92.31 441 LEU A N 1
ATOM 3446 C CA . LEU A 1 441 ? -22.322 -4.409 53.340 1.00 92.31 441 LEU A CA 1
ATOM 3447 C C . LEU A 1 441 ? -23.066 -3.065 53.343 1.00 92.31 441 LEU A C 1
ATOM 3449 O O . LEU A 1 441 ? -24.293 -3.059 53.287 1.00 92.31 441 LEU A O 1
ATOM 3453 N N . ILE A 1 442 ? -22.340 -1.941 53.345 1.00 91.94 442 ILE A N 1
ATOM 3454 C CA . ILE A 1 442 ? -22.935 -0.597 53.239 1.00 91.94 442 ILE A CA 1
ATOM 3455 C C . ILE A 1 442 ? -23.732 -0.479 51.931 1.00 91.94 442 ILE A C 1
ATOM 3457 O O . ILE A 1 442 ? -24.905 -0.105 51.964 1.00 91.94 442 ILE A O 1
ATOM 3461 N N . GLN A 1 443 ? -23.147 -0.894 50.803 1.00 92.62 443 GLN A N 1
ATOM 3462 C CA . GLN A 1 443 ? -23.824 -0.894 49.505 1.00 92.62 443 GLN A CA 1
ATOM 3463 C C . GLN A 1 443 ? -25.099 -1.745 49.512 1.00 92.62 443 GLN A C 1
ATOM 3465 O O . GLN A 1 443 ? -26.144 -1.291 49.056 1.00 92.62 443 GLN A O 1
ATOM 3470 N N . LEU A 1 444 ? -25.043 -2.959 50.071 1.00 90.56 444 LEU A N 1
ATOM 3471 C CA . LEU A 1 444 ? -26.212 -3.833 50.197 1.00 90.56 444 LEU A CA 1
ATOM 3472 C C . LEU A 1 444 ? -27.326 -3.189 51.033 1.00 90.56 444 LEU A C 1
ATOM 3474 O O . LEU A 1 444 ? -28.494 -3.317 50.672 1.00 90.56 444 LEU A O 1
ATOM 3478 N N . THR A 1 445 ? -26.991 -2.462 52.107 1.00 90.12 445 THR A N 1
ATOM 3479 C CA . THR A 1 445 ? -28.004 -1.737 52.892 1.00 90.12 445 THR A CA 1
ATOM 3480 C C . THR A 1 445 ? -28.618 -0.567 52.122 1.00 90.12 445 THR A C 1
ATOM 3482 O O . THR A 1 445 ? -29.836 -0.414 52.153 1.00 90.12 445 THR A O 1
ATOM 3485 N N . LEU A 1 446 ? -27.823 0.208 51.374 1.00 89.69 446 LEU A N 1
ATOM 3486 C CA . LEU A 1 446 ? -28.321 1.321 50.556 1.00 89.69 446 LEU A CA 1
ATOM 3487 C C . LEU A 1 446 ? -29.219 0.824 49.413 1.00 89.69 446 LEU A C 1
ATOM 3489 O O . LEU A 1 446 ? -30.349 1.293 49.279 1.00 89.69 446 LEU A O 1
ATOM 3493 N N . CYS A 1 447 ? -28.773 -0.184 48.656 1.00 88.69 447 CYS A N 1
ATOM 3494 C CA . CYS A 1 447 ? -29.584 -0.822 47.618 1.00 88.69 447 CYS A CA 1
ATOM 3495 C C . CYS A 1 447 ? -30.864 -1.447 48.197 1.00 88.69 447 CYS A C 1
ATOM 3497 O O . CYS A 1 447 ? -31.927 -1.319 47.598 1.00 88.69 447 CYS A O 1
ATOM 3499 N N . GLY A 1 448 ? -30.794 -2.089 49.369 1.00 88.25 448 GLY A N 1
ATOM 3500 C CA . GLY A 1 448 ? -31.962 -2.672 50.036 1.00 88.25 448 GLY A CA 1
ATOM 3501 C C . GLY A 1 448 ? -33.000 -1.626 50.453 1.00 88.25 448 GLY A C 1
ATOM 3502 O O . GLY A 1 448 ? -34.192 -1.819 50.218 1.00 88.25 448 GLY A O 1
ATOM 3503 N N . VAL A 1 449 ? -32.560 -0.494 51.014 1.00 89.31 449 VAL A N 1
ATOM 3504 C CA . VAL A 1 449 ? -33.445 0.631 51.360 1.00 89.31 449 VAL A CA 1
ATOM 3505 C C . VAL A 1 449 ? -34.057 1.255 50.106 1.00 89.31 449 VAL A C 1
ATOM 3507 O O . VAL A 1 449 ? -35.265 1.487 50.084 1.00 89.31 449 VAL A O 1
ATOM 3510 N N . TRP A 1 450 ? -33.273 1.479 49.046 1.00 87.81 450 TRP A N 1
ATOM 3511 C CA . TRP A 1 450 ? -33.785 1.995 47.772 1.00 87.81 450 TRP A CA 1
ATOM 3512 C C . TRP A 1 450 ? -34.843 1.064 47.155 1.00 87.81 450 TRP A C 1
ATOM 3514 O O . TRP A 1 450 ? -35.957 1.508 46.883 1.00 87.81 450 TRP A O 1
ATOM 3524 N N . LEU A 1 451 ? -34.559 -0.236 47.030 1.00 86.81 451 LEU A N 1
ATOM 3525 C CA . LEU A 1 451 ? -35.516 -1.223 46.513 1.00 86.81 451 LEU A CA 1
ATOM 3526 C C . LEU A 1 451 ? -36.775 -1.364 47.387 1.00 86.81 451 LEU A C 1
ATOM 3528 O O . LEU A 1 451 ? -37.850 -1.628 46.859 1.00 86.81 451 LEU A O 1
ATOM 3532 N N . GLY A 1 452 ? -36.668 -1.172 48.705 1.00 85.50 452 GLY A N 1
ATOM 3533 C CA . GLY A 1 452 ? -37.814 -1.204 49.619 1.00 85.50 452 GLY A CA 1
ATOM 3534 C C . GLY A 1 452 ? -38.683 0.061 49.601 1.00 85.50 452 GLY A C 1
ATOM 3535 O O . GLY A 1 452 ? -39.848 -0.003 49.982 1.00 85.50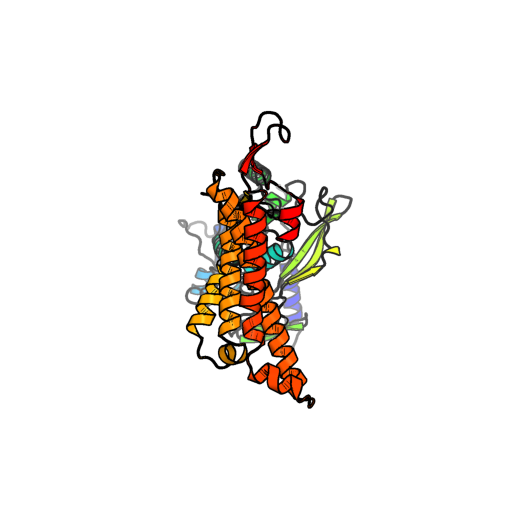 452 GLY A O 1
ATOM 3536 N N . THR A 1 453 ? -38.139 1.205 49.172 1.00 86.75 453 THR A N 1
ATOM 3537 C CA . THR A 1 453 ? -38.825 2.515 49.211 1.00 86.75 453 THR A CA 1
ATOM 3538 C C . THR A 1 453 ? -39.272 3.021 47.844 1.00 86.75 453 THR A C 1
ATOM 3540 O O . THR A 1 453 ? -40.259 3.748 47.748 1.00 86.75 453 THR A O 1
ATOM 3543 N N . SER A 1 454 ? -38.547 2.690 46.779 1.00 85.88 454 SER A N 1
ATOM 3544 C CA . SER A 1 454 ? -38.814 3.136 45.407 1.00 85.88 454 SER A CA 1
ATOM 3545 C C . SER A 1 454 ? -38.174 2.164 44.402 1.00 85.88 454 SER A C 1
ATOM 3547 O O . SER A 1 454 ? -37.193 2.527 43.748 1.00 85.88 454 SER A O 1
ATOM 3549 N N . PRO A 1 455 ? -38.679 0.918 44.296 1.00 85.75 455 PRO A N 1
ATOM 3550 C CA . PRO A 1 455 ? -38.118 -0.086 43.395 1.00 85.75 455 PRO A CA 1
ATOM 3551 C C . PRO A 1 455 ? -38.220 0.344 41.920 1.00 85.75 455 PRO A C 1
ATOM 3553 O O . PRO A 1 455 ? -39.243 0.910 41.526 1.00 85.75 455 PRO A O 1
ATOM 3556 N N . PRO A 1 456 ? -37.214 0.027 41.079 1.00 85.94 456 PRO A N 1
ATOM 3557 C CA . PRO A 1 456 ? -37.309 0.210 39.637 1.00 85.94 456 PRO A CA 1
ATOM 3558 C C . PRO A 1 456 ? -38.463 -0.590 39.020 1.00 85.94 456 PRO A C 1
ATOM 3560 O O . PRO A 1 456 ? -38.681 -1.754 39.367 1.00 85.94 456 PRO A O 1
ATOM 3563 N N . PHE A 1 457 ? -39.170 0.014 38.067 1.00 85.19 457 PHE A N 1
ATOM 3564 C CA . PHE A 1 457 ? -40.317 -0.586 37.383 1.00 85.19 457 PHE A CA 1
ATOM 3565 C C . PHE A 1 457 ? -40.240 -0.386 35.865 1.00 85.19 457 PHE A C 1
ATOM 3567 O O . PHE A 1 457 ? -39.476 0.439 35.370 1.00 85.19 457 PHE A O 1
ATOM 3574 N N . VAL A 1 458 ? -41.010 -1.176 35.114 1.00 85.50 458 VAL A N 1
ATOM 3575 C CA . VAL A 1 458 ? -41.104 -1.036 33.653 1.00 85.50 458 VAL A CA 1
ATOM 3576 C C . VAL A 1 458 ? -42.069 0.096 33.329 1.00 85.50 458 VAL A C 1
ATOM 3578 O O . VAL A 1 458 ? -43.196 0.093 33.820 1.00 85.50 458 VAL A O 1
ATOM 3581 N N . ASP A 1 459 ? -41.632 1.026 32.491 1.00 82.25 459 ASP A N 1
ATOM 3582 C CA . ASP A 1 459 ? -42.370 2.224 32.102 1.00 82.25 459 ASP A CA 1
ATOM 3583 C C . ASP A 1 459 ? -42.383 2.368 30.571 1.00 82.25 459 ASP A C 1
ATOM 3585 O O . ASP A 1 459 ? -41.586 1.739 29.865 1.00 82.25 459 ASP A O 1
ATOM 3589 N N . THR A 1 460 ? -43.303 3.166 30.038 1.00 77.94 460 THR A N 1
ATOM 3590 C CA . THR A 1 460 ? -43.453 3.391 28.593 1.00 77.94 460 THR A CA 1
ATOM 3591 C C . THR A 1 460 ? -43.368 4.872 28.276 1.00 77.94 460 THR A C 1
ATOM 3593 O O . THR A 1 460 ? -44.315 5.619 28.512 1.00 77.94 460 THR A O 1
ATOM 3596 N N . ASP A 1 461 ? -42.248 5.278 27.688 1.00 73.06 461 ASP A N 1
ATOM 3597 C CA . ASP A 1 461 ? -42.043 6.631 27.194 1.00 73.06 461 ASP A CA 1
ATOM 3598 C C . ASP A 1 461 ? -42.653 6.768 25.791 1.00 73.06 461 ASP A C 1
ATOM 3600 O O . ASP A 1 461 ? -42.251 6.100 24.832 1.00 73.06 461 ASP A O 1
ATOM 3604 N N . THR A 1 462 ? -43.667 7.624 25.701 1.00 69.88 462 THR A N 1
ATOM 3605 C CA . THR A 1 462 ? -44.389 8.001 24.478 1.00 69.88 462 THR A CA 1
ATOM 3606 C C . THR A 1 462 ? -44.118 9.450 24.060 1.00 69.88 462 THR A C 1
ATOM 3608 O O . THR A 1 462 ? -44.723 9.935 23.105 1.00 69.88 462 THR A O 1
ATOM 3611 N N . HIS A 1 463 ? -43.241 10.158 24.779 1.00 62.41 463 HIS A N 1
ATOM 3612 C CA . HIS A 1 463 ? -42.974 11.584 24.594 1.00 62.41 463 HIS A CA 1
ATOM 3613 C C . HIS A 1 463 ? -41.620 11.856 23.932 1.00 62.41 463 HIS A C 1
ATOM 3615 O O . HIS A 1 463 ? -41.505 12.838 23.196 1.00 62.41 463 HIS A O 1
ATOM 3621 N N . SER A 1 464 ? -40.616 11.003 24.158 1.00 62.94 464 SER A N 1
ATOM 3622 C CA . SER A 1 464 ? -39.256 11.221 23.644 1.00 62.94 464 SER A CA 1
ATOM 3623 C C . SER A 1 464 ? -39.093 11.023 22.132 1.00 62.94 464 SER A C 1
ATOM 3625 O O . SER A 1 464 ? -38.163 11.593 21.564 1.00 62.94 464 SER A O 1
ATOM 3627 N N . ASP A 1 465 ? -39.964 10.257 21.464 1.00 49.09 465 ASP A N 1
ATOM 3628 C CA . ASP A 1 465 ? -39.895 10.050 20.010 1.00 49.09 465 ASP A CA 1
ATOM 3629 C C . ASP A 1 465 ? -41.293 9.925 19.377 1.00 49.09 465 ASP A C 1
ATOM 3631 O O . ASP A 1 465 ? -42.168 9.214 19.875 1.00 49.09 465 ASP A O 1
ATOM 3635 N N . HIS A 1 466 ? -41.541 10.651 18.286 1.00 49.00 466 HIS A N 1
ATOM 3636 C CA . HIS A 1 466 ? -42.881 10.771 17.702 1.00 49.00 466 HIS A CA 1
ATOM 3637 C C . HIS A 1 466 ? -43.185 9.601 16.758 1.00 49.00 466 HIS A C 1
ATOM 3639 O O . HIS A 1 466 ? -42.666 9.526 15.647 1.00 49.00 466 HIS A O 1
ATOM 3645 N N . GLY A 1 467 ? -44.095 8.719 17.180 1.00 62.19 467 GLY A N 1
ATOM 3646 C CA . GLY A 1 467 ? -44.508 7.532 16.417 1.00 62.19 467 GLY A CA 1
ATOM 3647 C C . GLY A 1 467 ? -43.905 6.215 16.918 1.00 62.19 467 GLY A C 1
ATOM 3648 O O . GLY A 1 467 ? -44.218 5.155 16.371 1.00 62.19 467 GLY A O 1
ATOM 3649 N N . HIS A 1 468 ? -43.103 6.255 17.984 1.00 56.31 468 HIS A N 1
ATOM 3650 C CA . HIS A 1 468 ? -42.538 5.077 18.638 1.00 56.31 468 HIS A CA 1
ATOM 3651 C C . HIS A 1 468 ? -42.915 5.035 20.127 1.00 56.31 468 HIS A C 1
ATOM 3653 O O . HIS A 1 468 ? -43.027 6.064 20.783 1.00 56.31 468 HIS A O 1
ATOM 3659 N N . ILE A 1 469 ? -43.131 3.829 20.662 1.00 72.69 469 ILE A N 1
ATOM 3660 C CA . ILE A 1 469 ? -43.360 3.597 22.097 1.00 72.69 469 ILE A CA 1
ATOM 3661 C C . ILE A 1 469 ? -42.093 2.947 22.646 1.00 72.69 469 ILE A C 1
ATOM 3663 O O . ILE A 1 469 ? -41.786 1.804 22.298 1.00 72.69 469 ILE A O 1
ATOM 3667 N N . ILE A 1 470 ? -41.354 3.666 23.488 1.00 75.00 470 ILE A N 1
ATOM 3668 C CA . ILE A 1 470 ? -40.087 3.196 24.047 1.00 75.00 470 ILE A CA 1
ATOM 3669 C C . ILE A 1 470 ? -40.364 2.581 25.419 1.00 75.00 470 ILE A C 1
ATOM 3671 O O . ILE A 1 470 ? -40.790 3.264 26.346 1.00 75.00 470 ILE A O 1
ATOM 3675 N N . ILE A 1 471 ? -40.118 1.279 25.570 1.00 79.06 471 ILE A N 1
ATOM 3676 C CA . ILE A 1 471 ? -40.239 0.610 26.871 1.00 79.06 471 ILE A CA 1
ATOM 3677 C C . ILE A 1 471 ? -38.912 0.772 27.617 1.00 79.06 471 ILE A C 1
ATOM 3679 O O . ILE A 1 471 ? -37.874 0.334 27.119 1.00 79.06 471 ILE A O 1
ATOM 3683 N N . THR A 1 472 ? -38.937 1.383 28.799 1.00 81.88 472 THR A N 1
ATOM 3684 C CA . THR A 1 472 ? -37.746 1.684 29.608 1.00 81.88 472 THR A CA 1
ATOM 3685 C C . THR A 1 472 ? -37.873 1.117 31.026 1.00 81.88 472 THR A C 1
ATOM 3687 O O . THR A 1 472 ? -38.943 0.683 31.453 1.00 81.88 472 THR A O 1
ATOM 3690 N N . CYS A 1 473 ? -36.762 1.081 31.764 1.00 82.94 473 CYS A N 1
ATOM 3691 C CA . CYS A 1 473 ? -36.772 0.841 33.206 1.00 82.94 473 CYS A CA 1
ATOM 3692 C C . CYS A 1 473 ? -36.740 2.195 33.926 1.00 82.94 473 CYS A C 1
ATOM 3694 O O . CYS A 1 473 ? -35.716 2.880 33.922 1.00 82.94 473 CYS A O 1
ATOM 3696 N N . ASN A 1 474 ? -37.851 2.582 34.550 1.00 83.56 474 ASN A N 1
ATOM 3697 C CA . ASN A 1 474 ? -37.917 3.769 35.390 1.00 83.56 474 ASN A CA 1
ATOM 3698 C C . ASN A 1 474 ? -37.272 3.469 36.753 1.00 83.56 474 ASN A C 1
ATOM 3700 O O . ASN A 1 474 ? -37.508 2.422 37.357 1.00 83.56 474 ASN A O 1
ATOM 3704 N N . LYS A 1 475 ? -36.441 4.396 37.235 1.00 81.62 475 LYS A N 1
ATOM 3705 C CA . LYS A 1 475 ? -35.621 4.262 38.452 1.00 81.62 475 LYS A CA 1
ATOM 3706 C C . LYS A 1 475 ? -36.404 4.471 39.755 1.00 81.62 475 LYS A C 1
ATOM 3708 O O . LYS A 1 475 ? -35.838 4.311 40.837 1.00 81.62 475 LYS A O 1
ATOM 3713 N N . GLY A 1 476 ? -37.674 4.871 39.671 1.00 81.62 476 GLY A N 1
ATOM 3714 C CA . GLY A 1 476 ? -38.536 5.165 40.816 1.00 81.62 476 GLY A CA 1
ATOM 3715 C C . GLY A 1 476 ? -38.172 6.482 41.503 1.00 81.62 476 GLY A C 1
ATOM 3716 O O . GLY A 1 476 ? -38.893 7.467 41.381 1.00 81.62 476 GLY A O 1
ATOM 3717 N N . SER A 1 477 ? -37.032 6.521 42.197 1.00 82.50 477 SER A N 1
ATOM 3718 C CA . SER A 1 477 ? -36.524 7.716 42.880 1.00 82.50 477 SER A CA 1
ATOM 3719 C C . SER A 1 477 ? -35.120 8.070 42.402 1.00 82.50 477 SER A C 1
ATOM 3721 O O . SER A 1 477 ? -34.146 7.372 42.684 1.00 82.50 477 SER A O 1
ATOM 3723 N N . VAL A 1 478 ? -35.014 9.204 41.704 1.00 77.81 478 VAL A N 1
ATOM 3724 C CA . VAL A 1 478 ? -33.745 9.752 41.195 1.00 77.81 478 VAL A CA 1
ATOM 3725 C C . VAL A 1 478 ? -32.765 10.038 42.339 1.00 77.81 478 VAL A C 1
ATOM 3727 O O . VAL A 1 478 ? -31.577 9.749 42.220 1.00 77.81 478 VAL A O 1
ATOM 3730 N N . THR A 1 479 ? -33.256 10.548 43.472 1.00 78.56 479 THR A N 1
ATOM 3731 C CA . THR A 1 479 ? -32.429 10.826 44.655 1.00 78.56 479 THR A CA 1
ATOM 3732 C C . THR A 1 479 ? -31.875 9.542 45.268 1.00 78.56 479 THR A C 1
ATOM 3734 O O . THR A 1 479 ? -30.691 9.480 45.579 1.00 78.56 479 THR A O 1
ATOM 3737 N N . ALA A 1 480 ? -32.701 8.498 45.404 1.00 78.06 480 ALA A N 1
ATOM 3738 C CA . ALA A 1 480 ? -32.257 7.222 45.966 1.00 78.06 480 ALA A CA 1
ATOM 3739 C C . ALA A 1 480 ? -31.264 6.496 45.040 1.00 78.06 480 ALA A C 1
ATOM 3741 O O . ALA A 1 480 ? -30.280 5.948 45.531 1.00 78.06 480 ALA A O 1
ATOM 3742 N N . PHE A 1 481 ? -31.460 6.585 43.717 1.00 75.94 481 PHE A N 1
ATOM 3743 C CA . PHE A 1 481 ? -30.490 6.135 42.714 1.00 75.94 481 PHE A CA 1
ATOM 3744 C C . PHE A 1 481 ? -29.120 6.811 42.902 1.00 75.94 481 PHE A C 1
ATOM 3746 O O . PHE A 1 481 ? -28.113 6.118 43.013 1.00 75.94 481 PHE A O 1
ATOM 3753 N N . TYR A 1 482 ? -29.065 8.145 43.018 1.00 77.88 482 TYR A N 1
ATOM 3754 C CA . TYR A 1 482 ? -27.799 8.864 43.233 1.00 77.88 482 TYR A CA 1
ATOM 3755 C C . TYR A 1 482 ? -27.170 8.646 44.618 1.00 77.88 482 TYR A C 1
ATOM 3757 O O . TYR A 1 482 ? -25.970 8.838 44.764 1.00 77.88 482 TYR A O 1
ATOM 3765 N N . CYS A 1 483 ? -27.937 8.243 45.635 1.00 77.00 483 CYS A N 1
ATOM 3766 C CA . CYS A 1 483 ? -27.380 7.839 46.931 1.00 77.00 483 CYS A CA 1
ATOM 3767 C C . CYS A 1 483 ? -26.817 6.407 46.938 1.00 77.00 483 CYS A C 1
ATOM 3769 O O . CYS A 1 483 ? -26.123 6.043 47.886 1.00 77.00 483 CYS A O 1
ATOM 3771 N N . ALA A 1 484 ? -27.132 5.597 45.923 1.00 73.81 484 ALA A N 1
ATOM 3772 C CA . ALA A 1 484 ? -26.654 4.225 45.767 1.00 73.81 484 ALA A CA 1
ATOM 3773 C C . ALA A 1 484 ? -25.539 4.078 44.709 1.00 73.81 484 ALA A C 1
ATOM 3775 O O . ALA A 1 484 ? -25.063 2.961 44.504 1.00 73.81 484 ALA A O 1
ATOM 3776 N N . LEU A 1 485 ? -25.130 5.166 44.044 1.00 67.94 485 LEU A N 1
ATOM 3777 C CA . LEU A 1 485 ? -24.112 5.196 42.984 1.00 67.94 485 LEU A CA 1
ATOM 3778 C C . LEU A 1 485 ? -22.796 5.831 43.470 1.00 67.94 485 LEU A C 1
ATOM 3780 O O . LEU A 1 485 ? -21.731 5.258 43.147 1.00 67.94 485 LEU A O 1
#

Secondary structure (DSSP, 8-state):
-PPPP---GGGHHHHHHHHHHHHHHHH-TTTSTT--------PPPSSHHHHHHHHHHHHHT--S------PPP----SHHHHHHTT--EEE-SS--GGG--TTT-TTEEE-SPP-TTHHHHHHHHHHHTT--EEEEEEESSHHHHHHHHHHHHHHHHTT-EEEEEEEE-TTPPS--HHHHHHHHHHHH-S-SEEEEES-TTTTHHHHTSTT------------TTEEEE-TTS-EEEESS----PPPEEEEEEEE-TTS-EEEEEEEEE-TT-TTS--EEE-GGG-PPPTT-SSPPP--SSPPPPTTEEEEEPTTS-TT-EEEEE--TT---THHHHHHHHHHHTTTSHHHHHT-HHHHHHHHHHHHHHHHHGGGGSS---HHHHHHHHHHHHHHHHHHHHHHHHHHHHHHHHHHTTS--HHHHHHHHTTGGGGHHHHHHHHHHHHHHHHHHHS--EEEEE-SSSTT--EEEEE-S-HHHHHH--

InterPro domains:
  IPR000068 GPCR, family 3, extracellular calcium-sensing receptor-related [PTHR24061] (335-485)
  IPR000337 GPCR, family 3 [PR00248] (11-26)
  IPR000337 GPCR, family 3 [PR00248] (26-45)
  IPR001828 Receptor, ligand binding region [PF01094] (16-170)
  IPR017978 GPCR family 3, C-terminal [PF00003] (335-484)
  IPR017978 GPCR family 3, C-terminal [PS50259] (335-485)
  IPR028082 Periplasmic binding protein-like I [SSF53822] (5-289)
  IPR038550 GPCR, family 3, nine cysteines domain superfamily [G3DSA:2.10.50.30] (294-394)

Sequence (485 aa):
MPLPLRWFWKNYQYVLAFYFAIEEINRDLHLLPNLTLGFHIFNAFHSDHRTLETALLWLSGDTEFLPNYKCQTQSKAIGTLLELYKMPQVTYGTFDPMLSDTDQFLSLYPMAPKDSSLAHAMVSLLLHFGWTWVALFLSDDLKGEQFRRDLKAEMVKNGTCVALTEKLPVTKTMYGTGDITFMSRIRVSSANVHMLHGEARSLVTVDMAPGFFLTTGKVHPFLKNVRFTNSAGDHISLGEKSSQMAQYDIHNAVNFPAGLGLLVKVGEFVPRSPLGQGLVINEEMIEWPIGFTETPRSVCSQSCPPRFRKIPQEGRPVCCFACVFCPEGHISNQTAAVLGVFVKHRDTPIVKANNRALSSILLISLTFCFLCSLLFIGRPGTATCILQEATFGLVFTVAVSTVLAKTVTVILAFKVTAPGRRMRRCLVSGAPNFIIPSCSLIQLTLCGVWLGTSPPFVDTDTHSDHGHIIITCNKGSVTAFYCAL

Radius of gyration: 38.58 Å; Cα contacts (8 Å, |Δi|>4): 554; chains: 1; bounding box: 94×50×125 Å

pLDDT: mean 71.13, std 16.82, range [24.75, 93.12]

Foldseek 3Di:
DDDDDDDDCPCVVVVVVVVVVQVVLQVDCVNDNPDHDDDDDWDDDLDLVVNLVRLVCVVVVDDDDPPDDDDDDDRPHRQQPVVVVLAAAEDDDADDPVQVPCVRRVRYWYFHQDQLCVLVQVVLVCVVLVAQEEAEEFEPDPVRVVSVVSNVVNSVVVNHDYQYYHYQYQRDDDDDPVLVVVVVVVVVGPFPHYDYYDDPVSCVSVCPPVPDHDDDDGDDDDDAPDWDADPVGDTDYHHDPPNQHDKDFDWAFDADPPGDTDTDGFWIAAPPPPVPDRIDGNPVPHDDDDPDPDRDHTFQDDDADPQWDWDDDPPDRPSNTDTDGDPQQPDDCVLVVVLVVCVVCCPDPVCVVQPVPLVNQLSVLVVQLSVLSCLVPDQDALVSLLCSLLSNLLSVQLNVLSVVLSVLLVVLVVCVVPDDPVSVVCNVVSVSVVSNVVSSVVLVVLSVVQCVPFRWHWDWDPDPDPPDIDIDTDSRDPVSSVVND

Solvent-accessible surface area (backbone atoms only — not comparable to full-atom values): 29376 Å² total; per-residue (Å²): 139,84,80,79,84,82,76,80,71,91,57,52,66,58,55,51,54,50,52,51,51,44,53,53,47,58,66,36,66,88,78,40,67,98,49,80,78,81,88,86,89,79,78,78,53,103,38,72,67,54,31,40,52,49,53,50,37,62,73,67,75,52,94,74,84,81,93,84,78,88,84,81,91,78,92,73,62,58,72,59,51,34,44,77,71,65,46,80,39,81,47,81,60,81,60,53,79,88,74,63,47,62,91,79,39,80,34,54,46,71,38,37,48,57,67,79,39,54,41,52,50,54,47,52,54,32,57,74,72,65,42,30,20,26,30,41,38,29,25,67,46,75,65,30,54,48,50,52,52,54,28,49,53,48,26,60,76,71,59,38,44,74,74,45,80,48,74,36,68,71,80,73,73,88,89,57,78,63,58,60,54,49,56,50,48,62,73,67,48,90,37,80,40,74,48,79,47,64,57,80,73,51,47,47,79,46,50,73,42,96,90,43,76,80,85,88,87,88,81,87,66,83,57,78,73,40,77,51,66,52,102,88,69,51,81,45,72,31,66,67,92,70,83,59,57,50,66,43,80,36,64,42,69,42,78,43,91,92,74,50,73,43,79,42,81,32,32,39,33,39,72,86,33,95,80,76,62,36,68,48,73,46,70,92,70,58,82,63,63,96,92,43,95,60,86,79,81,17,59,72,35,79,82,59,57,90,71,36,40,81,40,78,38,88,99,52,59,84,55,33,38,47,67,42,73,56,65,91,75,80,73,75,65,60,58,59,50,51,44,50,52,51,63,74,43,50,85,40,70,71,39,52,72,62,42,57,64,57,48,50,52,34,45,52,27,51,49,47,54,60,55,47,55,51,58,74,64,72,85,80,40,54,70,45,36,43,47,40,56,56,49,48,40,53,37,49,49,46,30,53,29,33,51,49,25,51,54,51,50,52,53,52,58,66,49,61,82,50,95,46,81,70,57,59,51,45,64,74,66,49,51,52,72,52,42,36,61,53,53,46,50,52,48,51,51,45,48,50,52,33,52,73,74,35,47,37,37,67,42,74,47,66,78,89,43,94,94,49,79,46,76,43,66,39,60,67,33,72,69,50,52,64,73,49,107

Nearest PDB structures (foldseek):
  8szi-assembly1_A  TM=5.794E-01  e=3.268E-28  Homo sapiens
  9asb-assembly1_R  TM=5.400E-01  e=1.184E-28  Homo sapiens
  9ayf-assembly1_R  TM=5.577E-01  e=2.491E-27  Homo sapiens
  9avl-assembly1_R  TM=5.293E-01  e=2.465E-28  Homo sapiens
  8szh-assembly1_A  TM=5.425E-01  e=7.277E-27  Homo sapiens

Mean predicted aligned error: 19.48 Å

Organism: Marmota monax (NCBI:txid9995)